Protein AF-A0A0A6RZZ2-F1 (afdb_monomer)

Radius of gyration: 28.21 Å; Cα contacts (8 Å, |Δi|>4): 873; chains: 1; bounding box: 54×70×76 Å

Sequence (509 aa):
MNCWLIRPYPHNINRMPNFFEDNIIAIGWPGIGDLTACDKQSVQQRILDKYSEVKTASVNTIVQFKDEISIGDLVLVVPKKEDGSELAIGKVISAYLFNPEYDDYNIGYSHQRQVNWLEKKFARQKLPDDIQKTLSLRGTLKKLNEDKVDRLIKFLKSKGYEPYQSLGEVTMSIGMSMSSVEVNKPTGFRLEIKNYRGIEAVELNPNGVCLIVGPNGAGKTTLLKSITLLSNTFKKGFGLALNLEGGAKGFQNFKLKDAPTL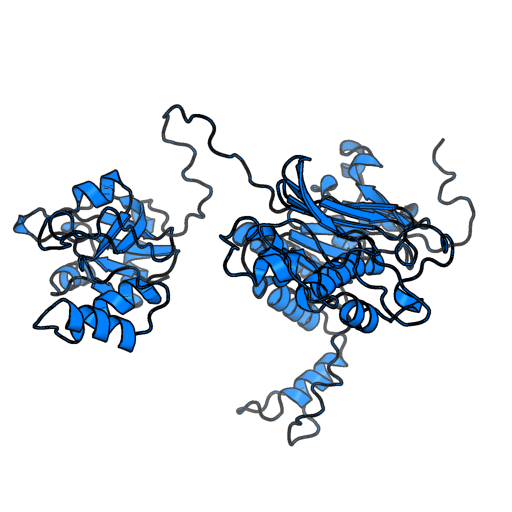LAIEIDNLRWEISPSINGSDAIYPLPERLKQNDRFLFKTQPSVSRFEYAEYVTDEATVALRRIYQSDKYHGQFDRLIQQLKKYRHYHDYQLMELRRSGSPTNSGTELEPYGLNAFAVLKEWKTSKNGFLCALLHLMAVCSVPDNGIVAIDEPENGLHPYGIKMLIEALRERAQERHLTILLTTHSGFILNEFKEEAHRVYVMDGEKQLSRLDTLEDPEWLKHFSLGDLYGKQFGIQGTDDRSLLFWR

Secondary structure (DSSP, 8-state):
--EEEE-S-GGGS--HHHHHHTTEEEE--TTS---TT--HHHHHHHHHHH-S---HHHHHHHHIIIII--TT-EEEE---GGG-SEEEEEEE-S--EE-GGG-STTT---EEEEEEEEEEEEEGGGS-HHHHHHTT--SSEEEPPHHHHHHHHHHHHHTT--TT--TTSGGGS-----S-------S--EEEEEEETTEEEEEE---SEEEEE--TTSSHHHHHHHHHHHHHHHHH-HHHHHHHTTTGGGT--SS-TTSPPEEEEEETTEEEEE---EETTEEPSSPPEEEEETTEEEEE-BTTBS---SSS-----SS-HHHHHHTSTT--STTHHHHHHHHH-EEE-S--TTTGGGS--S----SS--TTSTTHHHHHHHHHHS--HHHHHHHHHHHHHHSPTT-EEEEE-TTTT--HHHHHHHHHHHHHHHHHHT-EEEEEE--HHHHHHTGGGGGGEEEE-TT--EEEHHHHS-HHHHTTS-HHHHIIIIIT--S--TTTT-S--

Solvent-accessible surface area (backbone atoms only — not comparable to full-atom values): 28700 Å² total; per-residue (Å²): 127,56,34,34,39,34,34,42,42,27,73,79,40,81,41,56,66,56,26,65,73,72,29,33,49,49,47,44,64,47,70,51,67,78,56,90,89,49,50,74,66,53,50,45,48,40,45,56,78,71,37,97,76,78,60,72,69,56,50,51,44,51,48,40,58,52,72,66,56,48,64,62,19,36,36,38,39,47,58,56,75,92,82,37,65,51,24,28,37,27,33,28,71,36,63,66,41,69,40,76,92,29,34,38,90,89,67,9,42,18,42,30,30,40,33,52,69,79,39,79,76,37,58,51,86,76,48,59,70,73,58,51,65,55,71,72,61,87,71,58,61,44,77,55,57,66,79,56,40,57,51,51,52,54,52,37,47,76,71,73,42,64,92,78,64,63,95,78,70,78,81,81,79,74,96,64,95,66,82,78,70,86,75,74,80,71,51,28,40,38,38,40,42,26,37,46,32,84,33,60,53,40,66,46,75,50,52,34,69,23,40,40,35,38,29,90,86,12,43,66,70,56,58,56,46,52,55,49,38,53,25,32,19,59,76,66,8,52,57,59,22,37,52,75,54,58,26,43,79,49,43,50,17,88,89,50,74,88,56,75,27,36,46,32,45,29,43,89,56,41,36,43,37,38,41,62,51,67,58,82,77,41,62,50,68,37,53,29,34,38,34,28,46,81,88,41,74,68,37,56,39,42,71,90,40,72,57,41,73,61,104,58,83,55,84,70,61,76,52,48,65,70,46,53,46,67,74,36,95,84,51,82,63,89,55,46,69,58,52,48,35,43,70,47,48,48,76,58,71,84,82,68,61,74,66,69,56,79,79,67,61,98,52,93,70,46,93,62,72,44,98,83,49,67,38,43,69,26,22,52,52,57,51,64,74,42,81,49,12,66,58,52,41,51,51,51,50,52,53,58,69,69,44,56,74,52,19,41,39,38,40,64,47,73,54,59,60,45,54,70,71,55,41,53,53,49,53,52,52,50,45,52,49,21,64,78,35,38,20,20,37,42,36,33,45,84,51,37,66,63,41,43,77,37,59,95,41,36,83,36,30,31,42,25,38,88,80,29,44,56,44,45,41,51,79,79,43,57,65,76,63,54,68,80,52,56,46,21,59,48,29,67,74,60,53,46,63,73,86,90,63,102,49,82,78,67,84,76,130

Foldseek 3Di:
DWEKEAECQQLHDNCLVVCVVVQKGFHFDAPLPDCQPPDLVSLVVSSVVPPVDDDPQNSVQLCCLQPVDDQLYKYKYAYDVVVHQFIWIWTFHDHWAADNVQRDSVNGTRTMTHTGTLGSGHGLVLADPVVSVVSPDDDRMDIDDPVRVVRVCVSCVVVVRHSPDDPPPPPPPDPDDDPDDDDDQFLWKWKWKDFWALDHIEIDTFGFEFEEEFAPPLCQVVVVLLLQQLLCCLVPNNLVSQVVQPFPNSTGHPVCRPDWIKIWMGHRQKIKIWGWDDDPRGTQKPTFIFIDGNNHTCWTDDRPDCAIDDPDGDRDIRHHPVNVLVPDPPDDCPCVLVNLQSNLEDEDDDPPCVVVPPPDQPDQADCDQDPVRSCVVRNVVVVVVPQALVVLLVVVLVSLVSRAASYEYEYEASCRSHDLVVLLVSVVSSNVSCVSRVYGYYYYHLALSNQQSCLVPQQSYWARYPSRYIDRRCVVDPNVVSNVDRRSVCCVQARHDDDDDPCSPVPDD

Mean predicted aligned error: 18.82 Å

Nearest PDB structures (foldseek):
  6p74-assembly1_A-2  TM=5.270E-01  e=1.520E-10  Thermus scotoductus
  8eea-assembly1_F  TM=4.007E-01  e=7.449E-07  Escherichia coli
  8v48-assembly1_F  TM=4.063E-01  e=1.009E-05  Escherichia coli B185
  3zth-assembly1_A  TM=3.922E-01  e=2.274E-04  Streptococcus thermophilus LMG 18311
  7vuk-assembly1_B-2  TM=5.219E-01  e=1.783E-02  Thermus thermophilus HB8

Organism: NCBI:txid1003181

Structure (mmCIF, N/CA/C/O backbone):
data_AF-A0A0A6RZZ2-F1
#
_entry.id   AF-A0A0A6RZZ2-F1
#
loop_
_atom_site.group_PDB
_atom_site.id
_atom_site.type_symbol
_atom_site.label_atom_id
_atom_site.label_alt_id
_atom_site.label_comp_id
_atom_site.label_asym_id
_atom_site.label_entity_id
_atom_site.label_seq_id
_atom_site.pdbx_PDB_ins_code
_atom_site.Cartn_x
_atom_site.Cartn_y
_atom_site.Cartn_z
_atom_site.occupancy
_atom_site.B_iso_or_equiv
_atom_site.auth_seq_id
_atom_site.auth_comp_id
_atom_site.auth_asym_id
_atom_site.auth_atom_id
_atom_site.pdbx_PDB_model_num
ATOM 1 N N . MET A 1 1 ? -2.976 22.887 -9.091 1.00 70.69 1 MET A N 1
ATOM 2 C CA . MET A 1 1 ? -3.705 22.672 -10.359 1.00 70.69 1 MET A CA 1
ATOM 3 C C . MET A 1 1 ? -3.414 23.855 -11.259 1.00 70.69 1 MET A C 1
ATOM 5 O O . MET A 1 1 ? -3.688 24.978 -10.856 1.00 70.69 1 MET A O 1
ATOM 9 N N . ASN A 1 2 ? -2.809 23.626 -12.419 1.00 89.50 2 ASN A N 1
ATOM 10 C CA . ASN A 1 2 ? -2.531 24.674 -13.399 1.00 89.50 2 ASN A CA 1
ATOM 11 C C . ASN A 1 2 ? -3.672 24.764 -14.423 1.00 89.50 2 ASN A C 1
ATOM 13 O O . ASN A 1 2 ? -4.492 23.853 -14.537 1.00 89.50 2 ASN A O 1
ATOM 17 N N . CYS A 1 3 ? -3.705 25.849 -15.199 1.00 89.50 3 CYS A N 1
ATOM 18 C CA . CYS A 1 3 ? -4.524 25.929 -16.405 1.00 89.50 3 CYS A CA 1
ATOM 19 C C . CYS A 1 3 ? -3.640 26.225 -17.616 1.00 89.50 3 CYS A C 1
ATOM 21 O O . CYS A 1 3 ? -2.813 27.145 -17.582 1.00 89.50 3 CYS A O 1
ATOM 23 N N . TRP A 1 4 ? -3.839 25.463 -18.685 1.00 92.38 4 TRP A N 1
ATOM 24 C CA . TRP A 1 4 ? -3.083 25.554 -19.924 1.00 92.38 4 TRP A CA 1
ATOM 25 C C . TRP A 1 4 ? -3.988 25.975 -21.071 1.00 92.38 4 TRP A C 1
ATOM 27 O O . TRP A 1 4 ? -4.985 25.329 -21.371 1.00 92.38 4 TRP A O 1
ATOM 37 N N . LEU A 1 5 ? -3.626 27.052 -21.754 1.00 91.19 5 LEU A N 1
ATOM 38 C CA . LEU A 1 5 ? -4.234 27.430 -23.018 1.00 91.19 5 LEU A CA 1
ATOM 39 C C . LEU A 1 5 ? -3.566 26.642 -24.136 1.00 91.19 5 LEU A C 1
ATOM 41 O O . LEU A 1 5 ? -2.351 26.750 -24.299 1.00 91.19 5 LEU A O 1
ATOM 45 N N . ILE A 1 6 ? -4.354 25.921 -24.930 1.00 92.69 6 ILE A N 1
ATOM 46 C CA . ILE A 1 6 ? -3.865 25.199 -26.104 1.00 92.69 6 ILE A CA 1
ATOM 47 C C . ILE A 1 6 ? -4.602 25.618 -27.378 1.00 92.69 6 ILE A C 1
ATOM 49 O O . ILE A 1 6 ? -5.795 25.932 -27.374 1.00 92.69 6 ILE A O 1
ATOM 53 N N . A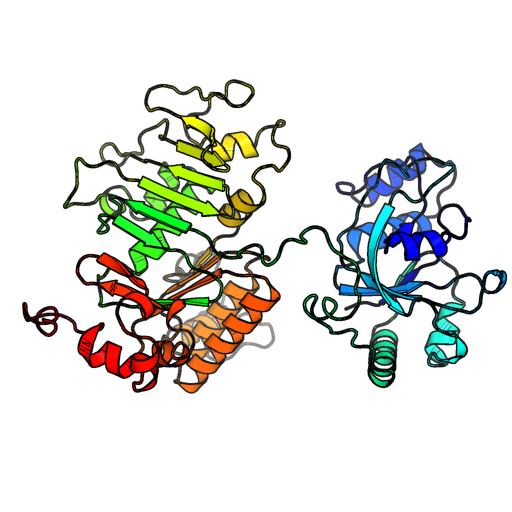RG A 1 7 ? -3.873 25.651 -28.492 1.00 90.56 7 ARG A N 1
ATOM 54 C CA . ARG A 1 7 ? -4.411 25.898 -29.831 1.00 90.56 7 ARG A CA 1
ATOM 55 C C . ARG A 1 7 ? -4.613 24.565 -30.557 1.00 90.56 7 ARG A C 1
ATOM 57 O O . ARG A 1 7 ? -3.639 23.824 -30.677 1.00 90.56 7 ARG A O 1
ATOM 64 N N . PRO A 1 8 ? -5.807 24.271 -31.099 1.00 91.50 8 PRO A N 1
ATOM 65 C CA . PRO A 1 8 ? -6.104 22.989 -31.740 1.00 91.50 8 PRO A CA 1
ATOM 66 C C . PRO A 1 8 ? -5.593 22.931 -33.189 1.00 91.50 8 PRO A C 1
ATOM 68 O O . PRO A 1 8 ? -6.286 22.432 -34.066 1.00 91.50 8 PRO A O 1
ATOM 71 N N . TYR A 1 9 ? -4.391 23.459 -33.448 1.00 89.50 9 TYR A N 1
ATOM 72 C CA . TYR A 1 9 ? -3.786 23.484 -34.785 1.00 89.50 9 TYR A CA 1
ATOM 73 C C . TYR A 1 9 ? -2.478 22.693 -34.895 1.00 89.50 9 TYR A C 1
ATOM 75 O O . TYR A 1 9 ? -1.481 23.249 -35.374 1.00 89.50 9 TYR A O 1
ATOM 83 N N . PRO A 1 10 ? -2.420 21.414 -34.471 1.00 88.06 10 PRO A N 1
ATOM 84 C CA . PRO A 1 10 ? -1.368 20.531 -34.951 1.00 88.06 10 PRO A CA 1
ATOM 85 C C . PRO A 1 10 ? -1.283 20.625 -36.476 1.00 88.06 10 PRO A C 1
ATOM 87 O O . PRO A 1 10 ? -2.284 20.473 -37.175 1.00 88.06 10 PRO A O 1
ATOM 90 N N . HIS A 1 11 ? -0.096 20.948 -36.987 1.00 79.75 11 HIS A N 1
ATOM 91 C CA . HIS A 1 11 ? 0.152 21.003 -38.433 1.00 79.75 11 HIS A CA 1
ATOM 92 C C . HIS A 1 11 ? -0.699 22.037 -39.181 1.00 79.75 11 HIS A C 1
ATOM 94 O O . HIS A 1 11 ? -0.973 21.892 -40.365 1.00 79.75 11 HIS A O 1
ATOM 100 N N . ASN A 1 12 ? -1.090 23.119 -38.495 1.00 81.88 12 ASN A N 1
ATOM 101 C CA . ASN A 1 12 ? -1.949 24.186 -39.022 1.00 81.88 12 ASN A CA 1
ATOM 102 C C . ASN A 1 12 ? -3.364 23.738 -39.432 1.00 81.88 12 ASN A C 1
ATOM 104 O O . ASN A 1 12 ? -4.111 24.545 -39.982 1.00 81.88 12 ASN A O 1
ATOM 108 N N . ILE A 1 13 ? -3.760 22.505 -39.115 1.00 84.88 13 ILE A N 1
ATOM 109 C CA . ILE A 1 13 ? -5.094 21.967 -39.390 1.00 84.88 13 ILE A CA 1
ATOM 110 C C . ILE A 1 13 ? -5.937 22.099 -38.126 1.00 84.88 13 ILE A C 1
ATOM 112 O O . ILE A 1 13 ? -5.477 21.743 -37.047 1.00 84.88 13 ILE A O 1
ATOM 116 N N . ASN A 1 14 ? -7.173 22.590 -38.241 1.00 88.56 14 ASN A N 1
ATOM 117 C CA . ASN A 1 14 ? -8.088 22.641 -37.104 1.00 88.56 14 ASN A CA 1
ATOM 118 C C . ASN A 1 14 ? -8.505 21.218 -36.686 1.00 88.56 14 ASN A C 1
ATOM 120 O O . ASN A 1 14 ? -9.376 20.611 -37.305 1.00 88.56 14 ASN A O 1
ATOM 124 N N . ARG A 1 15 ? -7.887 20.698 -35.623 1.00 90.31 15 ARG A N 1
ATOM 125 C CA . ARG A 1 15 ? -8.149 19.372 -35.038 1.00 90.31 15 ARG A CA 1
ATOM 126 C C . ARG A 1 15 ? -9.144 19.420 -33.878 1.00 90.31 15 ARG A C 1
ATOM 128 O O . ARG A 1 15 ? -9.283 18.443 -33.152 1.00 90.31 15 ARG A O 1
ATOM 135 N N . MET A 1 16 ? -9.847 20.537 -33.684 1.00 88.56 16 MET A N 1
ATOM 136 C CA . MET A 1 16 ? -10.846 20.666 -32.618 1.00 88.56 16 MET A CA 1
ATOM 137 C C . MET A 1 16 ? -11.956 19.597 -32.693 1.00 88.56 16 MET A C 1
ATOM 139 O O . MET A 1 16 ? -12.304 19.070 -31.638 1.00 88.56 16 MET A O 1
ATOM 143 N N . PRO A 1 17 ? -12.457 19.190 -33.882 1.00 88.00 17 PRO A N 1
ATOM 144 C CA . PRO A 1 17 ? -13.371 18.050 -33.984 1.00 88.00 17 PRO A CA 1
ATOM 145 C C . PRO A 1 17 ? -12.753 16.743 -33.467 1.00 88.00 17 PRO A C 1
ATOM 147 O O . PRO A 1 17 ? -13.361 16.085 -32.629 1.00 88.00 17 PRO A O 1
ATOM 150 N N . ASN A 1 18 ? -11.516 16.429 -33.868 1.00 89.12 18 ASN A N 1
ATOM 151 C CA . ASN A 1 18 ? -10.803 15.225 -33.419 1.00 89.12 18 ASN A CA 1
ATOM 152 C C . ASN A 1 18 ? -10.561 15.237 -31.902 1.00 89.12 18 ASN A C 1
ATOM 154 O O . ASN A 1 18 ? -10.742 14.233 -31.227 1.00 89.12 18 ASN A O 1
ATOM 158 N N . PHE A 1 19 ? -10.227 16.398 -31.330 1.00 92.06 19 PHE A N 1
ATOM 159 C CA . PHE A 1 19 ? -10.052 16.550 -29.880 1.00 92.06 19 PHE A CA 1
ATOM 160 C C . PHE A 1 19 ? -11.331 16.200 -29.106 1.00 92.06 19 PHE A C 1
ATOM 162 O O . PHE A 1 19 ? -11.274 15.664 -27.997 1.00 92.06 19 PHE A O 1
ATOM 169 N N . PHE A 1 20 ? -12.499 16.497 -29.677 1.00 88.50 20 PHE A N 1
ATOM 170 C CA . PHE A 1 20 ? -13.787 16.205 -29.056 1.00 88.50 20 PHE A CA 1
ATOM 171 C C . PHE A 1 20 ? -14.273 14.784 -29.277 1.00 88.50 20 PHE A C 1
ATOM 173 O O . PHE A 1 20 ? -14.936 14.262 -28.379 1.00 88.50 20 PHE A O 1
ATOM 180 N N . GLU A 1 21 ? -13.995 14.219 -30.447 1.00 83.69 21 GLU A N 1
ATOM 181 C CA . GLU A 1 21 ? -14.331 12.844 -30.808 1.00 83.69 21 GLU A CA 1
ATOM 182 C C . GLU A 1 21 ? -13.513 11.862 -29.966 1.00 83.69 21 GLU A C 1
ATOM 184 O O . GLU A 1 21 ? -14.083 11.051 -29.238 1.00 83.69 21 GLU A O 1
ATOM 189 N N . ASP A 1 22 ? -12.193 12.048 -29.938 1.00 83.00 22 ASP A N 1
ATOM 190 C CA . ASP A 1 22 ? -11.261 11.138 -29.267 1.00 83.00 22 ASP A CA 1
ATOM 191 C C . ASP A 1 22 ? -11.033 11.497 -27.787 1.00 83.00 22 ASP A C 1
ATOM 193 O O . ASP A 1 22 ? -10.332 10.795 -27.061 1.00 83.00 22 ASP A O 1
ATOM 197 N N . ASN A 1 23 ? -11.626 12.599 -27.312 1.00 89.62 23 ASN A N 1
ATOM 198 C CA . ASN A 1 23 ? -11.417 13.157 -25.971 1.00 89.62 23 ASN A CA 1
ATOM 199 C C . ASN A 1 23 ? -9.929 13.389 -25.650 1.00 89.62 23 ASN A C 1
ATOM 201 O O . ASN A 1 23 ? -9.424 12.988 -24.600 1.00 89.62 23 ASN A O 1
ATOM 205 N N . ILE A 1 24 ? -9.226 14.066 -26.560 1.00 94.00 24 ILE A N 1
ATOM 206 C CA . ILE A 1 24 ? -7.792 14.351 -26.450 1.00 94.00 24 ILE A CA 1
ATOM 207 C C . ILE A 1 24 ? -7.465 15.827 -26.662 1.00 94.00 24 ILE A C 1
ATOM 209 O O . ILE A 1 24 ? -8.237 16.597 -27.221 1.00 94.00 24 ILE A O 1
ATOM 213 N N . ILE A 1 25 ? -6.252 16.205 -26.279 1.00 95.69 25 ILE A N 1
ATOM 214 C CA . ILE A 1 25 ? -5.534 17.355 -26.825 1.00 95.69 25 ILE A CA 1
ATOM 215 C C . ILE A 1 25 ? -4.192 16.890 -27.374 1.00 95.69 25 ILE A C 1
ATOM 217 O O . ILE A 1 25 ? -3.625 15.915 -26.883 1.00 95.69 25 ILE A O 1
ATOM 221 N N . ALA A 1 26 ? -3.662 17.611 -28.355 1.00 94.62 26 ALA A N 1
ATOM 222 C CA . ALA A 1 26 ? -2.419 17.231 -29.005 1.00 94.62 26 ALA A CA 1
ATOM 223 C C . ALA A 1 26 ? -1.595 18.427 -29.493 1.00 94.62 26 ALA A C 1
ATOM 225 O O . ALA A 1 26 ? -2.118 19.527 -29.696 1.00 94.62 26 ALA A O 1
ATOM 226 N N . ILE A 1 27 ? -0.306 18.187 -29.728 1.00 93.19 27 ILE A N 1
ATOM 227 C CA . ILE A 1 27 ? 0.600 19.104 -30.433 1.00 93.19 27 ILE A CA 1
ATOM 228 C C . ILE A 1 27 ? 1.170 18.422 -31.679 1.00 93.19 27 ILE A C 1
ATOM 230 O O . ILE A 1 27 ? 1.313 17.203 -31.716 1.00 93.19 27 ILE A O 1
ATOM 234 N N . GLY A 1 28 ? 1.490 19.208 -32.710 1.00 86.50 28 GLY A N 1
ATOM 235 C CA . GLY A 1 28 ? 1.896 18.660 -34.006 1.00 86.50 28 GLY A CA 1
ATOM 236 C C . GLY A 1 28 ? 3.379 18.804 -34.301 1.00 86.50 28 GLY A C 1
ATOM 237 O O . GLY A 1 28 ? 3.810 19.904 -34.642 1.00 86.50 28 GLY A O 1
ATOM 238 N N . TRP A 1 29 ? 4.102 17.686 -34.221 1.00 87.75 29 TRP A N 1
ATOM 239 C CA . TRP A 1 29 ? 5.519 17.536 -34.573 1.00 87.75 29 TRP A CA 1
ATOM 240 C C . TRP A 1 29 ? 5.822 16.111 -35.089 1.00 87.75 29 TRP A C 1
ATOM 242 O O . TRP A 1 29 ? 6.644 15.419 -34.507 1.00 87.75 29 TRP A O 1
ATOM 252 N N . PRO A 1 30 ? 5.164 15.631 -36.156 1.00 87.81 30 PRO A N 1
ATOM 253 C CA . PRO A 1 30 ? 5.303 14.276 -36.639 1.00 87.81 30 PRO A CA 1
ATOM 254 C C . PRO A 1 30 ? 6.730 13.962 -37.069 1.00 87.81 30 PRO A C 1
ATOM 256 O O . PRO A 1 30 ? 7.481 14.823 -37.549 1.00 87.81 30 PRO A O 1
ATOM 259 N N . GLY A 1 31 ? 7.087 12.696 -36.914 1.00 85.56 31 GLY A N 1
ATOM 260 C CA . GLY A 1 31 ? 8.361 12.148 -37.343 1.00 85.56 31 GLY A CA 1
ATOM 261 C C . GLY A 1 31 ? 9.527 12.453 -36.406 1.00 85.56 31 GLY A C 1
ATOM 262 O O . GLY A 1 31 ? 10.659 12.148 -36.779 1.00 85.56 31 GLY A O 1
ATOM 263 N N . ILE A 1 32 ? 9.278 13.027 -35.218 1.00 89.75 32 ILE A N 1
ATOM 264 C CA . ILE A 1 32 ? 10.274 13.115 -34.129 1.00 89.75 32 ILE A CA 1
ATOM 265 C C . ILE A 1 32 ? 10.152 11.952 -33.128 1.00 89.75 32 ILE A C 1
ATOM 267 O O . ILE A 1 32 ? 10.961 11.844 -32.200 1.00 89.75 32 ILE A O 1
ATOM 271 N N . GLY A 1 33 ? 9.173 11.063 -33.328 1.00 89.94 33 GLY A N 1
ATOM 272 C CA . GLY A 1 33 ? 8.996 9.827 -32.573 1.00 89.94 33 GLY A CA 1
ATOM 273 C C . GLY A 1 33 ? 8.658 10.024 -31.093 1.00 89.94 33 GLY A C 1
ATOM 274 O O . GLY A 1 33 ? 8.447 11.137 -30.609 1.00 89.94 33 GLY A O 1
ATOM 275 N N . ASP A 1 34 ? 8.641 8.921 -30.344 1.00 92.31 34 ASP A N 1
ATOM 276 C CA . ASP A 1 34 ? 8.279 8.942 -28.926 1.00 92.31 34 ASP A CA 1
ATOM 277 C C . ASP A 1 34 ? 9.313 9.693 -28.076 1.00 92.31 34 ASP A C 1
ATOM 279 O O . ASP A 1 34 ? 10.484 9.307 -28.001 1.00 92.31 34 ASP A O 1
ATOM 283 N N . LEU A 1 35 ? 8.863 10.758 -27.417 1.00 92.44 35 LEU A N 1
ATOM 284 C CA . LEU A 1 35 ? 9.680 11.619 -26.573 1.00 92.44 35 LEU A CA 1
ATOM 285 C C . LEU A 1 35 ? 9.691 11.211 -25.096 1.00 92.44 35 LEU A C 1
ATOM 287 O O . LEU A 1 35 ? 10.367 11.883 -24.324 1.00 92.44 35 LEU A O 1
ATOM 291 N N . THR A 1 36 ? 8.975 10.157 -24.681 1.00 89.25 36 THR A N 1
ATOM 292 C CA . THR A 1 36 ? 8.767 9.786 -23.263 1.00 89.25 36 THR A CA 1
ATOM 293 C C . THR A 1 36 ? 10.067 9.763 -22.449 1.00 89.25 36 THR A C 1
ATOM 295 O O . THR A 1 36 ? 10.131 10.355 -21.372 1.00 89.25 36 THR A O 1
ATOM 298 N N . ALA A 1 37 ? 11.131 9.162 -22.990 1.00 88.19 37 ALA A N 1
ATOM 299 C CA . ALA A 1 37 ? 12.439 9.053 -22.335 1.00 88.19 37 ALA A CA 1
ATOM 300 C C . ALA A 1 37 ? 13.431 10.185 -22.686 1.00 88.19 37 ALA A C 1
ATOM 302 O O . ALA A 1 37 ? 14.581 10.149 -22.256 1.00 88.19 37 ALA A O 1
ATOM 303 N N . CYS A 1 38 ? 13.029 11.177 -23.486 1.00 86.81 38 CYS A N 1
ATOM 304 C CA . CYS A 1 38 ? 13.921 12.232 -23.963 1.00 86.81 38 CYS A CA 1
ATOM 305 C C . CYS A 1 38 ? 14.003 13.402 -22.982 1.00 86.81 38 CYS A C 1
ATOM 307 O O . CYS A 1 38 ? 12.979 13.935 -22.554 1.00 86.81 38 CYS A O 1
ATOM 309 N N . ASP A 1 39 ? 15.214 13.867 -22.691 1.00 89.44 39 ASP A N 1
ATOM 310 C CA . ASP A 1 39 ? 15.424 15.149 -22.025 1.00 89.44 39 ASP A CA 1
ATOM 311 C C . ASP A 1 39 ? 15.295 16.326 -23.012 1.00 89.44 39 ASP A C 1
ATOM 313 O O . ASP A 1 39 ? 15.135 16.153 -24.223 1.00 89.44 39 ASP A O 1
ATOM 317 N N . LYS A 1 40 ? 15.363 17.559 -22.502 1.00 88.19 40 LYS A N 1
ATOM 318 C CA . LYS A 1 40 ? 15.198 18.769 -23.321 1.00 88.19 40 LYS A CA 1
ATOM 319 C C . LYS A 1 40 ? 16.212 18.867 -24.469 1.00 88.19 40 LYS A C 1
ATOM 321 O O . LYS A 1 40 ? 15.851 19.336 -25.547 1.00 88.19 40 LYS A O 1
ATOM 326 N N . GLN A 1 41 ? 17.457 18.446 -24.241 1.00 87.81 41 GLN A N 1
ATOM 327 C CA . GLN A 1 41 ? 18.508 18.473 -25.263 1.00 87.81 41 GLN A CA 1
ATOM 328 C C . GLN A 1 41 ? 18.238 17.431 -26.354 1.00 87.81 41 GLN A C 1
ATOM 330 O O . GLN A 1 41 ? 18.311 17.754 -27.537 1.00 87.81 41 GLN A O 1
ATOM 335 N N . SER A 1 42 ? 17.821 16.225 -25.970 1.00 89.56 42 SER A N 1
ATOM 336 C CA . SER A 1 42 ? 17.437 15.157 -26.896 1.00 89.56 42 SER A CA 1
ATOM 337 C C . SER A 1 42 ? 16.207 15.537 -27.719 1.00 89.56 42 SER A C 1
ATOM 339 O O . SER A 1 42 ? 16.182 15.306 -28.925 1.00 89.56 42 SER A O 1
ATOM 341 N N . VAL A 1 43 ? 15.203 16.173 -27.101 1.00 89.62 43 VAL A N 1
ATOM 342 C CA . VAL A 1 43 ? 14.037 16.719 -27.817 1.00 89.62 43 VAL A CA 1
ATOM 343 C C . VAL A 1 43 ? 14.485 17.759 -28.844 1.00 89.62 43 VAL A C 1
ATOM 345 O O . VAL A 1 43 ? 14.062 17.699 -29.993 1.00 89.62 43 VAL A O 1
ATOM 348 N N . GLN A 1 44 ? 15.367 18.688 -28.463 1.00 89.44 44 GLN A N 1
ATOM 349 C CA . GLN A 1 44 ? 15.903 19.684 -29.391 1.00 89.44 44 GLN A CA 1
ATOM 350 C C . GLN A 1 44 ? 16.629 19.029 -30.572 1.00 89.44 44 GLN A C 1
ATOM 352 O O . GLN A 1 44 ? 16.386 19.425 -31.711 1.00 89.44 44 GLN A O 1
ATOM 357 N N . GLN A 1 45 ? 17.464 18.021 -30.311 1.00 87.81 45 GLN A N 1
ATOM 358 C CA . GLN A 1 45 ? 18.201 17.315 -31.355 1.00 87.81 45 GLN A CA 1
ATOM 359 C C . GLN A 1 45 ? 17.259 16.613 -32.339 1.00 87.81 45 GLN A C 1
ATOM 361 O O . GLN A 1 45 ? 17.373 16.833 -33.539 1.00 87.81 45 GLN A O 1
ATOM 366 N N . ARG A 1 46 ? 16.254 15.875 -31.849 1.00 88.50 46 ARG A N 1
ATOM 367 C CA . ARG A 1 46 ? 15.286 15.187 -32.723 1.00 88.50 46 ARG A CA 1
ATOM 368 C C . ARG A 1 46 ? 14.508 16.130 -33.635 1.00 88.50 46 ARG A C 1
ATOM 370 O O . ARG A 1 46 ? 14.155 15.760 -34.750 1.00 88.50 46 ARG A O 1
ATOM 377 N N . ILE A 1 47 ? 14.223 17.345 -33.168 1.00 87.44 47 ILE A N 1
ATOM 378 C CA . ILE A 1 47 ? 13.556 18.341 -34.007 1.00 87.44 47 ILE A CA 1
ATOM 379 C C . ILE A 1 47 ? 14.537 18.872 -35.059 1.00 87.44 47 ILE A C 1
ATOM 381 O O . ILE A 1 47 ? 14.143 18.994 -36.211 1.00 87.44 47 ILE A O 1
ATOM 385 N N . LEU A 1 48 ? 15.798 19.148 -34.703 1.00 87.19 48 LEU A N 1
ATOM 386 C CA . LEU A 1 48 ? 16.821 19.607 -35.657 1.00 87.19 48 LEU A CA 1
ATOM 387 C C . LEU A 1 48 ? 17.137 18.565 -36.738 1.00 87.19 48 LEU A C 1
ATOM 389 O O . LEU A 1 48 ? 17.357 18.934 -37.888 1.00 87.19 48 LEU A O 1
ATOM 393 N N . ASP A 1 49 ? 17.101 17.277 -36.392 1.00 86.44 49 ASP A N 1
ATOM 394 C CA . ASP A 1 49 ? 17.319 16.182 -37.345 1.00 86.44 49 ASP A CA 1
ATOM 395 C C . ASP A 1 49 ? 16.209 16.109 -38.409 1.00 86.44 49 ASP A C 1
ATOM 397 O O . ASP A 1 49 ? 16.422 15.602 -39.511 1.00 86.44 49 ASP A O 1
ATOM 401 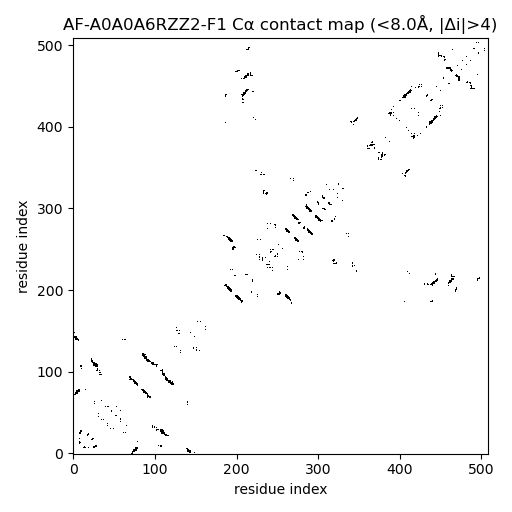N N . LYS A 1 50 ? 15.010 16.612 -38.085 1.00 84.94 50 LYS A N 1
ATOM 402 C CA . LYS A 1 50 ? 13.816 16.502 -38.931 1.00 84.94 50 LYS A CA 1
ATOM 403 C C . LYS A 1 50 ? 13.393 17.822 -39.584 1.00 84.94 50 LYS A C 1
ATOM 405 O O . LYS A 1 50 ? 12.816 17.804 -40.670 1.00 84.94 50 LYS A O 1
ATOM 410 N N . TYR A 1 51 ? 13.668 18.956 -38.948 1.00 83.69 51 TYR A N 1
ATOM 411 C CA . TYR A 1 51 ? 13.212 20.283 -39.356 1.00 83.69 51 TYR A CA 1
ATOM 412 C C . TYR A 1 51 ? 14.403 21.243 -39.467 1.00 83.69 51 TYR A C 1
ATOM 414 O O . TYR A 1 51 ? 15.139 21.456 -38.508 1.00 83.69 51 TYR A O 1
ATOM 422 N N . SER A 1 52 ? 14.558 21.872 -40.635 1.00 70.19 52 SER A N 1
ATOM 423 C CA . SER A 1 52 ? 15.709 22.722 -40.976 1.00 70.19 52 SER A CA 1
ATOM 424 C C . SER A 1 52 ? 15.767 24.062 -40.226 1.00 70.19 52 SER A C 1
ATOM 426 O O . SER A 1 52 ? 16.828 24.674 -40.159 1.00 70.19 52 SER A O 1
ATOM 428 N N . GLU A 1 53 ? 14.654 24.523 -39.645 1.00 65.81 53 GLU A N 1
ATOM 429 C CA . GLU A 1 53 ? 14.587 25.736 -38.822 1.00 65.81 53 GLU A CA 1
ATOM 430 C C . GLU A 1 53 ? 13.718 25.514 -37.578 1.00 65.81 53 GLU A C 1
ATOM 432 O O . GLU A 1 53 ? 12.525 25.218 -37.677 1.00 65.81 53 GLU A O 1
ATOM 437 N N . VAL A 1 54 ? 14.286 25.714 -36.383 1.00 65.75 54 VAL A N 1
ATOM 438 C CA . VAL A 1 54 ? 13.565 25.518 -35.117 1.00 65.75 54 VAL A CA 1
ATOM 439 C C . VAL A 1 54 ? 13.796 26.695 -34.181 1.00 65.75 54 VAL A C 1
ATOM 441 O O . VAL A 1 54 ? 14.897 26.936 -33.693 1.00 65.75 54 VAL A O 1
ATOM 444 N N . LYS A 1 55 ? 12.724 27.426 -33.870 1.00 71.19 55 LYS A N 1
ATOM 445 C CA . LYS A 1 55 ? 12.747 28.451 -32.817 1.00 71.19 55 LYS A CA 1
ATOM 446 C C . LYS A 1 55 ? 12.825 27.779 -31.442 1.00 71.19 55 LYS A C 1
ATOM 448 O O . LYS A 1 55 ? 12.076 26.846 -31.170 1.00 71.19 55 LYS A O 1
ATOM 453 N N . THR A 1 56 ? 13.619 28.325 -30.519 1.00 68.31 56 THR A N 1
ATOM 454 C CA . THR A 1 56 ? 13.714 27.854 -29.118 1.00 68.31 56 THR A CA 1
ATOM 455 C C . THR A 1 56 ? 12.349 27.762 -28.420 1.00 68.31 56 THR A C 1
ATOM 457 O O . THR A 1 56 ? 12.113 26.882 -27.594 1.00 68.31 56 THR A O 1
ATOM 460 N N . ALA A 1 57 ? 11.410 28.642 -28.787 1.00 69.31 57 ALA A N 1
ATOM 461 C CA . ALA A 1 57 ? 10.036 28.627 -28.283 1.00 69.31 57 ALA A CA 1
ATOM 462 C C . ALA A 1 57 ? 9.277 27.321 -28.608 1.00 69.31 57 ALA A C 1
ATOM 464 O O . ALA A 1 57 ? 8.428 26.891 -27.826 1.00 69.31 57 ALA A O 1
ATOM 465 N N . SER A 1 58 ? 9.602 26.673 -29.728 1.00 82.12 58 SER A N 1
ATOM 466 C CA . SER A 1 58 ? 8.999 25.415 -30.176 1.00 82.12 58 SER A CA 1
ATOM 467 C C . SER A 1 58 ? 9.424 24.239 -29.295 1.00 82.12 58 SER A C 1
ATOM 469 O O . SER A 1 58 ? 8.576 23.482 -28.830 1.00 82.12 58 SER A O 1
ATOM 471 N N . VAL A 1 59 ? 10.721 24.153 -28.978 1.00 85.75 59 VAL A N 1
ATOM 472 C CA . VAL A 1 59 ? 11.279 23.141 -28.063 1.00 85.75 59 VAL A CA 1
ATOM 473 C C . VAL A 1 59 ? 10.636 23.270 -26.684 1.00 85.75 59 VAL A C 1
ATOM 475 O O . VAL A 1 59 ? 10.174 22.285 -26.116 1.00 85.75 59 VAL A O 1
ATOM 478 N N . ASN A 1 60 ? 10.534 24.499 -26.167 1.00 86.38 60 ASN A N 1
ATOM 479 C CA . ASN A 1 60 ? 9.892 24.749 -24.877 1.00 86.38 60 ASN A CA 1
ATOM 480 C C . ASN A 1 60 ? 8.412 24.337 -24.877 1.00 86.38 60 ASN A C 1
ATOM 482 O O . ASN A 1 60 ? 7.952 23.783 -23.891 1.00 86.38 60 ASN A O 1
ATOM 486 N N . THR A 1 61 ? 7.682 24.558 -25.976 1.00 88.88 61 THR A N 1
ATOM 487 C CA . THR A 1 61 ? 6.271 24.145 -26.103 1.00 88.88 61 THR A CA 1
ATOM 488 C C . THR A 1 61 ? 6.122 22.626 -25.988 1.00 88.88 61 THR A C 1
ATOM 490 O O . THR A 1 61 ? 5.235 22.150 -25.283 1.00 88.88 61 THR A O 1
ATOM 493 N N . ILE A 1 62 ? 6.992 21.864 -26.658 1.00 90.69 62 ILE A N 1
ATOM 494 C CA . ILE A 1 62 ? 6.972 20.395 -26.625 1.00 90.69 62 ILE A CA 1
ATOM 495 C C . ILE A 1 62 ? 7.316 19.886 -25.228 1.00 90.69 62 ILE A C 1
ATOM 497 O O . ILE A 1 62 ? 6.587 19.064 -24.682 1.00 90.69 62 ILE A O 1
ATOM 501 N N . VAL A 1 63 ? 8.384 20.416 -24.627 1.00 90.75 63 VAL A N 1
ATOM 502 C CA . VAL A 1 63 ? 8.805 20.045 -23.268 1.00 90.75 63 VAL A CA 1
ATOM 503 C C . VAL A 1 63 ? 7.720 20.389 -22.249 1.00 90.75 63 VAL A C 1
ATOM 505 O O . VAL A 1 63 ? 7.397 19.560 -21.412 1.00 90.75 63 VAL A O 1
ATOM 508 N N . GLN A 1 64 ? 7.073 21.550 -22.360 1.00 93.31 64 GLN A N 1
ATOM 509 C CA . GLN A 1 64 ? 5.948 21.915 -21.495 1.00 93.31 64 GLN A CA 1
ATOM 510 C C . GLN A 1 64 ? 4.773 20.947 -21.638 1.00 93.31 64 GLN A C 1
ATOM 512 O O . GLN A 1 64 ? 4.224 20.482 -20.641 1.00 93.31 64 GLN A O 1
ATOM 517 N N . PHE A 1 65 ? 4.399 20.607 -22.872 1.00 94.56 65 PHE A N 1
ATOM 518 C CA . PHE A 1 65 ? 3.319 19.657 -23.117 1.00 94.56 65 PHE A CA 1
ATOM 519 C C . PHE A 1 65 ? 3.643 18.259 -22.575 1.00 94.56 65 PHE A C 1
ATOM 521 O O . PHE A 1 65 ? 2.771 17.596 -22.010 1.00 94.56 65 PHE A O 1
ATOM 528 N N . LYS A 1 66 ? 4.889 17.811 -22.742 1.00 93.06 66 LYS A N 1
ATOM 529 C CA . LYS A 1 66 ? 5.366 16.488 -22.333 1.00 93.06 66 LYS A CA 1
ATOM 530 C C . LYS A 1 66 ? 5.562 16.384 -20.815 1.00 93.06 66 LYS A C 1
ATOM 532 O O . LYS A 1 66 ? 5.019 15.469 -20.206 1.00 93.06 66 LYS A O 1
ATOM 537 N N . ASP A 1 67 ? 6.277 17.329 -20.215 1.00 91.44 67 ASP A N 1
ATOM 538 C CA . ASP A 1 67 ? 6.810 17.208 -18.854 1.00 91.44 67 ASP A CA 1
ATOM 539 C C . ASP A 1 67 ? 6.064 18.070 -17.822 1.00 91.44 67 ASP A C 1
ATOM 541 O O . ASP A 1 67 ? 6.000 17.694 -16.654 1.00 91.44 67 ASP A O 1
ATOM 545 N N . GLU A 1 68 ? 5.482 19.210 -18.216 1.00 93.00 68 GLU A N 1
ATOM 546 C CA . GLU A 1 68 ? 4.884 20.160 -17.259 1.00 93.00 68 GLU A CA 1
ATOM 547 C C . GLU A 1 68 ? 3.360 20.025 -17.109 1.00 93.00 68 GLU A C 1
ATOM 549 O O . GLU A 1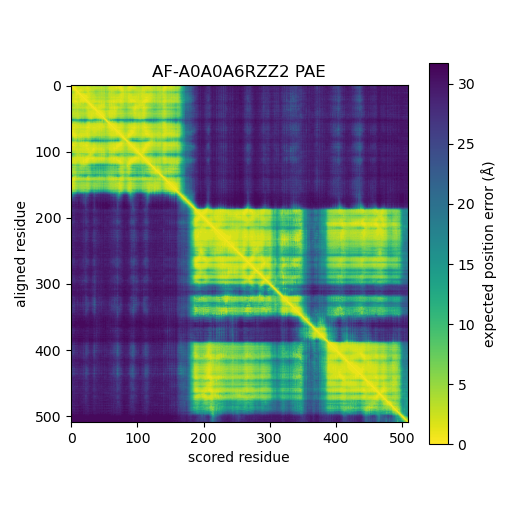 68 ? 2.829 20.274 -16.023 1.00 93.00 68 GLU A O 1
ATOM 554 N N . ILE A 1 69 ? 2.634 19.626 -18.162 1.00 93.00 69 ILE A N 1
ATOM 555 C CA . ILE A 1 69 ? 1.194 19.346 -18.051 1.00 93.00 69 ILE A CA 1
ATOM 556 C C . ILE A 1 69 ? 0.987 18.087 -17.200 1.00 93.00 69 ILE A C 1
ATOM 558 O O . ILE A 1 69 ? 1.461 17.002 -17.538 1.00 93.00 69 ILE A O 1
ATOM 562 N N . SER A 1 70 ? 0.233 18.216 -16.110 1.00 90.75 70 SER A N 1
ATOM 563 C CA . SER A 1 70 ? -0.031 17.115 -15.177 1.00 90.75 70 SER A CA 1
ATOM 564 C C . SER A 1 70 ? -1.479 16.631 -15.239 1.00 90.75 70 SER A C 1
ATOM 566 O O . SER A 1 70 ? -2.384 17.371 -15.629 1.00 90.75 70 SER A O 1
ATOM 568 N N . ILE A 1 71 ? -1.714 15.383 -14.822 1.00 89.44 71 ILE A N 1
ATOM 569 C CA . ILE A 1 71 ? -3.073 14.865 -14.612 1.00 89.44 71 ILE A CA 1
ATOM 570 C C . ILE A 1 71 ? -3.788 15.769 -13.601 1.00 89.44 71 ILE A C 1
ATOM 572 O O . ILE A 1 71 ? -3.228 16.133 -12.568 1.00 89.44 71 ILE A O 1
ATOM 576 N N . GLY A 1 72 ? -5.024 16.145 -13.916 1.00 84.88 72 GLY A N 1
ATOM 577 C CA . GLY A 1 72 ? -5.840 17.061 -13.129 1.00 84.88 72 GLY A CA 1
ATOM 578 C C . GLY A 1 72 ? -5.696 18.537 -13.503 1.00 84.88 72 GLY A C 1
ATOM 579 O O . GLY A 1 72 ? -6.520 19.327 -13.048 1.00 84.88 72 GLY A O 1
ATOM 580 N N . ASP A 1 73 ? -4.723 18.925 -14.337 1.00 92.50 73 ASP A N 1
ATOM 581 C CA . ASP A 1 73 ? -4.644 20.297 -14.849 1.00 92.50 73 ASP A CA 1
ATOM 582 C C . ASP A 1 73 ? -5.835 20.621 -15.765 1.00 92.50 73 ASP A C 1
ATOM 584 O O . ASP A 1 73 ? -6.349 19.766 -16.492 1.00 92.50 73 ASP A O 1
ATOM 588 N N . LEU A 1 74 ? -6.263 21.884 -15.750 1.00 91.62 74 LEU A N 1
ATOM 589 C CA . LEU A 1 74 ? -7.281 22.386 -16.668 1.00 91.62 74 LEU A CA 1
ATOM 590 C C . LEU A 1 74 ? -6.654 22.748 -18.012 1.00 91.62 74 LEU A C 1
ATOM 592 O O . LEU A 1 74 ? -5.539 23.271 -18.080 1.00 91.62 74 LEU A O 1
ATOM 596 N N . VAL A 1 75 ? -7.402 22.526 -19.085 1.00 92.94 75 VAL A N 1
ATOM 597 C CA . VAL A 1 75 ? -7.020 22.913 -20.440 1.00 92.94 75 VAL A CA 1
ATOM 598 C C . VAL A 1 75 ? -8.122 23.747 -21.067 1.00 92.94 75 VAL A C 1
ATOM 600 O O . VAL A 1 75 ? -9.294 23.379 -21.049 1.00 92.94 75 VAL A O 1
ATOM 603 N N . LEU A 1 76 ? -7.734 24.895 -21.608 1.00 91.12 76 LEU A N 1
ATOM 604 C CA . LEU A 1 76 ? -8.592 25.813 -22.335 1.00 91.12 76 LEU A CA 1
ATOM 605 C C . LEU A 1 76 ? -8.186 25.769 -23.809 1.00 91.12 76 LEU A C 1
ATOM 607 O O . LEU A 1 76 ? -7.144 26.305 -24.192 1.00 91.12 76 LEU A O 1
ATOM 611 N N . VAL A 1 77 ? -9.002 25.126 -24.639 1.00 92.12 77 VAL A N 1
ATOM 612 C CA . VAL A 1 77 ? -8.791 25.055 -26.086 1.00 92.12 77 VAL A CA 1
ATOM 613 C C . VAL A 1 77 ? -9.382 26.294 -26.733 1.00 92.12 77 VAL A C 1
ATOM 615 O O . VAL A 1 77 ? -10.570 26.585 -26.589 1.00 92.12 77 VAL A O 1
ATOM 618 N N . VAL A 1 78 ? -8.538 27.034 -27.448 1.00 89.06 78 VAL A N 1
ATOM 619 C CA . VAL A 1 78 ? -8.907 28.324 -28.032 1.00 89.06 78 VAL A CA 1
ATOM 620 C C . VAL A 1 78 ? -8.637 28.288 -29.536 1.00 89.06 78 VAL A C 1
ATOM 622 O O . VAL A 1 78 ? -7.477 28.446 -29.938 1.00 89.06 78 VAL A O 1
ATOM 625 N N . PRO A 1 79 ? -9.659 28.124 -30.393 1.00 86.25 79 PRO A N 1
ATOM 626 C CA . PRO A 1 79 ? -9.474 28.243 -31.833 1.00 86.25 79 PRO A CA 1
ATOM 627 C C . PRO A 1 79 ? -9.088 29.679 -32.233 1.00 86.25 79 PRO A C 1
ATOM 629 O O . PRO A 1 79 ? -9.138 30.632 -31.438 1.00 86.25 79 PRO A O 1
ATOM 632 N N . LYS A 1 80 ? -8.635 29.846 -33.474 1.00 82.50 80 LYS A N 1
ATOM 633 C CA . LYS A 1 80 ? -8.503 31.159 -34.103 1.00 82.50 80 LYS A CA 1
ATOM 634 C C . LYS A 1 80 ? -9.901 31.738 -34.308 1.00 82.50 80 LYS A C 1
ATOM 636 O O . LYS A 1 80 ? -10.849 31.006 -34.556 1.00 82.50 80 LYS A O 1
ATOM 641 N N . LYS A 1 81 ? -10.017 33.069 -34.248 1.00 74.44 81 LYS A N 1
ATOM 642 C CA . LYS A 1 81 ? -11.310 33.765 -34.383 1.00 74.44 81 LYS A CA 1
ATOM 643 C C . LYS A 1 81 ? -12.033 33.453 -35.702 1.00 74.44 81 LYS A C 1
ATOM 645 O O . LYS A 1 81 ? -13.254 33.505 -35.725 1.00 74.44 81 LYS A O 1
ATOM 650 N N . GLU A 1 82 ? -11.277 33.173 -36.763 1.00 75.44 82 GLU A N 1
ATOM 651 C CA . GLU A 1 82 ? -11.779 32.828 -38.100 1.00 75.44 82 GLU A CA 1
ATOM 652 C C . GLU A 1 82 ? -12.446 31.444 -38.166 1.00 75.44 82 GLU A C 1
ATOM 654 O O . GLU A 1 82 ? -13.378 31.268 -38.941 1.00 75.44 82 GLU A O 1
ATOM 659 N N . ASP A 1 83 ? -12.053 30.512 -37.290 1.00 72.38 83 ASP A N 1
ATOM 660 C CA . ASP A 1 83 ? -12.586 29.142 -37.241 1.00 72.38 83 ASP A CA 1
ATOM 661 C C . ASP A 1 83 ? -13.668 28.954 -36.160 1.00 72.38 83 ASP A C 1
ATOM 663 O O . ASP A 1 83 ? -14.186 27.855 -35.972 1.00 72.38 83 ASP A O 1
ATOM 667 N N . GLY A 1 84 ? -13.993 30.018 -35.415 1.00 69.88 84 GLY A N 1
ATOM 668 C CA . GLY A 1 84 ? -15.014 30.008 -34.371 1.00 69.88 84 GLY A CA 1
ATOM 669 C C . GLY A 1 84 ? -14.691 30.905 -33.173 1.00 69.88 84 GLY A C 1
ATOM 670 O O . GLY A 1 84 ? -13.543 31.249 -32.890 1.00 69.88 84 GLY A O 1
ATOM 671 N N . SER A 1 85 ? -15.736 31.292 -32.436 1.00 68.81 85 SER A N 1
ATOM 672 C CA . SER A 1 85 ? -15.613 32.045 -31.172 1.00 68.81 85 SER A CA 1
ATOM 673 C C . SER A 1 85 ? -15.860 31.195 -29.921 1.00 68.81 85 SER A C 1
ATOM 675 O O . SER A 1 85 ? -15.693 31.682 -28.798 1.00 68.81 85 SER A O 1
ATOM 677 N N . GLU A 1 86 ? -16.239 29.935 -30.124 1.00 80.25 86 GLU A N 1
ATOM 678 C CA . GLU A 1 86 ? -16.491 28.961 -29.070 1.00 80.25 86 GLU A CA 1
ATOM 679 C C . GLU A 1 86 ? -15.173 28.323 -28.622 1.00 80.25 86 GLU A C 1
ATOM 681 O O . GLU A 1 86 ? -14.312 27.970 -29.425 1.00 80.25 86 GLU A O 1
ATOM 686 N N . LEU A 1 87 ? -15.004 28.228 -27.311 1.00 88.38 87 LEU A N 1
ATOM 687 C CA . LEU A 1 87 ? -13.857 27.643 -26.633 1.00 88.38 87 LEU A CA 1
ATOM 688 C C . LEU A 1 87 ? -14.260 26.283 -26.069 1.00 88.38 87 LEU A C 1
ATOM 690 O O . LEU A 1 87 ? -15.447 26.014 -25.900 1.00 88.38 87 LEU A O 1
ATOM 694 N N . ALA A 1 88 ? -13.284 25.468 -25.689 1.00 89.81 88 ALA A N 1
ATOM 695 C CA . ALA A 1 88 ? -13.555 24.293 -24.869 1.00 89.81 88 ALA A CA 1
ATOM 696 C C . ALA A 1 88 ? -12.708 24.287 -23.610 1.00 89.81 88 ALA A C 1
ATOM 698 O O . ALA A 1 88 ? -11.573 24.765 -23.604 1.00 89.81 88 ALA A O 1
ATOM 699 N N . ILE A 1 89 ? -13.282 23.749 -22.542 1.00 90.19 89 ILE A N 1
ATOM 700 C CA . ILE A 1 89 ? -12.634 23.599 -21.247 1.00 90.19 89 ILE A CA 1
ATOM 701 C C . ILE A 1 89 ? -12.695 22.129 -20.878 1.00 90.19 89 ILE A C 1
ATOM 703 O O . ILE A 1 89 ? -13.761 21.517 -20.894 1.00 90.19 89 ILE A O 1
ATOM 707 N N . GLY A 1 90 ? -11.550 21.565 -20.526 1.00 90.81 90 GLY A N 1
ATOM 708 C CA . GLY A 1 90 ? -11.450 20.190 -20.069 1.00 90.81 90 GLY A CA 1
ATOM 709 C C . GLY A 1 90 ? -10.426 20.027 -18.959 1.00 90.81 90 GLY A C 1
ATOM 710 O O . GLY A 1 90 ? -9.692 20.956 -18.623 1.00 90.81 90 GLY A O 1
ATOM 711 N N . LYS A 1 91 ? -10.390 18.830 -18.387 1.00 90.50 91 LYS A N 1
ATOM 712 C CA . LYS A 1 91 ? -9.448 18.398 -17.357 1.00 90.50 91 LYS A CA 1
ATOM 713 C C . LYS A 1 91 ? -8.594 17.270 -17.920 1.00 90.50 91 LYS A C 1
ATOM 715 O O . LYS A 1 91 ? -9.132 16.309 -18.462 1.00 90.50 91 LYS A O 1
ATOM 720 N N . VAL A 1 92 ? -7.276 17.384 -17.806 1.00 91.00 92 VAL A N 1
ATOM 721 C CA . VAL A 1 92 ? -6.340 16.352 -18.271 1.00 91.00 92 VAL A CA 1
ATOM 722 C C . VAL A 1 92 ? -6.480 15.112 -17.396 1.00 91.00 92 VAL A C 1
ATOM 724 O O . VAL A 1 92 ? -6.404 15.216 -16.172 1.00 91.00 92 VAL A O 1
ATOM 727 N N . ILE A 1 93 ? -6.662 13.944 -18.010 1.00 88.69 93 ILE A N 1
ATOM 728 C CA . ILE A 1 93 ? -6.855 12.668 -17.301 1.00 88.69 93 ILE A CA 1
ATOM 729 C C . ILE A 1 93 ? -5.757 11.635 -17.582 1.00 88.69 93 ILE A C 1
ATOM 731 O O . ILE A 1 93 ? -5.744 10.588 -16.945 1.00 88.69 93 ILE A O 1
ATOM 735 N N . SER A 1 94 ? -4.804 11.928 -18.474 1.00 86.88 94 SER A N 1
ATOM 736 C CA . SER A 1 94 ? -3.655 11.052 -18.737 1.00 86.88 94 SER A CA 1
ATOM 737 C C . SER A 1 94 ? -2.309 11.769 -18.623 1.00 86.88 94 SER A C 1
ATOM 739 O O . SER A 1 94 ? -2.190 12.993 -18.769 1.00 86.88 94 SER A O 1
ATOM 741 N N . ALA A 1 95 ? -1.258 10.971 -18.421 1.00 90.00 95 ALA A N 1
ATOM 742 C CA . ALA A 1 95 ? 0.111 11.387 -18.704 1.00 90.00 95 ALA A CA 1
ATOM 743 C C . ALA A 1 95 ? 0.295 11.676 -20.211 1.00 90.00 95 ALA A C 1
ATOM 745 O O . ALA A 1 95 ? -0.636 11.509 -21.005 1.00 90.00 95 ALA A O 1
ATOM 746 N N . TYR A 1 96 ? 1.487 12.141 -20.596 1.00 94.44 96 TYR A N 1
ATOM 747 C CA . TYR A 1 96 ? 1.870 12.271 -22.002 1.00 94.44 96 TYR A CA 1
ATOM 748 C C . TYR A 1 96 ? 1.768 10.909 -22.698 1.00 94.44 96 TYR A C 1
ATOM 750 O O . TYR A 1 96 ? 2.218 9.900 -22.156 1.00 94.44 96 TYR A O 1
ATOM 758 N N . LEU A 1 97 ? 1.179 10.901 -23.890 1.00 90.25 97 LEU A N 1
ATOM 759 C CA . LEU A 1 97 ? 1.039 9.729 -24.740 1.00 90.25 97 LEU A CA 1
ATOM 760 C C . LEU A 1 97 ? 1.638 10.038 -26.110 1.00 90.25 97 LEU A C 1
ATOM 762 O O . LEU A 1 97 ? 1.425 11.118 -26.666 1.00 90.25 97 LEU A O 1
ATOM 766 N N . PHE A 1 98 ? 2.360 9.071 -26.661 1.00 93.69 98 PHE A N 1
ATOM 767 C CA . PHE A 1 98 ? 2.767 9.080 -28.056 1.00 93.69 98 PHE A CA 1
ATOM 768 C C . PHE A 1 98 ? 1.960 8.027 -28.809 1.00 93.69 98 PHE A C 1
ATOM 770 O O . PHE A 1 98 ? 1.998 6.851 -28.451 1.00 93.69 98 PHE A O 1
ATOM 777 N N . ASN A 1 99 ? 1.233 8.451 -29.840 1.00 88.31 99 ASN A N 1
ATOM 778 C CA . ASN A 1 99 ? 0.514 7.554 -30.726 1.00 88.31 99 ASN A CA 1
ATOM 779 C C . ASN A 1 99 ? 1.220 7.489 -32.095 1.00 88.31 99 ASN A C 1
ATOM 781 O O . ASN A 1 99 ? 1.132 8.456 -32.861 1.00 88.31 99 ASN A O 1
ATOM 785 N N . PRO A 1 100 ? 1.909 6.375 -32.417 1.00 87.56 100 PRO A N 1
ATOM 786 C CA . PRO A 1 100 ? 2.666 6.240 -33.660 1.00 87.56 100 PRO A CA 1
ATOM 787 C C . PRO A 1 100 ? 1.784 6.264 -34.915 1.00 87.56 100 PRO A C 1
ATOM 789 O O . PRO A 1 100 ? 2.269 6.647 -35.975 1.00 87.56 100 PRO A O 1
ATOM 792 N N . GLU A 1 101 ? 0.498 5.911 -34.815 1.00 87.00 101 GLU A N 1
ATOM 793 C CA . GLU A 1 101 ? -0.426 5.906 -35.961 1.00 87.00 101 GLU A CA 1
ATOM 794 C C . GLU A 1 101 ? -0.712 7.313 -36.504 1.00 87.00 101 GLU A C 1
ATOM 796 O O . GLU A 1 101 ? -1.115 7.463 -37.652 1.00 87.00 101 GLU A O 1
ATOM 801 N N . TYR A 1 102 ? -0.473 8.342 -35.687 1.00 86.00 102 TYR A N 1
ATOM 802 C CA . TYR A 1 102 ? -0.701 9.751 -36.014 1.00 86.00 102 TYR A CA 1
ATOM 803 C C . TYR A 1 102 ? 0.625 10.502 -36.245 1.00 86.00 102 TYR A C 1
ATOM 805 O O . TYR A 1 102 ? 0.634 11.739 -36.288 1.00 86.00 102 TYR A O 1
ATOM 813 N N . ASP A 1 103 ? 1.752 9.775 -36.330 1.00 88.62 103 ASP A N 1
ATOM 814 C CA . ASP A 1 103 ? 3.118 10.311 -36.465 1.00 88.62 103 ASP A CA 1
ATOM 815 C C . ASP A 1 103 ? 3.554 10.485 -37.927 1.00 88.62 103 ASP A C 1
ATOM 817 O O . ASP A 1 103 ? 4.713 10.292 -38.292 1.00 88.62 103 ASP A O 1
ATOM 821 N N . ASP A 1 104 ? 2.616 10.868 -38.786 1.00 83.88 104 ASP A N 1
ATOM 822 C CA . ASP A 1 104 ? 2.848 11.163 -40.194 1.00 83.88 104 ASP A CA 1
ATOM 823 C C . ASP A 1 104 ? 2.536 12.632 -40.525 1.00 83.88 104 ASP A C 1
ATOM 825 O O . ASP A 1 104 ? 1.857 13.345 -39.786 1.00 83.88 104 ASP A O 1
ATOM 829 N N . TYR A 1 105 ? 3.034 13.102 -41.668 1.00 79.56 105 TYR A N 1
ATOM 830 C CA . TYR A 1 105 ? 2.889 14.498 -42.088 1.00 79.56 105 TYR A CA 1
ATOM 831 C C . TYR A 1 105 ? 1.468 14.895 -42.520 1.00 79.56 105 TYR A C 1
ATOM 833 O O . TYR A 1 105 ? 1.177 16.090 -42.571 1.00 79.56 105 TYR A O 1
ATOM 841 N N . ASN A 1 106 ? 0.588 13.937 -42.823 1.00 75.00 106 ASN A N 1
ATOM 842 C CA . ASN A 1 106 ? -0.791 14.209 -43.230 1.00 75.00 106 ASN A CA 1
ATOM 843 C C . ASN A 1 106 ? -1.732 14.296 -42.014 1.00 75.00 106 ASN A C 1
ATOM 845 O O . ASN A 1 106 ? -2.671 15.100 -42.009 1.00 75.00 106 ASN A O 1
ATOM 849 N N . ILE A 1 107 ? -1.484 13.499 -40.969 1.00 80.88 107 ILE A N 1
ATOM 850 C CA . ILE A 1 107 ? -2.279 13.493 -39.735 1.00 80.88 107 ILE A CA 1
ATOM 851 C C . ILE A 1 107 ? -1.654 14.431 -38.689 1.00 80.88 107 ILE A C 1
ATOM 853 O O . ILE A 1 107 ? -2.260 15.449 -38.339 1.00 80.88 107 ILE A O 1
ATOM 857 N N . GLY A 1 108 ? -0.419 14.167 -38.259 1.00 81.88 108 GLY A N 1
ATOM 858 C CA . GLY A 1 108 ? 0.451 15.158 -37.620 1.00 81.88 108 GLY A CA 1
ATOM 859 C C . GLY A 1 108 ? 0.103 15.568 -36.188 1.00 81.88 108 GLY A C 1
ATOM 860 O O . GLY A 1 108 ? 0.363 16.716 -35.819 1.00 81.88 108 GLY A O 1
ATOM 861 N N . TYR A 1 109 ? -0.489 14.680 -35.378 1.00 90.31 109 TYR A N 1
ATOM 862 C CA . TYR A 1 109 ? -0.808 14.943 -33.961 1.00 90.31 109 TYR A CA 1
ATOM 863 C C . TYR A 1 109 ? -0.527 13.756 -33.024 1.00 90.31 109 TYR A C 1
ATOM 865 O O . TYR A 1 109 ? -1.276 13.491 -32.085 1.00 90.31 109 TYR A O 1
ATOM 873 N N . SER A 1 110 ? 0.582 13.054 -33.253 1.00 90.81 110 SER A N 1
ATOM 874 C CA . SER A 1 110 ? 1.055 11.903 -32.466 1.00 90.81 110 SER A CA 1
ATOM 875 C C . SER A 1 110 ? 1.309 12.176 -30.980 1.00 90.81 110 SER A C 1
ATOM 877 O O . SER A 1 110 ? 1.240 11.255 -30.172 1.00 90.81 110 SER A O 1
ATOM 879 N N . HIS A 1 111 ? 1.562 13.422 -30.580 1.00 94.25 111 HIS A N 1
ATOM 880 C CA . HIS A 1 111 ? 1.819 13.790 -29.185 1.00 94.25 111 HIS A CA 1
ATOM 881 C C . HIS A 1 111 ? 0.530 14.227 -28.487 1.00 94.25 111 HIS A C 1
ATOM 883 O O . HIS A 1 111 ? 0.048 15.337 -28.725 1.00 94.25 111 HIS A O 1
ATOM 889 N N . GLN A 1 112 ? -0.014 13.375 -27.618 1.00 95.69 112 GLN A N 1
ATOM 890 C CA . GLN A 1 112 ? -1.393 13.470 -27.138 1.00 95.69 112 GLN A CA 1
ATOM 891 C C . GLN A 1 112 ? -1.509 13.406 -25.610 1.00 95.69 112 GLN A C 1
ATOM 893 O O . GLN A 1 112 ? -0.618 12.931 -24.904 1.00 95.69 112 GLN A O 1
ATOM 898 N N . ARG A 1 113 ? -2.650 13.876 -25.102 1.00 95.31 113 ARG A N 1
ATOM 899 C CA . ARG A 1 113 ? -3.144 13.651 -23.736 1.00 95.31 113 ARG A CA 1
ATOM 900 C C . ARG A 1 113 ? -4.654 13.486 -23.763 1.00 95.31 113 ARG A C 1
ATOM 902 O O . ARG A 1 113 ? -5.322 14.239 -24.464 1.00 95.31 113 ARG A O 1
ATOM 909 N N . GLN A 1 114 ? -5.188 12.572 -22.962 1.00 90.94 114 GLN A N 1
ATOM 910 C CA . GLN A 1 114 ? -6.627 12.416 -22.778 1.00 90.94 114 GLN A CA 1
ATOM 911 C C . GLN A 1 114 ? -7.185 13.519 -21.876 1.00 90.94 114 GLN A C 1
ATOM 913 O O . GLN A 1 114 ? -6.552 13.941 -20.899 1.00 90.94 114 GLN A O 1
ATOM 918 N N . VAL A 1 115 ? -8.389 13.979 -22.207 1.00 91.06 115 VAL A N 1
ATOM 919 C CA . VAL A 1 115 ? -9.074 15.099 -21.567 1.00 91.06 115 VAL A CA 1
ATOM 920 C C . VAL A 1 115 ? -10.536 14.749 -21.332 1.00 91.06 115 VAL A C 1
ATOM 922 O O . VAL A 1 115 ? -11.265 14.422 -22.260 1.00 91.06 115 VAL A O 1
ATOM 925 N N . ASN A 1 116 ? -10.989 14.901 -20.091 1.00 87.62 116 ASN A N 1
ATOM 926 C CA . ASN A 1 116 ? -12.411 14.930 -19.787 1.00 87.62 116 ASN A CA 1
ATOM 927 C C . ASN A 1 116 ? -12.951 16.349 -20.026 1.00 87.62 116 ASN A C 1
ATOM 929 O O . ASN A 1 116 ? -12.498 17.300 -19.383 1.00 87.62 116 ASN A O 1
ATOM 933 N N . TRP A 1 117 ? -13.887 16.519 -20.956 1.00 89.00 117 TRP A N 1
ATOM 934 C CA . TRP A 1 117 ? -14.417 17.835 -21.313 1.00 89.00 117 TRP A CA 1
ATOM 935 C C . TRP A 1 117 ? -15.487 18.291 -20.323 1.00 89.00 117 TRP A C 1
ATOM 937 O O . TRP A 1 117 ? -16.518 17.646 -20.180 1.00 89.00 117 TRP A O 1
ATOM 947 N N . LEU A 1 118 ? -15.256 19.439 -19.686 1.00 85.38 118 LEU A N 1
ATOM 948 C CA . LEU A 1 118 ? -16.245 20.098 -18.832 1.00 85.38 118 LEU A CA 1
ATOM 949 C C . LEU A 1 118 ? -17.271 20.853 -19.683 1.00 85.38 118 LEU A C 1
ATOM 951 O O . LEU A 1 118 ? -18.456 20.852 -19.378 1.00 85.38 118 LEU A O 1
ATOM 955 N N . GLU A 1 119 ? -16.809 21.487 -20.762 1.00 84.56 119 GLU A N 1
ATOM 956 C CA . GLU A 1 119 ? -17.652 22.157 -21.747 1.00 84.56 119 GLU A CA 1
ATOM 957 C C . GLU A 1 119 ? -16.947 22.139 -23.110 1.00 84.56 119 GLU A C 1
ATOM 959 O O . GLU A 1 119 ? -15.785 22.540 -23.215 1.00 84.56 119 GLU A O 1
ATOM 964 N N . LYS A 1 120 ? -17.643 21.686 -24.158 1.00 83.25 120 LYS A N 1
ATOM 965 C CA . LYS A 1 120 ? -17.108 21.611 -25.531 1.00 83.25 120 LYS A CA 1
ATOM 966 C C . LYS A 1 120 ? -17.455 22.856 -26.355 1.00 83.25 120 LYS A C 1
ATOM 968 O O . LYS A 1 120 ? -16.800 23.107 -27.366 1.00 83.25 120 LYS A O 1
ATOM 973 N N . LYS A 1 121 ? -18.452 23.646 -25.932 1.00 81.00 121 LYS A N 1
ATOM 974 C CA . LYS A 1 121 ? -18.887 24.877 -26.610 1.00 81.00 121 LYS A CA 1
ATOM 975 C C . LYS A 1 121 ? -19.130 26.008 -25.623 1.00 81.00 121 LYS A C 1
ATOM 977 O O . LYS A 1 121 ? -20.232 26.257 -25.141 1.00 81.00 121 LYS A O 1
ATOM 982 N N . PHE A 1 122 ? -18.064 26.741 -25.345 1.00 79.19 122 PHE A N 1
ATOM 983 C CA . PHE A 1 122 ? -18.049 27.799 -24.355 1.00 79.19 122 PHE A CA 1
ATOM 984 C C . PHE A 1 122 ? -17.821 29.171 -25.003 1.00 79.19 122 PHE A C 1
ATOM 986 O O . PHE A 1 122 ? -16.741 29.468 -25.513 1.00 79.19 122 PHE A O 1
ATOM 993 N N . ALA A 1 123 ? -18.840 30.033 -24.997 1.00 78.88 123 ALA A N 1
ATOM 994 C CA . ALA A 1 123 ? -18.760 31.349 -25.631 1.00 78.88 123 ALA A CA 1
ATOM 995 C C . ALA A 1 123 ? -17.713 32.250 -24.953 1.00 78.88 123 ALA A C 1
ATOM 997 O O . ALA A 1 123 ? -17.779 32.505 -23.749 1.00 78.88 123 ALA A O 1
ATOM 998 N N . ARG A 1 124 ? -16.779 32.798 -25.740 1.00 76.38 124 ARG A N 1
ATOM 999 C CA . ARG A 1 124 ? -15.680 33.645 -25.246 1.00 76.38 124 ARG A CA 1
ATOM 1000 C C . ARG A 1 124 ? -16.140 34.823 -24.382 1.00 76.38 124 ARG A C 1
ATOM 1002 O O . ARG A 1 124 ? -15.460 35.150 -23.415 1.00 76.38 124 ARG A O 1
ATOM 1009 N N . GLN A 1 125 ? -17.276 35.436 -24.711 1.00 74.69 125 GLN A N 1
ATOM 1010 C CA . GLN A 1 125 ? -17.841 36.598 -24.010 1.00 74.69 125 GLN A CA 1
ATOM 1011 C C . GLN A 1 125 ? -18.305 36.265 -22.587 1.00 74.69 125 GLN A C 1
ATOM 1013 O O . GLN A 1 125 ? -18.512 37.166 -21.783 1.00 74.69 125 GLN A O 1
ATOM 1018 N N . LYS A 1 126 ? -18.480 34.975 -22.271 1.00 75.44 126 LYS A N 1
ATOM 1019 C CA . LYS A 1 126 ? -18.857 34.524 -20.931 1.00 75.44 126 LYS A CA 1
ATOM 1020 C C . LYS A 1 126 ? -17.660 34.454 -19.977 1.00 75.44 126 LYS A C 1
ATOM 1022 O O . LYS A 1 126 ? -17.885 34.316 -18.782 1.00 75.44 126 LYS A O 1
ATOM 1027 N N . LEU A 1 127 ? -16.415 34.545 -20.463 1.00 78.31 127 LEU A N 1
ATOM 1028 C CA . LEU A 1 127 ? -15.233 34.611 -19.594 1.00 78.31 127 LEU A CA 1
ATOM 1029 C C . LEU A 1 127 ? -15.083 35.989 -18.944 1.00 78.31 127 LEU A C 1
ATOM 1031 O O . LEU A 1 127 ? -15.423 36.989 -19.570 1.00 78.31 127 LEU A O 1
ATOM 1035 N N . PRO A 1 128 ? -14.452 36.071 -17.764 1.00 78.88 128 PRO A N 1
ATOM 1036 C CA . PRO A 1 128 ? -13.939 37.331 -17.230 1.00 78.88 128 PRO A CA 1
ATOM 1037 C C . PRO A 1 128 ? -13.059 38.098 -18.241 1.00 78.88 128 PRO A C 1
ATOM 1039 O O . PRO A 1 128 ? -12.248 37.496 -18.955 1.00 78.88 128 PRO A O 1
ATOM 1042 N N . ASP A 1 129 ? -13.200 39.427 -18.304 1.00 76.75 129 ASP A N 1
ATOM 1043 C CA . ASP A 1 129 ? -12.563 40.295 -19.314 1.00 76.75 129 ASP A CA 1
ATOM 1044 C C . ASP A 1 129 ? -11.028 40.195 -19.356 1.00 76.75 129 ASP A C 1
ATOM 1046 O O . ASP A 1 129 ? -10.399 40.271 -20.415 1.00 76.75 129 ASP A O 1
ATOM 1050 N N . ASP A 1 130 ? -10.390 40.005 -18.206 1.00 73.31 130 ASP A N 1
ATOM 1051 C CA . ASP A 1 130 ? -8.943 39.831 -18.073 1.00 73.31 130 ASP A CA 1
ATOM 1052 C C . ASP A 1 130 ? -8.458 38.481 -18.638 1.00 73.31 130 ASP A C 1
ATOM 1054 O O . ASP A 1 130 ? -7.382 38.398 -19.252 1.00 73.31 130 ASP A O 1
ATOM 1058 N N . ILE A 1 131 ? -9.275 37.430 -18.518 1.00 78.19 131 ILE A N 1
ATOM 1059 C CA . ILE A 1 131 ? -9.037 36.138 -19.168 1.00 78.19 131 ILE A CA 1
ATOM 1060 C C . ILE A 1 131 ? -9.240 36.284 -20.678 1.00 78.19 131 ILE A C 1
ATOM 1062 O O . ILE A 1 131 ? -8.367 35.866 -21.440 1.00 78.19 131 ILE A O 1
ATOM 1066 N N . GLN A 1 132 ? -10.297 36.968 -21.132 1.00 78.88 132 GLN A N 1
ATOM 1067 C CA . GLN A 1 132 ? -10.544 37.217 -22.560 1.00 78.88 132 GLN A CA 1
ATOM 1068 C C . GLN A 1 132 ? -9.376 37.930 -23.262 1.00 78.88 132 GLN A C 1
ATOM 1070 O O . GLN A 1 132 ? -9.035 37.575 -24.400 1.00 78.88 132 GLN A O 1
ATOM 1075 N N . LYS A 1 133 ? -8.738 38.898 -22.585 1.00 75.56 133 LYS A N 1
ATOM 1076 C CA . LYS A 1 133 ? -7.526 39.603 -23.052 1.00 75.56 133 LYS A CA 1
ATOM 1077 C C . LYS A 1 133 ? -6.293 38.695 -23.114 1.00 75.56 133 LYS A C 1
ATOM 1079 O O . LYS A 1 133 ? -5.372 38.939 -23.887 1.00 75.56 133 LYS A O 1
ATOM 1084 N N . THR A 1 134 ? -6.274 37.616 -22.334 1.00 73.75 134 THR A N 1
ATOM 1085 C CA . THR A 1 134 ? -5.189 36.621 -22.338 1.00 73.75 134 THR A CA 1
ATOM 1086 C C . THR A 1 134 ? -5.311 35.657 -23.528 1.00 73.75 134 THR A C 1
ATOM 1088 O O . THR A 1 134 ? -4.301 35.184 -24.046 1.00 73.75 134 THR A O 1
ATOM 1091 N N . LEU A 1 135 ? -6.527 35.433 -24.041 1.00 72.62 135 LEU A N 1
ATOM 1092 C CA . LEU A 1 135 ? -6.784 34.544 -25.186 1.00 72.62 135 LEU A CA 1
ATOM 1093 C C . LEU A 1 135 ? -6.293 35.084 -26.535 1.00 72.62 135 LEU A C 1
ATOM 1095 O O . LEU A 1 135 ? -6.298 34.355 -27.525 1.00 72.62 135 LEU A O 1
ATOM 1099 N N . SER A 1 136 ? -5.921 36.362 -26.628 1.00 66.88 136 SER A N 1
ATOM 1100 C CA . SER A 1 136 ? -5.325 36.947 -27.842 1.00 66.88 136 SER A CA 1
ATOM 1101 C C . SER A 1 136 ? -3.813 36.740 -27.942 1.00 66.88 136 SER A C 1
ATOM 1103 O O . SER A 1 136 ? -3.210 37.147 -28.932 1.00 66.88 136 SER A O 1
ATOM 1105 N N . LEU A 1 137 ? -3.186 36.115 -26.942 1.00 65.06 137 LEU A N 1
ATOM 1106 C CA . LEU A 1 137 ? -1.749 35.857 -26.953 1.00 65.06 137 LEU A CA 1
ATOM 1107 C C . LEU A 1 137 ? -1.398 34.800 -28.018 1.00 65.06 137 LEU A C 1
ATOM 1109 O O . LEU A 1 137 ? -2.110 33.804 -28.191 1.00 65.06 137 LEU A O 1
ATOM 1113 N N . ARG A 1 138 ? -0.304 35.056 -28.751 1.00 62.75 138 ARG A N 1
ATOM 1114 C CA . ARG A 1 138 ? 0.245 34.171 -29.792 1.00 62.75 138 ARG A CA 1
ATOM 1115 C C . ARG A 1 138 ? 1.019 33.012 -29.149 1.00 62.75 138 ARG A C 1
ATOM 1117 O O . ARG A 1 138 ? 1.719 33.230 -28.163 1.00 62.75 138 ARG A O 1
ATOM 1124 N N . GLY A 1 139 ? 0.908 31.815 -29.726 1.00 70.62 139 GLY A N 1
ATOM 1125 C CA . GLY A 1 139 ? 1.586 30.594 -29.268 1.00 70.62 139 GLY A CA 1
ATOM 1126 C C . GLY A 1 139 ? 0.644 29.390 -29.177 1.00 70.62 139 GLY A C 1
ATOM 1127 O O . GLY A 1 139 ? -0.559 29.567 -28.978 1.00 70.62 139 GLY A O 1
ATOM 1128 N N . THR A 1 140 ? 1.193 28.183 -29.353 1.00 78.62 140 THR A N 1
ATOM 1129 C CA . THR A 1 140 ? 0.439 26.914 -29.372 1.00 78.62 140 THR A CA 1
ATOM 1130 C C . THR A 1 140 ? 0.025 26.457 -27.978 1.00 78.62 140 THR A C 1
ATOM 1132 O O . THR A 1 140 ? -1.098 25.992 -27.813 1.00 78.62 140 THR A O 1
ATOM 1135 N N . LEU A 1 141 ? 0.901 26.622 -26.985 1.00 88.75 141 LEU A N 1
ATOM 1136 C CA . LEU A 1 141 ? 0.660 26.265 -25.589 1.00 88.75 141 LEU A CA 1
ATOM 1137 C C . LEU A 1 141 ? 1.073 27.428 -24.686 1.00 88.75 141 LEU A C 1
ATOM 1139 O O . LEU A 1 141 ? 2.106 28.060 -24.916 1.00 88.75 141 LEU A O 1
ATOM 1143 N N . LYS A 1 142 ? 0.274 27.721 -23.658 1.00 87.75 142 LYS A N 1
ATOM 1144 C CA . LYS A 1 142 ? 0.612 28.741 -22.664 1.00 87.75 142 LYS A CA 1
ATOM 1145 C C . LYS A 1 142 ? 0.011 28.435 -21.299 1.00 87.75 142 LYS A C 1
ATOM 1147 O O . LYS A 1 142 ? -1.195 28.258 -21.183 1.00 87.75 142 LYS A O 1
ATOM 1152 N N . LYS A 1 143 ? 0.834 28.482 -20.255 1.00 88.31 143 LYS A N 1
ATOM 1153 C CA . LYS A 1 143 ? 0.374 28.417 -18.864 1.00 88.31 143 LYS A CA 1
ATOM 1154 C C . LYS A 1 143 ? -0.283 29.739 -18.445 1.00 88.31 143 LYS A C 1
ATOM 1156 O O . LYS A 1 143 ? 0.248 30.815 -18.733 1.00 88.31 143 LYS A O 1
ATOM 1161 N N . LEU A 1 144 ? -1.442 29.673 -17.791 1.00 85.12 144 LEU A N 1
ATOM 1162 C CA . LEU A 1 144 ? -2.077 30.830 -17.154 1.00 85.12 144 LEU A CA 1
ATOM 1163 C C . LEU A 1 144 ? -1.459 31.081 -15.769 1.00 85.12 144 LEU A C 1
ATOM 1165 O O . LEU A 1 144 ? -1.113 30.140 -15.060 1.00 85.12 144 LEU A O 1
ATOM 1169 N N . ASN A 1 145 ? -1.360 32.353 -15.375 1.00 82.88 145 ASN A N 1
ATOM 1170 C CA . ASN A 1 145 ? -0.906 32.750 -14.037 1.00 82.88 145 ASN A CA 1
ATOM 1171 C C . ASN A 1 145 ? -1.926 32.336 -12.965 1.00 82.88 145 ASN A C 1
ATOM 1173 O O . ASN A 1 145 ? -3.129 32.385 -13.232 1.00 82.88 145 ASN A O 1
ATOM 1177 N N . GLU A 1 146 ? -1.454 32.032 -11.754 1.00 75.75 146 GLU A N 1
ATOM 1178 C CA . GLU A 1 146 ? -2.259 31.526 -10.627 1.00 75.75 146 GLU A CA 1
ATOM 1179 C C . GLU A 1 146 ? -3.515 32.371 -10.353 1.00 75.75 146 GLU A C 1
ATOM 1181 O O . GLU A 1 146 ? -4.624 31.841 -10.404 1.00 75.75 146 GLU A O 1
ATOM 1186 N N . ASP A 1 147 ? -3.391 33.700 -10.263 1.00 79.00 147 ASP A N 1
ATOM 1187 C CA . ASP A 1 147 ? -4.538 34.599 -10.043 1.00 79.00 147 ASP A CA 1
ATOM 1188 C C . ASP A 1 147 ? -5.650 34.493 -11.105 1.00 79.00 147 ASP A C 1
ATOM 1190 O O . ASP A 1 147 ? -6.810 34.844 -10.863 1.00 79.00 147 ASP A O 1
ATOM 1194 N N . LYS A 1 148 ? -5.300 34.100 -12.335 1.00 79.19 148 LYS A N 1
ATOM 1195 C CA . LYS A 1 148 ? -6.262 33.905 -13.431 1.00 79.19 148 LYS A CA 1
ATOM 1196 C C . LYS A 1 148 ? -6.880 32.513 -13.374 1.00 79.19 148 LYS A C 1
ATOM 1198 O O . LYS A 1 148 ? -8.049 32.365 -13.726 1.00 79.19 148 LYS A O 1
ATOM 1203 N N . VAL A 1 149 ? -6.118 31.517 -12.919 1.00 79.62 149 VAL A N 1
ATOM 1204 C CA . VAL A 1 149 ? -6.601 30.150 -12.688 1.00 79.62 149 VAL A CA 1
ATOM 1205 C C . VAL A 1 149 ? -7.667 30.152 -11.594 1.00 79.62 149 VAL A C 1
ATOM 1207 O O . VAL A 1 149 ? -8.766 29.653 -11.829 1.00 79.62 149 VAL A O 1
ATOM 1210 N N . ASP A 1 150 ? -7.413 30.808 -10.463 1.00 78.94 150 ASP A N 1
ATOM 1211 C CA . ASP A 1 150 ? -8.371 30.890 -9.353 1.00 78.94 150 ASP A CA 1
ATOM 1212 C C . ASP A 1 150 ? -9.683 31.569 -9.755 1.00 78.94 150 ASP A C 1
ATOM 1214 O O . ASP A 1 150 ? -10.776 31.129 -9.384 1.00 78.94 150 ASP A O 1
ATOM 1218 N N . ARG A 1 151 ? -9.598 32.633 -10.559 1.00 80.25 151 ARG A N 1
ATOM 1219 C CA . ARG A 1 151 ? -10.777 33.320 -11.103 1.00 80.25 151 ARG A CA 1
ATOM 1220 C C . ARG A 1 151 ? -11.553 32.455 -12.087 1.00 80.25 151 ARG A C 1
ATOM 1222 O O . ARG A 1 151 ? -12.780 32.421 -12.010 1.00 80.25 151 ARG A O 1
ATOM 1229 N N . LEU A 1 152 ? -10.860 31.735 -12.970 1.00 81.44 152 LEU A N 1
ATOM 1230 C CA . LEU A 1 152 ? -11.493 30.790 -13.888 1.00 81.44 152 LEU A CA 1
ATOM 1231 C C . LEU A 1 152 ? -12.222 29.684 -13.117 1.00 81.44 152 LEU A C 1
ATOM 1233 O O . LEU A 1 152 ? -13.371 29.390 -13.421 1.00 81.44 152 LEU A O 1
ATOM 1237 N N . ILE A 1 153 ? -11.593 29.123 -12.085 1.00 81.62 153 ILE A N 1
ATOM 1238 C CA . ILE A 1 153 ? -12.182 28.091 -11.223 1.00 81.62 153 ILE A CA 1
ATOM 1239 C C . ILE A 1 153 ? -13.434 28.616 -10.513 1.00 81.62 153 ILE A C 1
ATOM 1241 O O . ILE A 1 153 ? -14.469 27.953 -10.536 1.00 81.62 153 ILE A O 1
ATOM 1245 N N . LYS A 1 154 ? -13.368 29.808 -9.903 1.00 81.38 154 LYS A N 1
ATOM 1246 C CA . LYS A 1 154 ? -14.530 30.441 -9.249 1.00 81.38 154 LYS A CA 1
ATOM 1247 C C . LYS A 1 154 ? -15.680 30.662 -10.232 1.00 81.38 154 LYS A C 1
ATOM 1249 O O . LYS A 1 154 ? -16.833 30.414 -9.889 1.00 81.38 154 LYS A O 1
ATOM 1254 N N . PHE A 1 155 ? -15.367 31.094 -11.452 1.00 81.25 155 PHE A N 1
ATOM 1255 C CA . PHE A 1 155 ? -16.351 31.258 -12.517 1.00 81.25 155 PHE A CA 1
ATOM 1256 C C . PHE A 1 155 ? -16.964 29.918 -12.961 1.00 81.25 155 PHE A C 1
ATOM 1258 O O . PHE A 1 155 ? -18.175 29.822 -13.123 1.00 81.25 155 PHE A O 1
ATOM 1265 N N . LEU A 1 156 ? -16.155 28.870 -13.133 1.00 80.69 156 LEU A N 1
ATOM 1266 C CA . LEU A 1 156 ? -16.647 27.542 -13.510 1.00 80.69 156 LEU A CA 1
ATOM 1267 C C . LEU A 1 156 ? -17.610 26.990 -12.452 1.00 80.69 156 LEU A C 1
ATOM 1269 O O . LEU A 1 156 ? -18.712 26.569 -12.799 1.00 80.69 156 LEU A O 1
ATOM 1273 N N . LYS A 1 157 ? -17.252 27.125 -11.167 1.00 80.62 157 LYS A N 1
ATOM 1274 C CA . LYS A 1 157 ? -18.124 26.768 -10.038 1.00 80.62 157 LYS A CA 1
ATOM 1275 C C . LYS A 1 157 ? -19.452 27.524 -10.060 1.00 80.62 157 LYS A C 1
ATOM 1277 O O . LYS A 1 157 ? -20.498 26.920 -9.857 1.00 80.62 157 LYS A O 1
ATOM 1282 N N . SER A 1 158 ? -19.445 28.827 -10.358 1.00 78.25 158 SER A N 1
ATOM 1283 C CA . SER A 1 158 ? -20.688 29.617 -10.423 1.00 78.25 158 SER A CA 1
ATOM 1284 C C . SER A 1 158 ? -21.595 29.255 -11.604 1.00 78.25 158 SER A C 1
ATOM 1286 O O . SER A 1 158 ? -22.769 29.622 -11.614 1.00 78.25 158 SER A O 1
ATOM 1288 N N . LYS A 1 159 ? -21.074 28.528 -12.597 1.00 73.62 159 LYS A N 1
ATOM 1289 C CA . LYS A 1 159 ? -21.842 27.964 -13.713 1.00 73.62 159 LYS A CA 1
ATOM 1290 C C . LYS A 1 159 ? -22.246 26.503 -13.498 1.00 73.62 159 LYS A C 1
ATOM 1292 O O . LYS A 1 159 ? -22.817 25.919 -14.409 1.00 73.62 159 LYS A O 1
ATOM 1297 N N . GLY A 1 160 ? -21.992 25.944 -12.313 1.00 70.81 160 GLY A N 1
ATOM 1298 C CA . GLY A 1 160 ? -22.320 24.557 -11.977 1.00 70.81 160 GLY A CA 1
ATOM 1299 C C . GLY A 1 160 ? -21.316 23.531 -12.500 1.00 70.81 160 GLY A C 1
ATOM 1300 O O . GLY A 1 160 ? -21.564 22.337 -12.387 1.00 70.81 160 GLY A O 1
ATOM 1301 N N . TYR A 1 161 ? -20.180 23.966 -13.053 1.00 69.88 161 TYR A N 1
ATOM 1302 C CA . TYR A 1 161 ? -19.090 23.051 -13.370 1.00 69.88 161 TYR A CA 1
ATOM 1303 C C . TYR A 1 161 ? -18.247 22.841 -12.118 1.00 69.88 161 TYR A C 1
ATOM 1305 O O . TYR A 1 161 ? -17.781 23.805 -11.506 1.00 69.88 161 TYR A O 1
ATOM 1313 N N . GLU A 1 162 ? -17.993 21.587 -11.767 1.00 66.50 162 GLU A N 1
ATOM 1314 C CA . GLU A 1 162 ? -17.116 21.233 -10.660 1.00 66.50 162 GLU A CA 1
ATOM 1315 C C . GLU A 1 162 ? -15.714 20.869 -11.170 1.00 66.50 162 GLU A C 1
ATOM 1317 O O . GLU A 1 162 ? -15.418 19.702 -11.423 1.00 66.50 162 GLU A O 1
ATOM 1322 N N . PRO A 1 163 ? -14.776 21.830 -11.289 1.00 57.38 163 PRO A N 1
ATOM 1323 C CA . PRO A 1 163 ? -13.401 21.515 -11.691 1.00 57.38 163 PRO A CA 1
ATOM 1324 C C . PRO A 1 163 ? -12.684 20.586 -10.685 1.00 57.38 163 PRO A C 1
ATOM 1326 O O . PRO A 1 163 ? -11.663 19.974 -11.016 1.00 57.38 163 PRO A O 1
ATOM 1329 N N . TYR A 1 164 ? -13.238 20.448 -9.473 1.00 50.91 164 TYR A N 1
ATOM 1330 C CA . TYR A 1 164 ? -12.744 19.580 -8.404 1.00 50.91 164 TYR A CA 1
ATOM 1331 C C . TYR A 1 164 ? -13.380 18.191 -8.360 1.00 50.91 164 TYR A C 1
ATOM 1333 O O . TYR A 1 164 ? -12.969 17.416 -7.502 1.00 50.91 164 TYR A O 1
ATOM 1341 N N . GLN A 1 165 ? -14.292 17.837 -9.273 1.00 45.41 165 GLN A N 1
ATOM 1342 C CA . GLN A 1 165 ? -14.866 16.492 -9.265 1.00 45.41 165 GLN A CA 1
ATOM 1343 C C . GLN A 1 165 ? -13.757 15.432 -9.314 1.00 45.41 165 GLN A C 1
ATOM 1345 O O . GLN A 1 165 ? -12.858 15.457 -10.176 1.00 45.41 165 GLN A O 1
ATOM 1350 N N . SER A 1 166 ? -13.805 14.545 -8.319 1.00 41.44 166 SER A N 1
ATOM 1351 C CA . SER A 1 166 ? -13.095 13.277 -8.305 1.00 41.44 166 SER A CA 1
ATOM 1352 C C . SER A 1 166 ? -13.581 12.454 -9.500 1.00 41.44 166 SER A C 1
ATOM 1354 O O . SER A 1 166 ? -14.714 12.594 -9.958 1.00 41.44 166 SER A O 1
ATOM 1356 N N . LEU A 1 167 ? -12.719 11.595 -10.041 1.00 37.44 167 LEU A N 1
ATOM 1357 C CA . LEU A 1 167 ? -13.002 10.759 -11.217 1.00 37.44 167 LEU A CA 1
ATOM 1358 C C . LEU A 1 167 ? -14.203 9.790 -11.050 1.00 37.44 167 LEU A C 1
ATOM 1360 O O . LEU A 1 167 ? -14.479 9.026 -11.968 1.00 37.44 167 LEU A O 1
ATOM 1364 N N . GLY A 1 168 ? -14.913 9.806 -9.914 1.00 34.56 168 GLY A N 1
ATOM 1365 C CA . GLY A 1 168 ? -15.961 8.847 -9.557 1.00 34.56 168 GLY A CA 1
ATOM 1366 C C . GLY A 1 168 ? -17.407 9.213 -9.920 1.00 34.56 168 GLY A C 1
ATOM 1367 O O . GLY A 1 168 ? -18.246 8.321 -9.891 1.00 34.56 168 GLY A O 1
ATOM 1368 N N . GLU A 1 169 ? -17.738 10.464 -10.270 1.00 29.50 169 GLU A N 1
ATOM 1369 C CA . GLU A 1 169 ? -19.157 10.890 -10.378 1.00 29.50 169 GLU A CA 1
ATOM 1370 C C . GLU A 1 169 ? -19.715 11.064 -11.805 1.00 29.50 169 GLU A C 1
ATOM 1372 O O . GLU A 1 169 ? -20.922 11.220 -11.978 1.00 29.50 169 GLU A O 1
ATOM 1377 N N . VAL A 1 170 ? -18.897 10.980 -12.859 1.00 32.31 170 VAL A N 1
ATOM 1378 C CA . VAL A 1 170 ? -19.372 11.203 -14.248 1.00 32.31 170 VAL A CA 1
ATOM 1379 C C . VAL A 1 170 ? -20.120 9.983 -14.830 1.00 32.31 170 VAL A C 1
ATOM 1381 O O . VAL A 1 170 ? -20.761 10.071 -15.874 1.00 32.31 170 VAL A O 1
ATOM 1384 N N . THR A 1 171 ? -20.121 8.841 -14.142 1.00 32.41 171 THR A N 1
ATOM 1385 C CA . THR A 1 171 ? -20.631 7.563 -14.669 1.00 32.41 171 THR A CA 1
ATOM 1386 C C . THR A 1 171 ? -22.164 7.450 -14.743 1.00 32.41 171 THR A C 1
ATOM 1388 O O . THR A 1 171 ? -22.661 6.463 -15.276 1.00 32.41 171 THR A O 1
ATOM 1391 N N . MET A 1 172 ? -22.943 8.417 -14.235 1.00 26.92 172 MET A N 1
ATOM 1392 C CA . MET A 1 172 ? -24.399 8.248 -14.054 1.00 26.92 172 MET A CA 1
ATOM 1393 C C . MET A 1 172 ? -25.331 8.890 -15.101 1.00 26.92 172 MET A C 1
ATOM 1395 O O . MET A 1 172 ? -26.542 8.751 -14.954 1.00 26.92 172 MET A O 1
ATOM 1399 N N . SER A 1 173 ? -24.858 9.549 -16.168 1.00 29.47 173 SER A N 1
ATOM 1400 C CA . SER A 1 173 ? -25.779 10.299 -17.058 1.00 29.47 173 SER A CA 1
ATOM 1401 C C . SER A 1 173 ? -25.686 10.065 -18.569 1.00 29.47 173 SER A C 1
ATOM 1403 O O . SER A 1 173 ? -26.447 10.688 -19.307 1.00 29.47 173 SER A O 1
ATOM 1405 N N . ILE A 1 174 ? -24.868 9.132 -19.068 1.00 31.39 174 ILE A N 1
ATOM 1406 C CA . ILE A 1 174 ? -24.893 8.777 -20.498 1.00 31.39 174 ILE A CA 1
ATOM 1407 C C . ILE A 1 174 ? -25.320 7.322 -20.655 1.00 31.39 174 ILE A C 1
ATOM 1409 O O . ILE A 1 174 ? -24.529 6.393 -20.514 1.00 31.39 174 ILE A O 1
ATOM 1413 N N . GLY A 1 175 ? -26.606 7.144 -20.962 1.00 32.34 175 GLY A N 1
ATOM 1414 C CA . GLY A 1 175 ? -27.160 5.890 -21.451 1.00 32.34 175 GLY A CA 1
ATOM 1415 C C . GLY A 1 175 ? -26.559 5.541 -22.809 1.00 32.34 175 GLY A C 1
ATOM 1416 O O . GLY A 1 175 ? -27.074 5.931 -23.850 1.00 32.34 175 GLY A O 1
ATOM 1417 N N . MET A 1 176 ? -25.466 4.791 -22.790 1.00 27.84 176 MET A N 1
ATOM 1418 C CA . MET A 1 176 ? -25.023 3.959 -23.899 1.00 27.84 176 MET A CA 1
ATOM 1419 C C . MET A 1 176 ? -24.736 2.580 -23.323 1.00 27.84 176 MET A C 1
ATOM 1421 O O . MET A 1 176 ? -24.063 2.453 -22.303 1.00 27.84 176 MET A O 1
ATOM 1425 N N . SER A 1 177 ? -25.303 1.554 -23.954 1.00 29.95 177 SER A N 1
ATOM 1426 C CA . SER A 1 177 ? -25.107 0.152 -23.603 1.00 29.95 177 SER A CA 1
ATOM 1427 C C . SER A 1 177 ? -23.621 -0.191 -23.677 1.00 29.95 177 SER A C 1
ATOM 1429 O O . SER A 1 177 ? -23.088 -0.504 -24.742 1.00 29.95 177 SER A O 1
ATOM 1431 N N . MET A 1 178 ? -22.949 -0.096 -22.536 1.00 25.81 178 MET A N 1
ATOM 1432 C CA . MET A 1 178 ? -21.586 -0.551 -22.359 1.00 25.81 178 MET A CA 1
ATOM 1433 C C . MET A 1 178 ? -21.606 -2.070 -22.264 1.00 25.81 178 MET A C 1
ATOM 1435 O O . MET A 1 178 ? -22.130 -2.648 -21.311 1.00 25.81 178 MET A O 1
ATOM 1439 N N . SER A 1 179 ? -20.996 -2.721 -23.248 1.00 26.48 179 SER A N 1
ATOM 1440 C CA . SER A 1 179 ? -20.357 -4.011 -23.038 1.00 26.48 179 SER A CA 1
ATOM 1441 C C . SER A 1 179 ? -19.395 -3.867 -21.854 1.00 26.48 179 SER A C 1
ATOM 1443 O O . SER A 1 179 ? -18.332 -3.269 -22.001 1.00 26.48 179 SER A O 1
ATOM 1445 N N . SER A 1 180 ? -19.843 -4.318 -20.679 1.00 26.02 180 SER A N 1
ATOM 1446 C CA . SER A 1 180 ? -19.068 -4.581 -19.458 1.00 26.02 180 SER A CA 1
ATOM 1447 C C . SER A 1 180 ? -17.816 -3.709 -19.275 1.00 26.02 180 SER A C 1
ATOM 1449 O O . SER A 1 180 ? -16.694 -4.170 -19.483 1.00 26.02 180 SER A O 1
ATOM 1451 N N . VAL A 1 181 ? -18.004 -2.453 -18.861 1.00 30.45 181 VAL A N 1
ATOM 1452 C CA . VAL A 1 181 ? -16.919 -1.663 -18.264 1.00 30.45 181 VAL A CA 1
ATOM 1453 C C . VAL A 1 181 ? -16.574 -2.269 -16.906 1.00 30.45 181 VAL A C 1
ATOM 1455 O O . VAL A 1 181 ? -17.466 -2.537 -16.103 1.00 30.45 181 VAL A O 1
ATOM 1458 N N . GLU A 1 182 ? -15.280 -2.523 -16.690 1.00 29.11 182 GLU A N 1
ATOM 1459 C CA . GLU A 1 182 ? -14.692 -3.049 -15.455 1.00 29.11 182 GLU A CA 1
ATOM 1460 C C . GLU A 1 182 ? -15.133 -2.218 -14.237 1.00 29.11 182 GLU A C 1
ATOM 1462 O O . GLU A 1 182 ? -14.563 -1.179 -13.906 1.00 29.11 182 GLU A O 1
ATOM 1467 N N . VAL A 1 183 ? -16.163 -2.705 -13.550 1.00 32.25 183 VAL A N 1
ATOM 1468 C CA . VAL A 1 183 ? -16.541 -2.285 -12.202 1.00 32.25 183 VAL A CA 1
ATOM 1469 C C . VAL A 1 183 ? -15.421 -2.713 -11.251 1.00 32.25 183 VAL A C 1
ATOM 1471 O O . VAL A 1 183 ? -15.101 -3.894 -11.187 1.00 32.25 183 VAL A O 1
ATOM 1474 N N . ASN A 1 184 ? -14.848 -1.757 -10.508 1.00 35.84 184 ASN A N 1
ATOM 1475 C CA . ASN A 1 184 ? -13.926 -1.965 -9.383 1.00 35.84 184 ASN A CA 1
ATOM 1476 C C . ASN A 1 184 ? -12.794 -2.979 -9.629 1.00 35.84 184 ASN A C 1
ATOM 1478 O O . ASN A 1 184 ? -12.884 -4.133 -9.209 1.00 35.84 184 ASN A O 1
ATOM 1482 N N . LYS A 1 185 ? -11.650 -2.533 -10.163 1.00 40.12 185 LYS A N 1
ATOM 1483 C CA . LYS A 1 185 ? -10.407 -3.274 -9.900 1.00 40.12 185 LYS A CA 1
ATOM 1484 C C . LYS A 1 185 ? -10.143 -3.231 -8.387 1.00 40.12 185 LYS A C 1
ATOM 1486 O O . LYS A 1 185 ? -9.998 -2.130 -7.850 1.00 40.12 185 LYS A O 1
ATOM 1491 N N . PRO A 1 186 ? -10.100 -4.374 -7.678 1.00 45.72 186 PRO A N 1
ATOM 1492 C CA . PRO A 1 186 ? -9.841 -4.378 -6.246 1.00 45.72 186 PRO A CA 1
ATOM 1493 C C . PRO A 1 186 ? -8.469 -3.742 -5.987 1.00 45.72 186 PRO A C 1
ATOM 1495 O O . PRO A 1 186 ? -7.481 -4.079 -6.637 1.00 45.72 186 PRO A O 1
ATOM 1498 N N . THR A 1 187 ? -8.398 -2.785 -5.061 1.00 61.97 187 THR A N 1
ATOM 1499 C CA . THR A 1 187 ? -7.122 -2.245 -4.547 1.00 61.97 187 THR A CA 1
ATOM 1500 C C . THR A 1 187 ? -6.499 -3.171 -3.504 1.00 61.97 187 THR A C 1
ATOM 1502 O O . THR A 1 187 ? -5.370 -2.953 -3.060 1.00 61.97 187 THR A O 1
ATOM 1505 N N . GLY A 1 188 ? -7.241 -4.211 -3.128 1.00 77.50 188 GLY A N 1
ATOM 1506 C CA . GLY A 1 188 ? -6.809 -5.248 -2.220 1.00 77.50 188 GLY A CA 1
ATOM 1507 C C . GLY A 1 188 ? -5.836 -6.246 -2.830 1.00 77.50 188 GLY A C 1
ATOM 1508 O O . GLY A 1 188 ? -5.584 -6.278 -4.033 1.00 77.50 188 GLY A O 1
ATOM 1509 N N . PHE A 1 189 ? -5.293 -7.079 -1.959 1.00 90.94 189 PHE A N 1
ATOM 1510 C CA . PHE A 1 189 ? -4.445 -8.206 -2.320 1.00 90.94 189 PHE A CA 1
ATOM 1511 C C . PHE A 1 189 ? -4.883 -9.430 -1.527 1.00 90.94 189 PHE A C 1
ATOM 1513 O O . PHE A 1 189 ? -5.603 -9.315 -0.544 1.00 90.94 189 PHE A O 1
ATOM 1520 N N . ARG A 1 190 ? -4.432 -10.605 -1.932 1.00 92.62 190 ARG A N 1
ATOM 1521 C CA . ARG A 1 190 ? -4.545 -11.826 -1.146 1.00 92.62 190 ARG A CA 1
ATOM 1522 C C . ARG A 1 190 ? -3.160 -12.228 -0.684 1.00 92.62 190 ARG A C 1
ATOM 1524 O O . ARG A 1 190 ? -2.224 -12.257 -1.475 1.00 92.62 190 ARG A O 1
ATOM 1531 N N . LEU A 1 191 ? -3.008 -12.493 0.601 1.00 95.25 191 LEU A N 1
ATOM 1532 C CA . LEU A 1 191 ? -1.768 -12.942 1.216 1.00 95.25 191 LEU A CA 1
ATOM 1533 C C . LEU A 1 191 ? -2.009 -14.307 1.836 1.00 95.25 191 LEU A C 1
ATOM 1535 O O . LEU A 1 191 ? -2.909 -14.455 2.655 1.00 95.25 191 LEU A O 1
ATOM 1539 N N . GLU A 1 192 ? -1.183 -15.279 1.475 1.00 96.00 192 GLU A N 1
ATOM 1540 C CA . GLU A 1 192 ? -1.172 -16.605 2.082 1.00 96.00 192 GLU A CA 1
ATOM 1541 C C . GLU A 1 192 ? 0.200 -16.858 2.703 1.00 96.00 192 GLU A C 1
ATOM 1543 O O . GLU A 1 192 ? 1.242 -16.706 2.060 1.00 96.00 192 GLU A O 1
ATOM 1548 N N . ILE A 1 193 ? 0.196 -17.249 3.970 1.00 95.31 193 ILE A N 1
ATOM 1549 C CA . ILE A 1 193 ? 1.391 -17.559 4.747 1.00 95.31 193 ILE A CA 1
ATOM 1550 C C . ILE A 1 193 ? 1.222 -18.965 5.281 1.00 95.31 193 ILE A C 1
ATOM 1552 O O . ILE A 1 193 ? 0.203 -19.261 5.899 1.00 95.31 193 ILE A O 1
ATOM 1556 N N . LYS A 1 194 ? 2.234 -19.811 5.107 1.00 94.44 194 LYS A N 1
ATOM 1557 C CA . LYS A 1 194 ? 2.344 -21.083 5.818 1.00 94.44 194 LYS A CA 1
ATOM 1558 C C . LYS A 1 194 ? 3.725 -21.238 6.415 1.00 94.44 194 LYS A C 1
ATOM 1560 O O . LYS A 1 194 ? 4.726 -20.894 5.789 1.00 94.44 194 LYS A O 1
ATOM 1565 N N . ASN A 1 195 ? 3.756 -21.786 7.618 1.00 93.62 195 ASN A N 1
ATOM 1566 C CA . ASN A 1 195 ? 4.960 -22.136 8.347 1.00 93.62 195 ASN A CA 1
ATOM 1567 C C . ASN A 1 195 ? 6.028 -21.019 8.420 1.00 93.62 195 ASN A C 1
ATOM 1569 O O . ASN A 1 195 ? 7.180 -21.216 8.031 1.00 93.62 195 ASN A O 1
ATOM 1573 N N . TYR A 1 196 ? 5.653 -19.832 8.904 1.00 92.50 196 TYR A N 1
ATOM 1574 C CA . TYR A 1 196 ? 6.557 -18.682 9.046 1.00 92.50 196 TYR A CA 1
ATOM 1575 C C . TYR A 1 196 ? 6.544 -18.147 10.480 1.00 92.50 196 TYR A C 1
ATOM 1577 O O . TYR A 1 196 ? 5.508 -17.704 10.984 1.00 92.50 196 TYR A O 1
ATOM 1585 N N . ARG A 1 197 ? 7.708 -18.157 11.146 1.00 89.62 197 ARG A N 1
ATOM 1586 C CA . ARG A 1 197 ? 7.834 -17.854 12.582 1.00 89.62 197 ARG A CA 1
ATOM 1587 C C . ARG A 1 197 ? 6.794 -18.611 13.412 1.00 89.62 197 ARG A C 1
ATOM 1589 O O . ARG A 1 197 ? 6.816 -19.821 13.496 1.00 89.62 197 ARG A O 1
ATOM 1596 N N . GLY A 1 198 ? 5.879 -17.907 14.069 1.00 86.88 198 GLY A N 1
ATOM 1597 C CA . GLY A 1 198 ? 4.844 -18.531 14.873 1.00 86.88 198 GLY A CA 1
ATOM 1598 C C . GLY A 1 198 ? 3.645 -19.042 14.080 1.00 86.88 198 GLY A C 1
ATOM 1599 O O . GLY A 1 198 ? 2.867 -19.783 14.663 1.00 86.88 198 GLY A O 1
ATOM 1600 N N . ILE A 1 199 ? 3.467 -18.602 12.833 1.00 90.94 199 ILE A N 1
ATOM 1601 C CA . ILE A 1 199 ? 2.251 -18.811 12.044 1.00 90.94 199 ILE A CA 1
ATOM 1602 C C . ILE A 1 199 ? 2.314 -20.176 11.358 1.00 90.94 199 ILE A C 1
ATOM 1604 O O . ILE A 1 199 ? 3.262 -20.463 10.622 1.00 90.94 199 ILE A O 1
ATOM 1608 N N . GLU A 1 200 ? 1.288 -20.995 11.579 1.00 91.25 200 GLU A N 1
ATOM 1609 C CA . GLU A 1 200 ? 1.090 -22.258 10.866 1.00 91.25 200 GLU A CA 1
ATOM 1610 C C . GLU A 1 200 ? 0.478 -22.024 9.485 1.00 91.25 200 GLU A C 1
ATOM 1612 O O . GLU A 1 200 ? 1.094 -22.390 8.484 1.00 91.25 200 GLU A O 1
ATOM 1617 N N . ALA A 1 201 ? -0.678 -21.362 9.428 1.00 92.31 201 ALA A N 1
ATOM 1618 C CA . ALA A 1 201 ? -1.337 -20.965 8.193 1.00 92.31 201 ALA A CA 1
ATOM 1619 C C . ALA A 1 201 ? -2.200 -19.718 8.427 1.00 92.31 201 ALA A C 1
ATOM 1621 O O . ALA A 1 201 ? -2.948 -19.672 9.396 1.00 92.31 201 ALA A O 1
ATOM 1622 N N . VAL A 1 202 ? -2.103 -18.718 7.550 1.00 93.38 202 VAL A N 1
ATOM 1623 C CA . VAL A 1 202 ? -2.956 -17.518 7.557 1.00 93.38 202 VAL A CA 1
ATOM 1624 C C . VAL A 1 202 ? -3.276 -17.116 6.124 1.00 93.38 202 VAL A C 1
ATOM 1626 O O . VAL A 1 202 ? -2.391 -17.116 5.265 1.00 93.38 202 VAL A O 1
ATOM 1629 N N . GLU A 1 203 ? -4.524 -16.711 5.898 1.00 92.69 203 GLU A N 1
ATOM 1630 C CA . GLU A 1 203 ? -4.961 -16.037 4.681 1.00 92.69 203 GLU A CA 1
ATOM 1631 C C . GLU A 1 203 ? -5.541 -14.654 5.019 1.00 92.69 203 GLU A C 1
ATOM 1633 O O . GLU A 1 203 ? -6.364 -14.525 5.923 1.00 92.69 203 GLU A O 1
ATOM 1638 N N . LEU A 1 204 ? -5.115 -13.614 4.300 1.00 93.31 204 LEU A N 1
ATOM 1639 C CA . LEU A 1 204 ? -5.565 -12.232 4.482 1.00 93.31 204 LEU A CA 1
ATOM 1640 C C . LEU A 1 204 ? -5.958 -11.631 3.126 1.00 93.31 204 LEU A C 1
ATOM 1642 O O . LEU A 1 204 ? -5.182 -11.708 2.179 1.00 93.31 204 LEU A O 1
ATOM 1646 N N . ASN A 1 205 ? -7.127 -10.985 3.055 1.00 91.94 205 ASN A N 1
ATOM 1647 C CA . ASN A 1 205 ? -7.686 -10.399 1.829 1.00 91.94 205 ASN A CA 1
ATOM 1648 C C . ASN A 1 205 ? -8.080 -8.917 2.039 1.00 91.94 205 ASN A C 1
ATOM 1650 O O . ASN A 1 205 ? -9.269 -8.586 1.992 1.00 91.94 205 ASN A O 1
ATOM 1654 N N . PRO A 1 206 ? -7.140 -8.007 2.364 1.00 91.38 206 PRO A N 1
ATOM 1655 C CA . PRO A 1 206 ? -7.478 -6.663 2.802 1.00 91.38 206 PRO A CA 1
ATOM 1656 C C . PRO A 1 206 ? -7.756 -5.749 1.606 1.00 91.38 206 PRO A C 1
ATOM 1658 O O . PRO A 1 206 ? -7.196 -5.936 0.530 1.00 91.38 206 PRO A O 1
ATOM 1661 N N . ASN A 1 207 ? -8.593 -4.734 1.808 1.00 86.69 207 ASN A N 1
ATOM 1662 C CA . ASN A 1 207 ? -8.921 -3.716 0.814 1.00 86.69 207 ASN A CA 1
ATOM 1663 C C . ASN A 1 207 ? -9.276 -2.399 1.527 1.00 86.69 207 ASN A C 1
ATOM 1665 O O . ASN A 1 207 ? -10.105 -2.389 2.439 1.00 86.69 207 ASN A O 1
ATOM 1669 N N . GLY A 1 208 ? -8.667 -1.291 1.101 1.00 90.00 208 GLY A N 1
ATOM 1670 C 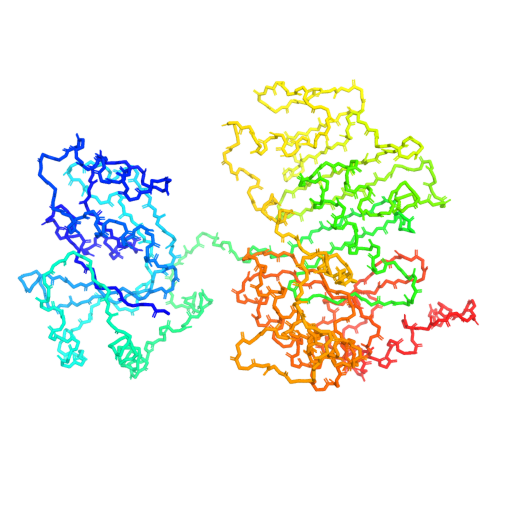CA . GLY A 1 208 ? -8.830 0.009 1.748 1.00 90.00 208 GLY A CA 1
ATOM 1671 C C . GLY A 1 208 ? -8.091 0.053 3.084 1.00 90.00 208 GLY A C 1
ATOM 1672 O O . GLY A 1 208 ? -6.989 -0.478 3.196 1.00 90.00 208 GLY A O 1
ATOM 1673 N N . VAL A 1 209 ? -8.675 0.687 4.101 1.00 92.88 209 VAL A N 1
ATOM 1674 C CA . VAL A 1 209 ? -8.097 0.699 5.454 1.00 92.88 209 VAL A CA 1
ATOM 1675 C C . VAL A 1 209 ? -8.618 -0.515 6.216 1.00 92.88 209 VAL A C 1
ATOM 1677 O O . VAL A 1 209 ? -9.819 -0.625 6.432 1.00 92.88 209 VAL A O 1
ATOM 1680 N N . CYS A 1 210 ? -7.739 -1.430 6.613 1.00 93.62 210 CYS A N 1
ATOM 1681 C CA . CYS A 1 210 ? -8.089 -2.620 7.382 1.00 93.62 210 CYS A CA 1
ATOM 1682 C C . CYS A 1 210 ? -7.380 -2.634 8.732 1.00 93.62 210 CYS A C 1
ATOM 1684 O O . CYS A 1 210 ? -6.238 -2.186 8.863 1.00 93.62 210 CYS A O 1
ATOM 1686 N N . LEU A 1 211 ? -8.063 -3.205 9.717 1.00 93.69 211 LEU A N 1
ATOM 1687 C CA . LEU A 1 211 ? -7.592 -3.316 11.083 1.00 93.69 211 LEU A CA 1
ATOM 1688 C C . LEU A 1 211 ? -7.282 -4.768 11.428 1.00 93.69 211 LEU A C 1
ATOM 1690 O O . LEU A 1 211 ? -8.085 -5.651 11.151 1.00 93.69 211 LEU A O 1
ATOM 1694 N N . ILE A 1 212 ? -6.145 -5.014 12.066 1.00 92.69 212 ILE A N 1
ATOM 1695 C CA . ILE A 1 212 ? -5.749 -6.314 12.597 1.00 92.69 212 ILE A CA 1
ATOM 1696 C C . ILE A 1 212 ? -5.625 -6.183 14.119 1.00 92.69 212 ILE A C 1
ATOM 1698 O O . ILE A 1 212 ? -4.818 -5.401 14.629 1.00 92.69 212 ILE A O 1
ATOM 1702 N N . VAL A 1 213 ? -6.410 -6.967 14.851 1.00 90.25 213 VAL A N 1
ATOM 1703 C CA . VAL A 1 213 ? -6.505 -6.935 16.319 1.00 90.25 213 VAL A CA 1
ATOM 1704 C C . VAL A 1 213 ? -6.247 -8.311 16.912 1.00 90.25 213 VAL A C 1
ATOM 1706 O O . VAL A 1 213 ? -6.317 -9.312 16.212 1.00 90.25 213 VAL A O 1
ATOM 1709 N N . GLY A 1 214 ? -5.901 -8.374 18.193 1.00 84.94 214 GLY A N 1
ATOM 1710 C CA . GLY A 1 214 ? -5.614 -9.632 18.888 1.00 84.94 214 GLY A CA 1
ATOM 1711 C C . GLY A 1 214 ? -4.627 -9.437 20.035 1.00 84.94 214 GLY A C 1
ATOM 1712 O O . GLY A 1 214 ? -3.952 -8.404 20.067 1.00 84.94 214 GLY A O 1
ATOM 1713 N N . PRO A 1 215 ? -4.467 -10.404 20.951 1.00 77.88 215 PRO A N 1
ATOM 1714 C CA . PRO A 1 215 ? -3.634 -10.245 22.141 1.00 77.88 215 PRO A CA 1
ATOM 1715 C C . PRO A 1 215 ? -2.137 -10.088 21.814 1.00 77.88 215 PRO A C 1
ATOM 1717 O O . PRO A 1 215 ? -1.679 -10.259 20.674 1.00 77.88 215 PRO A O 1
ATOM 1720 N N . ASN A 1 216 ? -1.338 -9.697 22.812 1.00 77.69 216 ASN A N 1
ATOM 1721 C CA . ASN A 1 216 ? 0.116 -9.596 22.648 1.00 77.69 216 ASN A CA 1
ATOM 1722 C C . ASN A 1 216 ? 0.683 -10.973 22.288 1.00 77.69 216 ASN A C 1
ATOM 1724 O O . ASN A 1 216 ? 0.329 -11.977 22.897 1.00 77.69 216 ASN A O 1
ATOM 1728 N N . GLY A 1 217 ? 1.558 -11.031 21.283 1.00 78.69 217 GLY A N 1
ATOM 1729 C CA . GLY A 1 217 ? 2.123 -12.302 20.817 1.00 78.69 217 GLY A CA 1
ATOM 1730 C C . GLY A 1 217 ? 1.219 -13.129 19.888 1.00 78.69 217 GLY A C 1
ATOM 1731 O O . GLY A 1 217 ? 1.700 -14.127 19.351 1.00 78.69 217 GLY A O 1
ATOM 1732 N N . ALA A 1 218 ? -0.009 -12.676 19.593 1.00 82.56 218 ALA A N 1
ATOM 1733 C CA . ALA A 1 218 ? -0.927 -13.313 18.634 1.00 82.56 218 ALA A CA 1
ATOM 1734 C C . ALA A 1 218 ? -0.392 -13.382 17.194 1.00 82.56 218 ALA A C 1
ATOM 1736 O O . ALA A 1 218 ? -0.960 -14.054 16.353 1.00 82.56 218 ALA A O 1
ATOM 1737 N N . GLY A 1 219 ? 0.712 -12.693 16.881 1.00 85.75 219 GLY A N 1
ATOM 1738 C CA . GLY A 1 219 ? 1.355 -12.762 15.565 1.00 85.75 219 GLY A CA 1
ATOM 1739 C C . GLY A 1 219 ? 1.070 -11.583 14.633 1.00 85.75 219 GLY A C 1
ATOM 1740 O O . GLY A 1 219 ? 1.591 -11.586 13.524 1.00 85.75 219 GLY A O 1
ATOM 1741 N N . LYS A 1 220 ? 0.360 -10.540 15.080 1.00 89.44 220 LYS A N 1
ATOM 1742 C CA . LYS A 1 220 ? 0.035 -9.335 14.286 1.00 89.44 220 LYS A CA 1
ATOM 1743 C C . LYS A 1 220 ? 1.251 -8.701 13.593 1.00 89.44 220 LYS A C 1
ATOM 1745 O O . LYS A 1 220 ? 1.306 -8.612 12.372 1.00 89.44 220 LYS A O 1
ATOM 1750 N N . THR A 1 221 ? 2.300 -8.378 14.349 1.00 86.31 221 THR A N 1
ATOM 1751 C CA . THR A 1 221 ? 3.556 -7.855 13.781 1.00 86.31 221 THR A CA 1
ATOM 1752 C C . THR A 1 221 ? 4.262 -8.887 12.888 1.00 86.31 221 THR A C 1
ATOM 1754 O O . THR A 1 221 ? 4.954 -8.527 11.941 1.00 86.31 221 THR A O 1
ATOM 1757 N N . THR A 1 222 ? 4.094 -10.190 13.149 1.00 89.56 222 THR A N 1
ATOM 1758 C CA . THR A 1 222 ? 4.636 -11.250 12.274 1.00 89.56 222 THR A CA 1
ATOM 1759 C C . THR A 1 222 ? 3.915 -11.283 10.926 1.00 89.56 222 THR A C 1
ATOM 1761 O O . THR A 1 222 ? 4.574 -11.432 9.897 1.00 89.56 222 THR A O 1
ATOM 1764 N N . LEU A 1 223 ? 2.597 -11.069 10.916 1.00 92.00 223 LEU A N 1
ATOM 1765 C CA . LEU A 1 223 ? 1.795 -10.933 9.705 1.00 92.00 223 LEU A CA 1
ATOM 1766 C C . LEU A 1 223 ? 2.292 -9.753 8.850 1.00 92.00 223 LEU A C 1
ATOM 1768 O O . LEU A 1 223 ? 2.596 -9.954 7.677 1.00 92.00 223 LEU A O 1
ATOM 1772 N N . LEU A 1 224 ? 2.520 -8.568 9.430 1.00 89.94 224 LEU A N 1
ATOM 1773 C CA . LEU A 1 224 ? 3.083 -7.418 8.691 1.00 89.94 224 LEU A CA 1
ATOM 1774 C C . LEU A 1 224 ? 4.529 -7.656 8.205 1.00 89.94 224 LEU A C 1
ATOM 1776 O O . LEU A 1 224 ? 4.915 -7.276 7.090 1.00 89.94 224 LEU A O 1
ATOM 1780 N N . LYS A 1 225 ? 5.351 -8.336 9.015 1.00 88.75 225 LYS A N 1
ATOM 1781 C CA . LYS A 1 225 ? 6.728 -8.706 8.645 1.00 88.75 225 LYS A CA 1
ATOM 1782 C C . LYS A 1 225 ? 6.788 -9.707 7.493 1.00 88.75 225 LYS A C 1
ATOM 1784 O O . LYS A 1 225 ? 7.718 -9.631 6.698 1.00 88.75 225 LYS A O 1
ATOM 1789 N N . SER A 1 226 ? 5.784 -10.564 7.315 1.00 92.31 226 SER A N 1
ATOM 1790 C CA . SER A 1 226 ? 5.725 -11.475 6.162 1.00 92.31 226 SER A CA 1
ATOM 1791 C C . SER A 1 226 ? 5.662 -10.727 4.816 1.00 92.31 226 SER A C 1
ATOM 1793 O O . SER A 1 226 ? 6.386 -11.069 3.880 1.00 92.31 226 SER A O 1
ATOM 1795 N N . ILE A 1 227 ? 4.886 -9.637 4.739 1.00 91.50 227 ILE A N 1
ATOM 1796 C CA . ILE A 1 227 ? 4.785 -8.783 3.544 1.00 91.50 227 ILE A CA 1
ATOM 1797 C C . ILE A 1 227 ? 6.106 -8.035 3.327 1.00 91.50 227 ILE A C 1
ATOM 1799 O O . ILE A 1 227 ? 6.584 -7.886 2.200 1.00 91.50 227 ILE A O 1
ATOM 1803 N N . THR A 1 228 ? 6.745 -7.616 4.422 1.00 86.12 228 THR A N 1
ATOM 1804 C CA . THR A 1 228 ? 8.075 -6.988 4.398 1.00 86.12 228 THR A CA 1
ATOM 1805 C C . THR A 1 228 ? 9.129 -7.942 3.847 1.00 86.12 228 THR A C 1
ATOM 1807 O O . THR A 1 228 ? 9.905 -7.557 2.970 1.00 86.12 228 THR A O 1
ATOM 1810 N N . LEU A 1 229 ? 9.108 -9.202 4.286 1.00 89.75 229 LEU A N 1
ATOM 1811 C CA . LEU A 1 229 ? 9.986 -10.258 3.802 1.00 89.75 229 LEU A CA 1
ATOM 1812 C C . LEU A 1 229 ? 9.763 -10.531 2.309 1.00 89.75 229 LEU A C 1
ATOM 1814 O O . LEU A 1 229 ? 10.741 -10.576 1.565 1.00 89.75 229 LEU A O 1
ATOM 1818 N N . LEU A 1 230 ? 8.511 -10.636 1.847 1.00 92.38 230 LEU A N 1
ATOM 1819 C CA . LEU A 1 230 ? 8.168 -10.773 0.422 1.00 92.38 230 LEU A CA 1
ATOM 1820 C C . LEU A 1 230 ? 8.706 -9.599 -0.410 1.00 92.38 230 LEU A C 1
ATOM 1822 O O . LEU A 1 230 ? 9.418 -9.794 -1.399 1.00 92.38 230 LEU A O 1
ATOM 1826 N N . SER A 1 231 ? 8.428 -8.367 0.023 1.00 87.12 231 SER A N 1
ATOM 1827 C CA . SER A 1 231 ? 8.878 -7.145 -0.648 1.00 87.12 231 SER A CA 1
ATOM 1828 C C . SER A 1 231 ? 10.405 -7.057 -0.719 1.00 87.12 231 SER A C 1
ATOM 1830 O O . SER A 1 231 ? 10.967 -6.784 -1.782 1.00 87.12 231 SER A O 1
ATOM 1832 N N . ASN A 1 232 ? 11.100 -7.313 0.391 1.00 79.62 232 ASN A N 1
ATOM 1833 C CA . ASN A 1 232 ? 12.560 -7.288 0.435 1.00 79.62 232 ASN A CA 1
ATOM 1834 C C . ASN A 1 232 ? 13.174 -8.439 -0.364 1.00 79.62 232 ASN A C 1
ATOM 1836 O O . ASN A 1 232 ? 14.192 -8.230 -1.018 1.00 79.62 232 ASN A O 1
ATOM 1840 N N . THR A 1 233 ? 12.545 -9.614 -0.385 1.00 87.19 233 THR A N 1
ATOM 1841 C CA . THR A 1 233 ? 12.986 -10.748 -1.206 1.00 87.19 233 THR A CA 1
ATOM 1842 C C . THR A 1 233 ? 12.957 -10.379 -2.687 1.00 87.19 233 THR A C 1
ATOM 1844 O O . THR A 1 233 ? 13.951 -10.580 -3.384 1.00 87.19 233 THR A O 1
ATOM 1847 N N . PHE A 1 234 ? 11.883 -9.731 -3.149 1.00 84.75 234 PHE A N 1
ATOM 1848 C CA . PHE A 1 234 ? 11.817 -9.190 -4.506 1.00 84.75 234 PHE A CA 1
ATOM 1849 C C . PHE A 1 234 ? 12.877 -8.102 -4.754 1.00 84.75 234 PHE A C 1
ATOM 1851 O O . PHE A 1 234 ? 13.612 -8.156 -5.736 1.00 84.75 234 PHE A O 1
ATOM 1858 N N . LYS A 1 235 ? 12.994 -7.111 -3.859 1.00 72.69 235 LYS A N 1
ATOM 1859 C CA . LYS A 1 235 ? 13.881 -5.944 -4.046 1.00 72.69 235 LYS A CA 1
ATOM 1860 C C . LYS A 1 235 ? 15.372 -6.280 -3.962 1.00 72.69 235 LYS A C 1
ATOM 1862 O O . LYS A 1 235 ? 16.178 -5.641 -4.633 1.00 72.69 235 LYS A O 1
ATOM 1867 N N . LYS A 1 236 ? 15.744 -7.199 -3.071 1.00 76.19 236 LYS A N 1
ATOM 1868 C CA . LYS A 1 236 ? 17.115 -7.378 -2.570 1.00 76.19 236 LYS A CA 1
ATOM 1869 C C . LYS A 1 236 ? 17.604 -8.832 -2.589 1.00 76.19 236 LYS A C 1
ATOM 1871 O O . LYS A 1 236 ? 18.803 -9.036 -2.452 1.00 76.19 236 LYS A O 1
ATOM 1876 N N . GLY A 1 237 ? 16.724 -9.811 -2.810 1.00 78.56 237 GLY A N 1
ATOM 1877 C CA . GLY A 1 237 ? 17.027 -11.242 -2.675 1.00 78.56 237 GLY A CA 1
ATOM 1878 C C . GLY A 1 237 ? 16.715 -11.775 -1.272 1.00 78.56 237 GLY A C 1
ATOM 1879 O O . GLY A 1 237 ? 16.715 -11.021 -0.295 1.00 78.56 237 GLY A O 1
ATOM 1880 N N . PHE A 1 238 ? 16.426 -13.077 -1.169 1.00 87.19 238 PHE A N 1
ATOM 1881 C CA . PHE A 1 238 ? 15.935 -13.691 0.072 1.00 87.19 238 PHE A CA 1
ATOM 1882 C C . PHE A 1 238 ? 16.971 -13.660 1.200 1.00 87.19 238 PHE A C 1
ATOM 1884 O O . PHE A 1 238 ? 16.621 -13.322 2.321 1.00 87.19 238 PHE A O 1
ATOM 1891 N N . GLY A 1 239 ? 18.249 -13.922 0.921 1.00 81.38 239 GLY A N 1
ATOM 1892 C CA . GLY A 1 239 ? 19.304 -13.923 1.945 1.00 81.38 239 GLY A CA 1
ATOM 1893 C C . GLY A 1 239 ? 19.455 -12.577 2.667 1.00 81.38 239 GLY A C 1
ATOM 1894 O O . GLY A 1 239 ? 19.517 -12.529 3.894 1.00 81.38 239 GLY A O 1
ATOM 1895 N N . LEU A 1 240 ? 19.434 -11.458 1.931 1.00 75.19 240 LEU A N 1
ATOM 1896 C CA . LEU A 1 240 ? 19.471 -10.130 2.552 1.00 75.19 240 LEU A CA 1
ATOM 1897 C C . LEU A 1 240 ? 18.148 -9.799 3.257 1.00 75.19 240 LEU A C 1
ATOM 1899 O O . LEU A 1 240 ? 18.160 -9.209 4.335 1.00 75.19 240 LEU A O 1
ATOM 1903 N N . ALA A 1 241 ? 17.0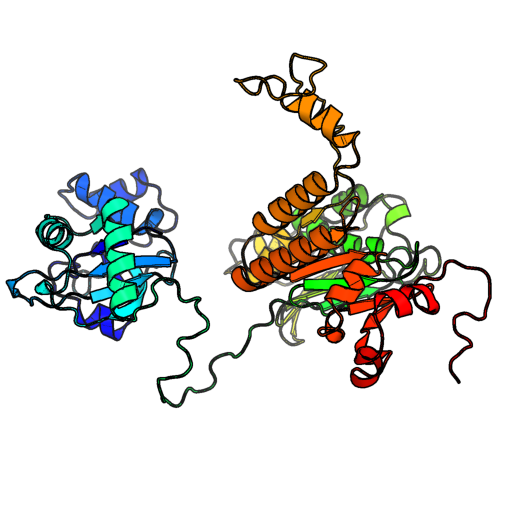11 -10.198 2.683 1.00 81.06 241 ALA A N 1
ATOM 1904 C CA . ALA A 1 241 ? 15.706 -10.022 3.314 1.00 81.06 241 ALA A CA 1
ATOM 1905 C C . ALA A 1 241 ? 15.598 -10.791 4.646 1.00 81.06 241 ALA A C 1
ATOM 1907 O O . ALA A 1 241 ? 15.136 -10.231 5.635 1.00 81.06 241 ALA A O 1
ATOM 1908 N N . LEU A 1 242 ? 16.103 -12.026 4.694 1.00 85.69 242 LEU A N 1
ATOM 1909 C CA . LEU A 1 242 ? 16.193 -12.868 5.885 1.00 85.69 242 LEU A CA 1
ATOM 1910 C C . LEU A 1 242 ? 16.987 -12.171 6.993 1.00 85.69 242 LEU A C 1
ATOM 1912 O O . LEU A 1 242 ? 16.516 -12.081 8.125 1.00 85.69 242 LEU A O 1
ATOM 1916 N N . ASN A 1 243 ? 18.162 -11.631 6.665 1.00 76.50 243 ASN A N 1
ATOM 1917 C CA . ASN A 1 243 ? 19.011 -10.932 7.631 1.00 76.50 243 ASN A CA 1
ATOM 1918 C C . ASN A 1 243 ? 18.348 -9.665 8.189 1.00 76.50 243 ASN A C 1
ATOM 1920 O O . ASN A 1 243 ? 18.420 -9.423 9.393 1.00 76.50 243 ASN A O 1
ATOM 1924 N N . LEU A 1 244 ? 17.655 -8.893 7.345 1.00 74.06 244 LEU A N 1
ATOM 1925 C CA . LEU A 1 244 ? 16.897 -7.714 7.781 1.00 74.06 244 LEU A CA 1
ATOM 1926 C C . LEU A 1 244 ? 15.725 -8.076 8.710 1.00 74.06 244 LEU A C 1
ATOM 1928 O O . LEU A 1 244 ? 15.369 -7.284 9.576 1.00 74.06 244 LEU A O 1
ATOM 1932 N N . GLU A 1 245 ? 15.165 -9.281 8.577 1.00 78.88 245 GLU A N 1
ATOM 1933 C CA . GLU A 1 245 ? 14.025 -9.767 9.367 1.00 78.88 245 GLU A CA 1
ATOM 1934 C C . GLU A 1 245 ? 14.424 -10.643 10.573 1.00 78.88 245 GLU A C 1
ATOM 1936 O O . GLU A 1 245 ? 13.609 -11.413 11.092 1.00 78.88 245 GLU A O 1
ATOM 1941 N N . GLY A 1 246 ? 15.660 -10.512 11.065 1.00 75.81 246 GLY A N 1
ATOM 1942 C CA . GLY A 1 246 ? 16.132 -11.199 12.276 1.00 75.81 246 GLY A CA 1
ATOM 1943 C C . GLY A 1 246 ? 16.827 -12.544 12.032 1.00 75.81 246 GLY A C 1
ATOM 1944 O O . GLY A 1 246 ? 16.996 -13.327 12.970 1.00 75.81 246 GLY A O 1
ATOM 1945 N N . GLY A 1 247 ? 17.238 -12.814 10.791 1.00 83.25 247 GLY A N 1
ATOM 1946 C CA . GLY A 1 247 ? 18.021 -13.988 10.408 1.00 83.25 247 GLY A CA 1
ATOM 1947 C C . GLY A 1 247 ? 17.252 -15.308 10.525 1.00 83.25 247 GLY A C 1
ATOM 1948 O O . GLY A 1 247 ? 16.034 -15.337 10.695 1.00 83.25 247 GLY A O 1
ATOM 1949 N N . ALA A 1 248 ? 17.980 -16.425 10.479 1.00 85.12 248 ALA A N 1
ATOM 1950 C CA . ALA A 1 248 ? 17.423 -17.782 10.537 1.00 85.12 248 ALA A CA 1
ATOM 1951 C C . ALA A 1 248 ? 16.448 -18.020 11.706 1.00 85.12 248 ALA A C 1
ATOM 1953 O O . ALA A 1 248 ? 15.349 -18.542 11.512 1.00 85.12 248 ALA A O 1
ATOM 1954 N N . LYS A 1 249 ? 16.812 -17.583 12.921 1.00 83.44 249 LYS A N 1
ATOM 1955 C CA . LYS A 1 249 ? 15.946 -17.703 14.110 1.00 83.44 249 LYS A CA 1
ATOM 1956 C C . LYS A 1 249 ? 14.658 -16.892 13.970 1.00 83.44 249 LYS A C 1
ATOM 1958 O O . LYS A 1 249 ? 13.608 -17.332 14.422 1.00 83.44 249 LYS A O 1
ATOM 1963 N N . GLY A 1 250 ? 14.746 -15.720 13.341 1.00 80.62 250 GLY A N 1
ATOM 1964 C CA . GLY A 1 250 ? 13.610 -14.866 13.014 1.00 80.62 250 GLY A CA 1
ATOM 1965 C C . GLY A 1 250 ? 12.794 -15.355 11.816 1.00 80.62 250 GLY A C 1
ATOM 1966 O O . GLY A 1 250 ? 11.849 -14.683 11.432 1.00 80.62 250 GLY A O 1
ATOM 1967 N N . PHE A 1 251 ? 13.118 -16.492 11.210 1.00 86.56 251 PHE A N 1
ATOM 1968 C CA . PHE A 1 251 ? 12.367 -17.063 10.092 1.00 86.56 251 PHE A CA 1
ATOM 1969 C C . PHE A 1 251 ? 11.707 -18.393 10.466 1.00 86.56 251 PHE A C 1
ATOM 1971 O O . PHE A 1 251 ? 10.551 -18.629 10.110 1.00 86.56 251 PHE A O 1
ATOM 1978 N N . GLN A 1 252 ? 12.414 -19.230 11.229 1.00 83.94 252 GLN A N 1
ATOM 1979 C CA . GLN A 1 252 ? 11.970 -20.574 11.585 1.00 83.94 252 GLN A CA 1
ATOM 1980 C C . GLN A 1 252 ? 10.693 -20.599 12.421 1.00 83.94 252 GLN A C 1
ATOM 1982 O O . GLN A 1 252 ? 10.537 -19.856 13.394 1.00 83.94 252 GLN A O 1
ATOM 1987 N N . ASN A 1 253 ? 9.833 -21.560 12.096 1.00 84.62 253 ASN A N 1
ATOM 1988 C CA . ASN A 1 253 ? 8.806 -22.028 13.003 1.00 84.62 253 ASN A CA 1
ATOM 1989 C C . ASN A 1 253 ? 9.343 -23.161 13.869 1.00 84.62 253 ASN A C 1
ATOM 1991 O O . ASN A 1 253 ? 9.652 -24.251 13.395 1.00 84.62 253 ASN A O 1
ATOM 1995 N N 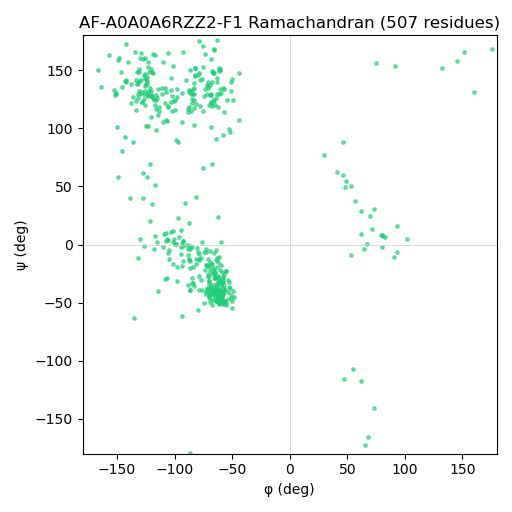. PHE A 1 254 ? 9.443 -22.902 15.169 1.00 83.06 254 PHE A N 1
ATOM 1996 C CA . PHE A 1 254 ? 9.980 -23.877 16.111 1.00 83.06 254 PHE A CA 1
ATOM 1997 C C . PHE A 1 254 ? 9.042 -25.065 16.366 1.00 83.06 254 PHE A C 1
ATOM 1999 O O . PHE A 1 254 ? 9.531 -26.093 16.832 1.00 83.06 254 PHE A O 1
ATOM 2006 N N . LYS A 1 255 ? 7.740 -24.943 16.056 1.00 83.94 255 LYS A N 1
ATOM 2007 C CA . LYS A 1 255 ? 6.757 -26.035 16.163 1.00 83.94 255 LYS A CA 1
ATOM 2008 C C . LYS A 1 255 ? 6.755 -26.944 14.930 1.00 83.94 255 LYS A C 1
ATOM 2010 O O . LYS A 1 255 ? 6.541 -28.140 15.064 1.00 83.94 255 LYS A O 1
ATOM 2015 N N . LEU A 1 256 ? 7.013 -26.387 13.748 1.00 84.44 256 LEU A N 1
ATOM 2016 C CA . LEU A 1 256 ? 6.873 -27.057 12.450 1.00 84.44 256 LEU A CA 1
ATOM 2017 C C . LEU A 1 256 ? 8.194 -27.002 11.664 1.00 84.44 256 LEU A C 1
ATOM 2019 O O . LEU A 1 256 ? 8.266 -26.458 10.564 1.00 84.44 256 LEU A O 1
ATOM 2023 N N . LYS A 1 257 ? 9.269 -27.538 12.252 1.00 79.50 257 LYS A N 1
ATOM 2024 C CA . LYS A 1 257 ? 10.632 -27.411 11.701 1.00 79.50 257 LYS A CA 1
ATOM 2025 C C . LYS A 1 257 ? 10.814 -28.078 10.336 1.00 79.50 257 LYS A C 1
ATOM 2027 O O . LYS A 1 257 ? 11.575 -27.563 9.524 1.00 79.50 257 LYS A O 1
ATOM 2032 N N . ASP A 1 258 ? 10.106 -29.180 10.096 1.00 80.25 258 ASP A N 1
ATOM 2033 C CA . ASP A 1 258 ? 10.255 -29.998 8.885 1.00 80.25 258 ASP A CA 1
ATOM 2034 C C . ASP A 1 258 ? 9.250 -29.634 7.778 1.00 80.25 258 ASP A C 1
ATOM 2036 O O . ASP A 1 258 ? 9.343 -30.130 6.655 1.00 80.25 258 ASP A O 1
ATOM 2040 N N . ALA A 1 259 ? 8.275 -28.766 8.071 1.00 85.00 259 ALA A N 1
ATOM 2041 C CA . ALA A 1 259 ? 7.304 -28.322 7.079 1.00 85.00 259 ALA A CA 1
ATOM 2042 C C . ALA A 1 259 ? 7.905 -27.223 6.178 1.00 85.00 259 ALA A C 1
ATOM 2044 O O . ALA A 1 259 ? 8.672 -26.380 6.646 1.00 85.00 259 ALA A O 1
ATOM 2045 N N . PRO A 1 260 ? 7.551 -27.157 4.885 1.00 87.81 260 PRO A N 1
ATOM 2046 C CA . PRO A 1 260 ? 8.014 -26.076 4.025 1.00 87.81 260 PRO A CA 1
ATOM 2047 C C . PRO A 1 260 ? 7.330 -24.751 4.388 1.00 87.81 260 PRO A C 1
ATOM 2049 O O . PRO A 1 260 ? 6.113 -24.697 4.569 1.00 87.81 260 PRO A O 1
ATOM 2052 N N . THR A 1 261 ? 8.100 -23.665 4.443 1.00 92.44 261 THR A N 1
ATOM 2053 C CA . THR A 1 261 ? 7.548 -22.304 4.492 1.00 92.44 261 THR A CA 1
ATOM 2054 C C . THR A 1 261 ? 6.962 -21.935 3.131 1.00 92.44 261 THR A C 1
ATOM 2056 O O . THR A 1 261 ? 7.577 -22.194 2.098 1.00 92.44 261 THR A O 1
ATOM 2059 N N . LEU A 1 262 ? 5.792 -21.299 3.118 1.00 94.06 262 LEU A N 1
ATOM 2060 C CA . LEU A 1 262 ? 5.171 -20.723 1.924 1.00 94.06 262 LEU A CA 1
ATOM 2061 C C . LEU A 1 262 ? 4.797 -19.273 2.214 1.00 94.06 262 LEU A C 1
ATOM 2063 O O . LEU A 1 262 ? 4.151 -18.986 3.219 1.00 94.06 262 LEU A O 1
ATOM 2067 N N . LEU A 1 263 ? 5.164 -18.372 1.313 1.00 95.50 263 LEU A N 1
ATOM 2068 C CA . LEU A 1 263 ? 4.679 -16.998 1.308 1.00 95.50 263 LEU A CA 1
ATOM 2069 C C . LEU A 1 263 ? 4.158 -16.709 -0.092 1.00 95.50 263 LEU A C 1
ATOM 2071 O O . LEU A 1 263 ? 4.901 -16.848 -1.065 1.00 95.50 263 LEU A O 1
ATOM 2075 N N . ALA A 1 264 ? 2.895 -16.323 -0.204 1.00 95.31 264 ALA A N 1
ATOM 2076 C CA . ALA A 1 264 ? 2.287 -15.987 -1.476 1.00 95.31 264 ALA A CA 1
ATOM 2077 C C . ALA A 1 264 ? 1.516 -14.677 -1.387 1.00 95.31 264 ALA A C 1
ATOM 2079 O O . ALA A 1 264 ? 0.810 -14.430 -0.413 1.00 95.31 264 ALA A O 1
ATOM 2080 N N . ILE A 1 265 ? 1.649 -13.855 -2.422 1.00 94.50 265 ILE A N 1
ATOM 2081 C CA . ILE A 1 265 ? 0.858 -12.645 -2.607 1.00 94.50 265 ILE A CA 1
ATOM 2082 C C . ILE A 1 265 ? 0.199 -12.682 -3.979 1.00 94.50 265 ILE A C 1
ATOM 2084 O O . ILE A 1 265 ? 0.837 -12.977 -4.990 1.00 94.50 265 ILE A O 1
ATOM 2088 N N . GLU A 1 266 ? -1.090 -12.394 -4.003 1.00 92.06 266 GLU A N 1
ATOM 2089 C CA . GLU A 1 266 ? -1.919 -12.367 -5.192 1.00 92.06 266 GLU A CA 1
ATOM 2090 C C . GLU A 1 266 ? -2.568 -10.994 -5.330 1.00 92.06 266 GLU A C 1
ATOM 2092 O O . GLU A 1 266 ? -3.130 -10.447 -4.383 1.00 92.06 266 GLU A O 1
ATOM 2097 N N . ILE A 1 267 ? -2.409 -10.395 -6.505 1.00 87.56 267 ILE A N 1
ATOM 2098 C CA . ILE A 1 267 ? -2.898 -9.056 -6.824 1.00 87.56 267 ILE A CA 1
ATOM 2099 C C . ILE A 1 267 ? -3.572 -9.156 -8.182 1.00 87.56 267 ILE A C 1
ATOM 2101 O O . ILE A 1 267 ? -2.951 -9.596 -9.152 1.00 87.56 267 ILE A O 1
ATOM 2105 N N . ASP A 1 268 ? -4.839 -8.756 -8.235 1.00 83.38 268 ASP A N 1
ATOM 2106 C CA . ASP A 1 268 ? -5.749 -9.060 -9.339 1.00 83.38 268 ASP A CA 1
ATOM 2107 C C . ASP A 1 268 ? -5.824 -10.567 -9.597 1.00 83.38 268 ASP A C 1
ATOM 2109 O O . ASP A 1 268 ? -6.404 -11.301 -8.809 1.00 83.38 268 ASP A O 1
ATOM 2113 N N . ASN A 1 269 ? -5.219 -11.029 -10.686 1.00 81.31 269 ASN A N 1
ATOM 2114 C CA . ASN A 1 269 ? -5.150 -12.430 -11.060 1.00 81.31 269 ASN A CA 1
ATOM 2115 C C . ASN A 1 269 ? -3.720 -12.973 -11.086 1.00 81.31 269 ASN A C 1
ATOM 2117 O O . ASN A 1 269 ? -3.509 -14.091 -11.554 1.00 81.31 269 ASN A O 1
ATOM 2121 N N . LEU A 1 270 ? -2.741 -12.180 -10.639 1.00 87.50 270 LEU A N 1
ATOM 2122 C CA . LEU A 1 270 ? -1.333 -12.547 -10.605 1.00 87.50 270 LEU A CA 1
ATOM 2123 C C . LEU A 1 270 ? -0.947 -12.990 -9.205 1.00 87.50 270 LEU A C 1
ATOM 2125 O O . LEU A 1 270 ? -0.929 -12.184 -8.278 1.00 87.50 270 LEU A O 1
ATOM 2129 N N . ARG A 1 271 ? -0.563 -14.257 -9.077 1.00 91.00 271 ARG A N 1
ATOM 2130 C CA . ARG A 1 271 ? -0.169 -14.870 -7.811 1.00 91.00 271 ARG A CA 1
ATOM 2131 C C . ARG A 1 271 ? 1.301 -15.243 -7.831 1.00 91.00 271 ARG A C 1
ATOM 2133 O O . ARG A 1 271 ? 1.715 -16.109 -8.603 1.00 91.00 271 ARG A O 1
ATOM 2140 N N . TRP A 1 272 ? 2.078 -14.596 -6.972 1.00 93.94 272 TRP A N 1
ATOM 2141 C CA . TRP A 1 272 ? 3.494 -14.870 -6.762 1.00 93.94 272 TRP A CA 1
ATOM 2142 C C . TRP A 1 272 ? 3.689 -15.648 -5.467 1.00 93.94 272 TRP A C 1
ATOM 2144 O O . TRP A 1 272 ? 3.280 -15.194 -4.404 1.00 93.94 272 TRP A O 1
ATOM 2154 N N . GLU A 1 273 ? 4.306 -16.822 -5.564 1.00 93.88 273 GLU A N 1
ATOM 2155 C CA . GLU A 1 273 ? 4.543 -17.743 -4.454 1.00 93.88 273 GLU A CA 1
ATOM 2156 C C . GLU A 1 273 ? 6.047 -17.998 -4.318 1.00 93.88 273 GLU A C 1
ATOM 2158 O O . GLU A 1 273 ? 6.718 -18.299 -5.307 1.00 93.88 273 GLU A O 1
ATOM 2163 N N . ILE A 1 274 ? 6.563 -17.949 -3.091 1.00 92.62 274 ILE A N 1
ATOM 2164 C CA . ILE A 1 274 ? 7.919 -18.376 -2.741 1.00 92.62 274 ILE A CA 1
ATOM 2165 C C . ILE A 1 274 ? 7.870 -19.429 -1.630 1.00 92.62 274 ILE A C 1
ATOM 2167 O O . ILE A 1 274 ? 7.086 -19.313 -0.685 1.00 92.62 274 ILE A O 1
ATOM 2171 N N . SER A 1 275 ? 8.736 -20.439 -1.714 1.00 91.94 275 SER A N 1
ATOM 2172 C CA . SER A 1 275 ? 8.937 -21.442 -0.658 1.00 91.94 275 SER A CA 1
ATOM 2173 C C . SER A 1 275 ? 10.389 -21.456 -0.173 1.00 91.94 275 SER A C 1
ATOM 2175 O O . SER A 1 275 ? 11.132 -22.392 -0.474 1.00 91.94 275 SER A O 1
ATOM 2177 N N . PRO A 1 276 ? 10.835 -20.389 0.519 1.00 90.06 276 PRO A N 1
ATOM 2178 C CA . PRO A 1 276 ? 12.208 -20.270 0.989 1.00 90.06 276 PRO A CA 1
ATOM 2179 C C . PRO A 1 276 ? 12.599 -21.385 1.962 1.00 90.06 276 PRO A C 1
ATOM 2181 O O . PRO A 1 276 ? 11.781 -21.903 2.719 1.00 90.06 276 PRO A O 1
ATOM 2184 N N . SER A 1 277 ? 13.886 -21.718 1.979 1.00 87.62 277 SER A N 1
ATOM 2185 C CA . SER A 1 277 ? 14.485 -22.655 2.931 1.00 87.62 277 SER A CA 1
ATOM 2186 C C . SER A 1 277 ? 15.852 -22.141 3.367 1.00 87.62 277 SER A C 1
ATOM 2188 O O . SER A 1 277 ? 16.478 -21.342 2.665 1.00 87.62 277 SER A O 1
ATOM 2190 N N . ILE A 1 278 ? 16.303 -22.584 4.536 1.00 87.00 278 ILE A N 1
ATOM 2191 C CA . ILE A 1 278 ? 17.573 -22.156 5.124 1.00 87.00 278 ILE A CA 1
ATOM 2192 C C . ILE A 1 278 ? 18.394 -23.365 5.575 1.00 87.00 278 ILE A C 1
ATOM 2194 O O . ILE A 1 278 ? 17.827 -24.373 5.994 1.00 87.00 278 ILE A O 1
ATOM 2198 N N . ASN A 1 279 ? 19.719 -23.250 5.516 1.00 83.81 279 ASN A N 1
ATOM 2199 C CA . ASN A 1 279 ? 20.664 -24.199 6.096 1.00 83.81 279 ASN A CA 1
ATOM 2200 C C . ASN A 1 279 ? 21.533 -23.460 7.122 1.00 83.81 279 ASN A C 1
ATOM 2202 O O . ASN A 1 279 ? 22.335 -22.601 6.763 1.00 83.81 279 ASN A O 1
ATOM 2206 N N . GLY A 1 280 ? 21.340 -23.745 8.411 1.00 84.44 280 GLY A N 1
ATOM 2207 C CA . GLY A 1 280 ? 21.960 -22.955 9.475 1.00 84.44 280 GLY A CA 1
ATOM 2208 C C . GLY A 1 280 ? 21.488 -21.497 9.432 1.00 84.44 280 GLY A C 1
ATOM 2209 O O . GLY A 1 280 ? 20.303 -21.226 9.629 1.00 84.44 280 GLY A O 1
ATOM 2210 N N . SER A 1 281 ? 22.411 -20.563 9.197 1.00 82.56 281 SER A N 1
ATOM 2211 C CA . SER A 1 281 ? 22.119 -19.133 9.014 1.00 82.56 281 SER A CA 1
ATOM 2212 C C . SER A 1 281 ? 21.800 -18.739 7.574 1.00 82.56 281 SER A C 1
ATOM 2214 O O . SER A 1 281 ? 21.321 -17.627 7.351 1.00 82.56 281 SER A O 1
ATOM 2216 N N . ASP A 1 282 ? 22.060 -19.624 6.614 1.00 80.38 282 ASP A N 1
ATOM 2217 C CA . ASP A 1 282 ? 22.195 -19.241 5.215 1.00 80.38 282 ASP A CA 1
ATOM 2218 C C . ASP A 1 282 ? 20.949 -19.598 4.406 1.00 80.38 282 ASP A C 1
ATOM 2220 O O . ASP A 1 282 ? 20.309 -20.630 4.614 1.00 80.38 282 ASP A O 1
ATOM 2224 N N . ALA A 1 283 ? 20.600 -18.731 3.459 1.00 84.81 283 ALA A N 1
ATOM 2225 C CA . ALA A 1 283 ? 19.529 -18.980 2.502 1.00 84.81 283 ALA A CA 1
ATOM 2226 C C . ALA A 1 283 ? 19.936 -20.064 1.493 1.00 84.81 283 ALA A C 1
ATOM 2228 O O . ALA A 1 283 ? 21.029 -20.011 0.931 1.00 84.81 283 ALA A O 1
ATOM 2229 N N . ILE A 1 284 ? 19.034 -21.010 1.220 1.00 81.88 284 ILE A N 1
ATOM 2230 C CA . ILE A 1 284 ? 19.228 -22.032 0.185 1.00 81.88 284 ILE A CA 1
ATOM 2231 C C . ILE A 1 284 ? 18.726 -21.497 -1.160 1.00 81.88 284 ILE A C 1
ATOM 2233 O O . ILE A 1 284 ? 17.599 -21.005 -1.262 1.00 81.88 284 ILE A O 1
ATOM 2237 N N . TYR A 1 285 ? 19.553 -21.645 -2.195 1.00 77.44 285 TYR A N 1
ATOM 2238 C CA . TYR A 1 285 ? 19.238 -21.301 -3.581 1.00 77.44 285 TYR A CA 1
ATOM 2239 C C . TYR A 1 285 ? 19.403 -22.521 -4.513 1.00 77.44 285 TYR A C 1
ATOM 2241 O O . TYR A 1 285 ? 20.143 -23.443 -4.168 1.00 77.44 285 TYR A O 1
ATOM 2249 N N . PRO A 1 286 ? 18.737 -22.545 -5.687 1.00 70.75 286 PRO A N 1
ATOM 2250 C CA . PRO A 1 286 ? 17.727 -21.587 -6.137 1.00 70.75 286 PRO A CA 1
ATOM 2251 C C . PRO A 1 286 ? 16.448 -21.688 -5.297 1.00 70.75 286 PRO A C 1
ATOM 2253 O O . PRO A 1 286 ? 15.998 -22.776 -4.936 1.00 70.75 286 PRO A O 1
ATOM 2256 N N . LEU A 1 287 ? 15.861 -20.532 -4.985 1.00 79.56 287 LEU A N 1
ATOM 2257 C CA . LEU A 1 287 ? 14.642 -20.455 -4.190 1.00 79.56 287 LEU A CA 1
ATOM 2258 C C . LEU A 1 287 ? 13.455 -21.007 -5.011 1.00 79.56 287 LEU A C 1
ATOM 2260 O O . LEU A 1 287 ? 13.262 -20.556 -6.146 1.00 79.56 287 LEU A O 1
ATOM 2264 N N . PRO A 1 288 ? 12.653 -21.953 -4.477 1.00 86.44 288 PRO A N 1
ATOM 2265 C CA . PRO A 1 288 ? 11.437 -22.411 -5.140 1.00 86.44 288 PRO A CA 1
ATOM 2266 C C . PRO A 1 288 ? 10.415 -21.275 -5.240 1.00 86.44 288 PRO A C 1
ATOM 2268 O O . PRO A 1 288 ? 9.972 -20.727 -4.234 1.00 86.44 288 PRO A O 1
ATOM 2271 N N . GLU A 1 289 ? 10.034 -20.933 -6.461 1.00 87.94 289 GLU A N 1
ATOM 2272 C CA . GLU A 1 289 ? 9.252 -19.751 -6.804 1.00 87.94 289 GLU A CA 1
ATOM 2273 C C . GLU A 1 289 ? 8.275 -20.090 -7.924 1.00 87.94 289 GLU A C 1
ATOM 2275 O O . GLU A 1 289 ? 8.599 -20.847 -8.844 1.00 87.94 289 GLU A O 1
ATOM 2280 N N . ARG A 1 290 ? 7.065 -19.543 -7.854 1.00 86.50 290 ARG A N 1
ATOM 2281 C CA . ARG A 1 290 ? 6.014 -19.736 -8.855 1.00 86.50 290 ARG A CA 1
ATOM 2282 C C . ARG A 1 290 ? 5.322 -18.409 -9.115 1.00 86.50 290 ARG A C 1
ATOM 2284 O O . ARG A 1 290 ? 4.997 -17.691 -8.175 1.00 86.50 290 ARG A O 1
ATOM 2291 N N . LEU A 1 291 ? 5.040 -18.122 -10.380 1.00 85.62 291 LEU A N 1
ATOM 2292 C CA . LEU A 1 291 ? 4.120 -17.057 -10.767 1.00 85.62 291 LEU A CA 1
ATOM 2293 C C . LEU A 1 291 ? 2.977 -17.670 -11.569 1.00 85.62 291 LEU A C 1
ATOM 2295 O O . LEU A 1 291 ? 3.220 -18.395 -12.537 1.00 85.62 291 LEU A O 1
ATOM 2299 N N . LYS A 1 292 ? 1.742 -17.382 -11.167 1.00 82.00 292 LYS A N 1
ATOM 2300 C CA . LYS A 1 292 ? 0.525 -17.819 -11.855 1.00 82.00 292 LYS A CA 1
ATOM 2301 C C . LYS A 1 292 ? -0.296 -16.622 -12.310 1.00 82.00 292 LYS A C 1
ATOM 2303 O O . LYS A 1 292 ? -0.313 -15.603 -11.625 1.00 82.00 292 LYS A O 1
ATOM 2308 N N . GLN A 1 293 ? -1.006 -16.785 -13.422 1.00 81.00 293 GLN A N 1
ATOM 2309 C CA . GLN A 1 293 ? -2.081 -15.898 -13.849 1.00 81.00 293 GLN A CA 1
ATOM 2310 C C . GLN A 1 293 ? -3.330 -16.722 -14.160 1.00 81.00 293 GLN A C 1
ATOM 2312 O O . GLN A 1 293 ? -3.250 -17.605 -15.012 1.00 81.00 293 GLN A O 1
ATOM 2317 N N . ASN A 1 294 ? -4.463 -16.454 -13.500 1.00 72.31 294 ASN A N 1
ATOM 2318 C CA . ASN A 1 294 ? -5.703 -17.237 -13.671 1.00 72.31 294 ASN A CA 1
ATOM 2319 C C . ASN A 1 294 ? -5.444 -18.766 -13.599 1.00 72.31 294 ASN A C 1
ATOM 2321 O O . ASN A 1 294 ? -5.773 -19.499 -14.530 1.00 72.31 294 ASN A O 1
ATOM 2325 N N . ASP A 1 295 ? -4.731 -19.225 -12.564 1.00 70.88 295 ASP A N 1
ATOM 2326 C CA . ASP A 1 295 ? -4.296 -20.623 -12.352 1.00 70.88 295 ASP A CA 1
ATOM 2327 C C . ASP A 1 295 ? -3.309 -21.227 -13.369 1.00 70.88 295 ASP A C 1
ATOM 2329 O O . ASP A 1 295 ? -2.786 -22.325 -13.156 1.00 70.88 295 ASP A O 1
ATOM 2333 N N . ARG A 1 296 ? -2.944 -20.501 -14.430 1.00 71.06 296 ARG A N 1
ATOM 2334 C CA . ARG A 1 296 ? -1.892 -20.913 -15.366 1.00 71.06 296 ARG A CA 1
ATOM 2335 C C . ARG A 1 296 ? -0.520 -20.487 -14.855 1.00 71.06 296 ARG A C 1
ATOM 2337 O O . ARG A 1 296 ? -0.302 -19.315 -14.561 1.00 71.06 296 ARG A O 1
ATOM 2344 N N . PHE A 1 297 ? 0.439 -21.412 -14.812 1.00 71.88 297 PHE A N 1
ATOM 2345 C CA . PHE A 1 297 ? 1.832 -21.070 -14.514 1.00 71.88 297 PHE A CA 1
ATOM 2346 C C . PHE A 1 297 ? 2.437 -20.223 -15.635 1.00 71.88 297 PHE A C 1
ATOM 2348 O O . PHE A 1 297 ? 2.458 -20.634 -16.794 1.00 71.88 297 PHE A O 1
ATOM 2355 N N . LEU A 1 298 ? 2.950 -19.056 -15.256 1.00 72.00 298 LEU A N 1
ATOM 2356 C CA . LEU A 1 298 ? 3.776 -18.202 -16.103 1.00 72.00 298 LEU A CA 1
ATOM 2357 C C . LEU A 1 298 ? 5.247 -18.607 -16.003 1.00 72.00 298 LEU A C 1
ATOM 2359 O O . LEU A 1 298 ? 5.937 -18.634 -17.014 1.00 72.00 298 LEU A O 1
ATOM 2363 N N . PHE A 1 299 ? 5.706 -18.967 -14.799 1.00 76.75 299 PHE A N 1
ATOM 2364 C CA . PHE A 1 299 ? 6.967 -19.680 -14.592 1.00 76.75 299 PHE A CA 1
ATOM 2365 C C . PHE A 1 299 ? 6.970 -20.441 -13.254 1.00 76.75 299 PHE A C 1
ATOM 2367 O O . PHE A 1 299 ? 6.175 -20.162 -12.348 1.00 76.75 299 PHE A O 1
ATOM 2374 N N . LYS A 1 300 ? 7.903 -21.393 -13.121 1.00 76.38 300 LYS A N 1
ATOM 2375 C CA . LYS A 1 300 ? 8.206 -22.120 -11.879 1.00 76.38 300 LYS A CA 1
ATOM 2376 C C . LYS A 1 300 ? 9.701 -22.441 -11.801 1.00 76.38 300 LYS A C 1
ATOM 2378 O O . LYS A 1 300 ? 10.269 -22.923 -12.775 1.00 76.38 300 LYS A O 1
ATOM 2383 N N . THR A 1 301 ? 10.316 -22.238 -10.640 1.00 70.62 301 THR A N 1
ATOM 2384 C CA . THR A 1 301 ? 11.670 -22.720 -10.322 1.00 70.62 301 THR A CA 1
ATOM 2385 C C . THR A 1 301 ? 11.587 -23.976 -9.442 1.00 70.62 301 THR A C 1
ATOM 2387 O O . THR A 1 301 ? 10.600 -24.195 -8.729 1.00 70.62 301 THR A O 1
ATOM 2390 N N . GLN A 1 302 ? 12.607 -24.837 -9.503 1.00 60.62 302 GLN A N 1
ATOM 2391 C CA . GLN A 1 302 ? 12.740 -26.007 -8.629 1.00 60.62 302 GLN A CA 1
ATOM 2392 C C . GLN A 1 302 ? 14.103 -25.988 -7.925 1.00 60.62 302 GLN A C 1
ATOM 2394 O O . GLN A 1 302 ? 15.094 -25.598 -8.550 1.00 60.62 302 GLN A O 1
ATOM 2399 N N . PRO A 1 303 ? 14.178 -26.421 -6.653 1.00 51.44 303 PRO A N 1
ATOM 2400 C CA . PRO A 1 303 ? 15.461 -26.626 -5.996 1.00 51.44 303 PRO A CA 1
ATOM 2401 C C . PRO A 1 303 ? 16.217 -27.710 -6.774 1.00 51.44 303 PRO A C 1
ATOM 2403 O O . PRO A 1 303 ? 15.628 -28.750 -7.038 1.00 51.44 303 PRO A O 1
ATOM 2406 N N . SER A 1 304 ? 17.476 -27.437 -7.145 1.00 48.94 304 SER A N 1
ATOM 2407 C CA . SER A 1 304 ? 18.364 -28.208 -8.050 1.00 48.94 304 SER A CA 1
ATOM 2408 C C . SER A 1 304 ? 18.377 -27.822 -9.533 1.00 48.94 304 SER A C 1
ATOM 2410 O O . SER A 1 304 ? 19.203 -28.349 -10.277 1.00 48.94 304 SER A O 1
ATOM 2412 N N . VAL A 1 305 ? 17.515 -26.908 -9.986 1.00 50.59 305 VAL A N 1
ATOM 2413 C CA . VAL A 1 305 ? 17.531 -26.431 -11.375 1.00 50.59 305 VAL A CA 1
ATOM 2414 C C . VAL A 1 305 ? 17.705 -24.914 -11.367 1.00 50.59 305 VAL A C 1
ATOM 2416 O O . VAL A 1 305 ? 16.751 -24.170 -11.157 1.00 50.59 305 VAL A O 1
ATOM 2419 N N . SER A 1 306 ? 18.923 -24.432 -11.640 1.00 47.81 306 SER A N 1
ATOM 2420 C CA . SER A 1 306 ? 19.220 -22.995 -11.814 1.00 47.81 306 SER A CA 1
ATOM 2421 C C . SER A 1 306 ? 18.511 -22.382 -13.035 1.00 47.81 306 SER A C 1
ATOM 2423 O O . SER A 1 306 ? 18.609 -21.184 -13.277 1.00 47.81 306 SER A O 1
ATOM 2425 N N . ARG A 1 307 ? 17.808 -23.207 -13.821 1.00 47.84 307 ARG A N 1
ATOM 2426 C CA . ARG A 1 307 ? 17.125 -22.868 -15.071 1.00 47.84 307 ARG A CA 1
ATOM 2427 C C . ARG A 1 307 ? 15.611 -22.859 -14.851 1.00 47.84 307 ARG A C 1
ATOM 2429 O O . ARG A 1 307 ? 15.051 -23.812 -14.319 1.00 47.84 307 ARG A O 1
ATOM 2436 N N . PHE A 1 308 ? 14.946 -21.801 -15.295 1.00 50.25 308 PHE A N 1
ATOM 2437 C CA . PHE A 1 308 ? 13.489 -21.748 -15.406 1.00 50.25 308 PHE A CA 1
ATOM 2438 C C . PHE A 1 308 ? 13.117 -21.338 -16.829 1.00 50.25 308 PHE A C 1
ATOM 2440 O O . PHE A 1 308 ? 13.847 -20.579 -17.466 1.00 50.25 308 PHE A O 1
ATOM 2447 N N . GLU A 1 309 ? 12.007 -21.858 -17.344 1.00 44.97 309 GLU A N 1
ATOM 2448 C CA . GLU A 1 309 ? 11.521 -21.505 -18.677 1.00 44.97 309 GLU A CA 1
ATOM 2449 C C . GLU A 1 309 ? 10.727 -20.197 -18.611 1.00 44.97 309 GLU A C 1
ATOM 2451 O O . GLU A 1 309 ? 9.577 -20.166 -18.178 1.00 44.97 309 GLU A O 1
ATOM 2456 N N . TYR A 1 310 ? 11.362 -19.106 -19.037 1.00 46.09 310 TYR A N 1
ATOM 2457 C CA . TYR A 1 310 ? 10.697 -17.875 -19.458 1.00 46.09 310 TYR A CA 1
ATOM 2458 C C . TYR A 1 310 ? 11.482 -17.283 -20.630 1.00 46.09 310 TYR A C 1
ATOM 2460 O O . TYR A 1 310 ? 12.458 -16.573 -20.427 1.00 46.09 310 TYR A O 1
ATOM 2468 N N . ALA A 1 311 ? 11.091 -17.626 -21.859 1.00 44.44 311 ALA A N 1
ATOM 2469 C CA . ALA A 1 311 ? 11.640 -17.128 -23.129 1.00 44.44 311 ALA A CA 1
ATOM 2470 C C . ALA A 1 311 ? 13.175 -17.214 -23.371 1.00 44.44 311 ALA A C 1
ATOM 2472 O O . ALA A 1 311 ? 13.575 -16.934 -24.496 1.00 44.44 311 ALA A O 1
ATOM 2473 N N . GLU A 1 312 ? 14.027 -17.562 -22.396 1.00 42.94 312 GLU A N 1
ATOM 2474 C CA . GLU A 1 312 ? 15.414 -18.072 -22.489 1.00 42.94 312 GLU A CA 1
ATOM 2475 C C . GLU A 1 312 ? 16.055 -18.235 -21.090 1.00 42.94 312 GLU A C 1
ATOM 2477 O O . GLU A 1 312 ? 15.521 -17.778 -20.082 1.00 42.94 312 GLU A O 1
ATOM 2482 N N . TYR A 1 313 ? 17.205 -18.917 -21.036 1.00 43.47 313 TYR A N 1
ATOM 2483 C CA . TYR A 1 313 ? 17.924 -19.318 -19.821 1.00 43.47 313 TYR A CA 1
ATOM 2484 C C . TYR A 1 313 ? 18.594 -18.139 -19.086 1.00 43.47 313 TYR A C 1
ATOM 2486 O O . TYR A 1 313 ? 19.385 -17.412 -19.680 1.00 43.47 313 TYR A O 1
ATOM 2494 N N . VAL A 1 314 ? 18.370 -18.003 -17.771 1.00 42.09 314 VAL A N 1
ATOM 2495 C CA . VAL A 1 314 ? 19.054 -17.016 -16.906 1.00 42.09 314 VAL A CA 1
ATOM 2496 C C . VAL A 1 314 ? 19.805 -17.739 -15.780 1.00 42.09 314 VAL A C 1
ATOM 2498 O O . VAL A 1 314 ? 19.218 -18.574 -15.099 1.00 42.09 314 VAL A O 1
ATOM 2501 N N . THR A 1 315 ? 21.095 -17.433 -15.585 1.00 48.81 315 THR A N 1
ATOM 2502 C CA . THR A 1 315 ? 22.042 -18.211 -14.749 1.00 48.81 315 THR A CA 1
ATOM 2503 C C . THR A 1 315 ? 22.421 -17.584 -13.398 1.00 48.81 315 THR A C 1
ATOM 2505 O O . THR A 1 315 ? 23.278 -18.130 -12.713 1.00 48.81 315 THR A O 1
ATOM 2508 N N . ASP A 1 316 ? 21.832 -16.455 -12.989 1.00 47.97 316 ASP A N 1
ATOM 2509 C CA . ASP A 1 316 ? 22.161 -15.812 -11.699 1.00 47.97 316 ASP A CA 1
ATOM 2510 C C . ASP A 1 316 ? 21.334 -16.404 -10.540 1.00 47.97 316 ASP A C 1
ATOM 2512 O O . ASP A 1 316 ? 20.110 -16.276 -10.529 1.00 47.97 316 ASP A O 1
ATOM 2516 N N . GLU A 1 317 ? 21.982 -17.067 -9.577 1.00 57.25 317 GLU A N 1
ATOM 2517 C CA . GLU A 1 317 ? 21.341 -17.878 -8.527 1.00 57.25 317 GLU A CA 1
ATOM 2518 C C . GLU A 1 317 ? 20.905 -17.088 -7.279 1.00 57.25 317 GLU A C 1
ATOM 2520 O O . GLU A 1 317 ? 20.107 -17.597 -6.492 1.00 57.25 317 GLU A O 1
ATOM 2525 N N . ALA A 1 318 ? 21.372 -15.847 -7.095 1.00 56.72 318 ALA A N 1
ATOM 2526 C CA . ALA A 1 318 ? 21.173 -15.099 -5.845 1.00 56.72 318 ALA A CA 1
ATOM 2527 C C . ALA A 1 318 ? 19.872 -14.269 -5.790 1.00 56.72 318 ALA A C 1
ATOM 2529 O O . ALA A 1 318 ? 19.517 -13.723 -4.739 1.00 56.72 318 ALA A O 1
ATOM 2530 N N . THR A 1 319 ? 19.149 -14.140 -6.908 1.00 68.38 319 THR A N 1
ATOM 2531 C CA . THR A 1 319 ? 17.933 -13.319 -7.013 1.00 68.38 319 THR A CA 1
ATOM 2532 C C . THR A 1 319 ? 16.716 -14.126 -7.469 1.00 68.38 319 THR A C 1
ATOM 2534 O O . THR A 1 319 ? 16.822 -15.100 -8.212 1.00 68.38 319 THR A O 1
ATOM 2537 N N . VAL A 1 320 ? 15.525 -13.724 -7.009 1.00 75.12 320 VAL A N 1
ATOM 2538 C CA . VAL A 1 320 ? 14.261 -14.369 -7.405 1.00 75.12 320 VAL A CA 1
ATOM 2539 C C . VAL A 1 320 ? 14.001 -14.217 -8.910 1.00 75.12 320 VAL A C 1
ATOM 2541 O O . VAL A 1 320 ? 14.313 -13.187 -9.509 1.00 75.12 320 VAL A O 1
ATOM 2544 N N . ALA A 1 321 ? 13.437 -15.247 -9.538 1.00 78.00 321 ALA A N 1
ATOM 2545 C CA . ALA A 1 321 ? 13.063 -15.290 -10.949 1.00 78.00 321 ALA A CA 1
ATOM 2546 C C . ALA A 1 321 ? 12.165 -14.118 -11.362 1.00 78.00 321 ALA A C 1
ATOM 2548 O O . ALA A 1 321 ? 12.443 -13.517 -12.394 1.00 78.00 321 ALA A O 1
ATOM 2549 N N . LEU A 1 322 ? 11.181 -13.702 -10.551 1.00 79.62 322 LEU A N 1
ATOM 2550 C CA . LEU A 1 322 ? 10.338 -12.540 -10.871 1.00 79.62 322 LEU A CA 1
ATOM 2551 C C . LEU A 1 322 ? 11.164 -11.256 -11.057 1.00 79.62 322 LEU A C 1
ATOM 2553 O O . LEU A 1 322 ? 10.902 -10.469 -11.966 1.00 79.62 322 LEU A O 1
ATOM 2557 N N . ARG A 1 323 ? 12.194 -11.050 -10.224 1.00 78.44 323 ARG A N 1
ATOM 2558 C CA . ARG A 1 323 ? 13.112 -9.906 -10.348 1.00 78.44 323 ARG A CA 1
ATOM 2559 C C . ARG A 1 323 ? 13.970 -10.029 -11.606 1.00 78.44 323 ARG A C 1
ATOM 2561 O O . ARG A 1 323 ? 14.141 -9.037 -12.307 1.00 78.44 323 ARG A O 1
ATOM 2568 N N . ARG A 1 324 ? 14.479 -11.230 -11.895 1.00 73.25 324 ARG A N 1
ATOM 2569 C CA . ARG A 1 324 ? 15.281 -11.502 -13.098 1.00 73.25 324 ARG A CA 1
ATOM 2570 C C . ARG A 1 324 ? 14.480 -11.245 -14.374 1.00 73.25 324 ARG A C 1
ATOM 2572 O O . ARG A 1 324 ? 14.983 -10.576 -15.268 1.00 73.25 324 ARG A O 1
ATOM 2579 N N . ILE A 1 325 ? 13.220 -11.685 -14.421 1.00 72.56 325 ILE A N 1
ATOM 2580 C CA . ILE A 1 325 ? 12.301 -11.404 -15.533 1.00 72.56 325 ILE A CA 1
ATOM 2581 C C . ILE A 1 325 ? 12.115 -9.897 -15.689 1.00 72.56 325 ILE A C 1
ATOM 2583 O O . ILE A 1 325 ? 12.323 -9.384 -16.780 1.00 72.56 325 ILE A O 1
ATOM 2587 N N . TYR A 1 326 ? 11.804 -9.182 -14.605 1.00 74.19 326 TYR A N 1
ATOM 2588 C CA . TYR A 1 326 ? 11.628 -7.726 -14.630 1.00 74.19 326 TYR A CA 1
ATOM 2589 C C . TYR A 1 326 ? 12.857 -6.958 -15.143 1.00 74.19 326 TYR A C 1
ATOM 2591 O O . TYR A 1 326 ? 12.714 -5.898 -15.742 1.00 74.19 326 TYR A O 1
ATOM 2599 N N . GLN A 1 327 ? 14.060 -7.471 -14.886 1.00 71.94 327 GLN A N 1
ATOM 2600 C CA . GLN A 1 327 ? 15.319 -6.864 -15.325 1.00 71.94 327 GLN A CA 1
ATOM 2601 C C . GLN A 1 327 ? 15.740 -7.281 -16.743 1.00 71.94 327 GLN A C 1
ATOM 2603 O O . GLN A 1 327 ? 16.755 -6.790 -17.226 1.00 71.94 327 GLN A O 1
ATOM 2608 N N . SER A 1 328 ? 15.003 -8.184 -17.392 1.00 65.94 328 SER A N 1
ATOM 2609 C CA . SER A 1 328 ? 15.315 -8.659 -18.740 1.00 65.94 328 SER A CA 1
ATOM 2610 C C . SER A 1 328 ? 14.713 -7.760 -19.822 1.00 65.94 328 SER A C 1
ATOM 2612 O O . SER A 1 328 ? 13.610 -7.238 -19.661 1.00 65.94 328 SER A O 1
ATOM 2614 N N . ASP A 1 329 ? 15.375 -7.682 -20.977 1.00 57.47 329 ASP A N 1
ATOM 2615 C CA . ASP A 1 329 ? 14.898 -6.926 -22.148 1.00 57.47 329 ASP A CA 1
ATOM 2616 C C . ASP A 1 329 ? 13.581 -7.474 -22.738 1.00 57.47 329 ASP A C 1
ATOM 2618 O O . ASP A 1 329 ? 12.923 -6.814 -23.541 1.00 57.47 329 ASP A O 1
ATOM 2622 N N . LYS A 1 330 ? 13.174 -8.686 -22.331 1.00 60.25 330 LYS A N 1
ATOM 2623 C CA . LYS A 1 330 ? 11.925 -9.352 -22.745 1.00 60.25 330 LYS A CA 1
ATOM 2624 C C . LYS A 1 330 ? 10.733 -9.013 -21.836 1.00 60.25 330 LYS A C 1
ATOM 2626 O O . LYS A 1 330 ? 9.633 -9.533 -22.036 1.00 60.25 330 LYS A O 1
ATOM 2631 N N . TYR A 1 331 ? 10.932 -8.189 -20.804 1.00 68.25 331 TYR A N 1
ATOM 2632 C CA . TYR A 1 331 ? 9.843 -7.700 -19.966 1.00 68.25 331 TYR A CA 1
ATOM 2633 C C . TYR A 1 331 ? 9.092 -6.567 -20.667 1.00 68.25 331 TYR A C 1
ATOM 2635 O O . TYR A 1 331 ? 9.653 -5.510 -20.941 1.00 68.25 331 TYR A O 1
ATOM 2643 N N . HIS A 1 332 ? 7.798 -6.769 -20.916 1.00 69.25 332 HIS A N 1
ATOM 2644 C CA . HIS A 1 332 ? 6.949 -5.797 -21.615 1.00 69.25 332 HIS A CA 1
ATOM 2645 C C . HIS A 1 332 ? 5.776 -5.333 -20.739 1.00 69.25 332 HIS A C 1
ATOM 2647 O O . HIS A 1 332 ? 4.670 -5.119 -21.225 1.00 69.25 332 HIS A O 1
ATOM 2653 N N . GLY A 1 333 ? 6.003 -5.222 -19.424 1.00 66.56 333 GLY A N 1
ATOM 2654 C CA . GLY A 1 333 ? 5.030 -4.659 -18.481 1.00 66.56 333 GLY A CA 1
ATOM 2655 C C . GLY A 1 333 ? 3.953 -5.628 -17.986 1.00 66.56 333 GLY A C 1
ATOM 2656 O O . GLY A 1 333 ? 3.056 -5.223 -17.247 1.00 66.56 333 GLY A O 1
ATOM 2657 N N . GLN A 1 334 ? 4.033 -6.922 -18.328 1.00 68.25 334 GLN A N 1
ATOM 2658 C CA . GLN A 1 334 ? 2.955 -7.883 -18.046 1.00 68.25 334 GLN A CA 1
ATOM 2659 C C . GLN A 1 334 ? 2.641 -8.052 -16.545 1.00 68.25 334 GLN A C 1
ATOM 2661 O O . GLN A 1 334 ? 1.541 -8.477 -16.198 1.00 68.25 334 GLN A O 1
ATOM 2666 N N . PHE A 1 335 ? 3.581 -7.714 -15.650 1.00 76.12 335 PHE A N 1
ATOM 2667 C CA . PHE A 1 335 ? 3.444 -7.859 -14.191 1.00 76.12 335 PHE A CA 1
ATOM 2668 C C . PHE A 1 335 ? 3.603 -6.529 -13.448 1.00 76.12 335 PHE A C 1
ATOM 2670 O O . PHE A 1 335 ? 3.894 -6.521 -12.247 1.00 76.12 335 PHE A O 1
ATOM 2677 N N . ASP A 1 336 ? 3.420 -5.400 -14.144 1.00 73.69 336 ASP A N 1
ATOM 2678 C CA . ASP A 1 336 ? 3.789 -4.086 -13.617 1.00 73.69 336 ASP A CA 1
ATOM 2679 C C . ASP A 1 336 ? 3.065 -3.782 -12.320 1.00 73.69 336 ASP A C 1
ATOM 2681 O O . ASP A 1 336 ? 3.692 -3.332 -11.368 1.00 73.69 336 ASP A O 1
ATOM 2685 N N . ARG A 1 337 ? 1.771 -4.088 -12.217 1.00 72.81 337 ARG A N 1
ATOM 2686 C CA . ARG A 1 337 ? 1.029 -3.793 -10.991 1.00 72.81 337 ARG A CA 1
ATOM 2687 C C . ARG A 1 337 ? 1.600 -4.547 -9.789 1.00 72.81 337 ARG A C 1
ATOM 2689 O O . ARG A 1 337 ? 1.931 -3.908 -8.795 1.00 72.81 337 ARG A O 1
ATOM 2696 N N . LEU A 1 338 ? 1.791 -5.862 -9.897 1.00 77.25 338 LEU A N 1
ATOM 2697 C CA . LEU A 1 338 ? 2.379 -6.694 -8.841 1.00 77.25 338 LEU A CA 1
ATOM 2698 C C . LEU A 1 338 ? 3.784 -6.207 -8.456 1.00 77.25 338 LEU A C 1
ATOM 2700 O O . LEU A 1 338 ? 4.074 -5.987 -7.280 1.00 77.25 338 LEU A O 1
ATOM 2704 N N . ILE A 1 339 ? 4.649 -5.987 -9.447 1.00 78.88 339 ILE A N 1
ATOM 2705 C CA . ILE A 1 339 ? 6.025 -5.529 -9.225 1.00 78.88 339 ILE A CA 1
ATOM 2706 C C . ILE A 1 339 ? 6.037 -4.150 -8.571 1.00 78.88 339 ILE A C 1
ATOM 2708 O O . ILE A 1 339 ? 6.799 -3.908 -7.633 1.00 78.88 339 ILE A O 1
ATOM 2712 N N . GLN A 1 340 ? 5.180 -3.242 -9.028 1.00 76.69 340 GLN A N 1
ATOM 2713 C CA . GLN A 1 340 ? 5.053 -1.921 -8.436 1.00 76.69 340 GLN A CA 1
ATOM 2714 C C . GLN A 1 340 ? 4.573 -2.030 -6.993 1.00 76.69 340 GLN A C 1
ATOM 2716 O O . GLN A 1 340 ? 5.174 -1.387 -6.143 1.00 76.69 340 GLN A O 1
ATOM 2721 N N . GLN A 1 341 ? 3.600 -2.883 -6.666 1.00 75.25 341 GLN A N 1
ATOM 2722 C CA . GLN A 1 341 ? 3.190 -3.096 -5.273 1.00 75.25 341 GLN A CA 1
ATOM 2723 C C . GLN A 1 341 ? 4.339 -3.607 -4.405 1.00 75.25 341 GLN A C 1
ATOM 2725 O O . GLN A 1 341 ? 4.638 -3.023 -3.362 1.00 75.25 341 GLN A O 1
ATOM 2730 N N . LEU A 1 342 ? 5.072 -4.616 -4.878 1.00 76.31 342 LEU A N 1
ATOM 2731 C CA . LEU A 1 342 ? 6.234 -5.147 -4.168 1.00 76.31 342 LEU A CA 1
ATOM 2732 C C . LEU A 1 342 ? 7.323 -4.082 -3.973 1.00 76.31 342 LEU A C 1
ATOM 2734 O O . LEU A 1 342 ? 7.895 -3.986 -2.885 1.00 76.31 342 LEU A O 1
ATOM 2738 N N . LYS A 1 343 ? 7.597 -3.235 -4.976 1.00 71.69 343 LYS A N 1
ATOM 2739 C CA . LYS A 1 343 ? 8.563 -2.119 -4.886 1.00 71.69 343 LYS A CA 1
ATOM 2740 C C . LYS A 1 343 ? 8.079 -1.005 -3.959 1.00 71.69 343 LYS A C 1
ATOM 2742 O O . LYS A 1 343 ? 8.881 -0.408 -3.229 1.00 71.69 343 LYS A O 1
ATOM 2747 N N . LYS A 1 344 ? 6.784 -0.716 -3.978 1.00 69.75 344 LYS A N 1
ATOM 2748 C CA . LYS A 1 344 ? 6.166 0.412 -3.279 1.00 69.75 344 LYS A CA 1
ATOM 2749 C C . LYS A 1 344 ? 5.797 0.103 -1.837 1.00 69.75 344 LYS A C 1
ATOM 2751 O O . LYS A 1 344 ? 5.751 1.047 -1.063 1.00 69.75 344 LYS A O 1
ATOM 2756 N N . TYR A 1 345 ? 5.666 -1.169 -1.453 1.00 69.94 345 TYR A N 1
ATOM 2757 C CA . TYR A 1 345 ? 5.387 -1.551 -0.071 1.00 69.94 345 TYR A CA 1
ATOM 2758 C C . TYR A 1 345 ? 6.363 -0.886 0.910 1.00 69.94 345 TYR A C 1
ATOM 2760 O O . TYR A 1 345 ? 7.589 -0.873 0.685 1.00 69.94 345 TYR A O 1
ATOM 2768 N N . ARG A 1 346 ? 5.800 -0.313 1.976 1.00 59.25 346 ARG A N 1
ATOM 2769 C CA . ARG A 1 346 ? 6.507 0.290 3.108 1.00 59.25 346 ARG A CA 1
ATOM 2770 C C . ARG A 1 346 ? 5.896 -0.241 4.402 1.00 59.25 346 ARG A C 1
ATOM 2772 O O . ARG A 1 346 ? 4.683 -0.185 4.583 1.00 59.25 346 ARG A O 1
ATOM 2779 N N . HIS A 1 347 ? 6.757 -0.726 5.286 1.00 66.56 347 HIS A N 1
ATOM 2780 C CA . HIS A 1 347 ? 6.400 -1.130 6.639 1.00 66.56 347 HIS A CA 1
ATOM 2781 C C . HIS A 1 347 ? 7.143 -0.217 7.607 1.00 66.56 347 HIS A C 1
ATOM 2783 O O . HIS A 1 347 ? 8.377 -0.185 7.602 1.00 66.56 347 HIS A O 1
ATOM 2789 N N . TYR A 1 348 ? 6.395 0.559 8.386 1.00 56.97 348 TYR A N 1
ATOM 2790 C CA . TYR A 1 348 ? 6.959 1.478 9.365 1.00 56.97 348 TYR A CA 1
ATOM 2791 C C . TYR A 1 348 ? 6.827 0.853 10.752 1.00 56.97 348 TYR A C 1
ATOM 2793 O O . TYR A 1 348 ? 5.724 0.632 11.237 1.00 56.97 348 TYR A O 1
ATOM 2801 N N . HIS A 1 349 ? 7.974 0.553 11.358 1.00 49.50 349 HIS A N 1
ATOM 2802 C CA . HIS A 1 349 ? 8.110 0.043 12.721 1.00 49.50 349 HIS A CA 1
ATOM 2803 C C . HIS A 1 349 ? 9.416 0.592 13.315 1.00 49.50 349 HIS A C 1
ATOM 2805 O O . HIS A 1 349 ? 10.360 0.834 12.558 1.00 49.50 349 HIS A O 1
ATOM 2811 N N . ASP A 1 350 ? 9.462 0.823 14.630 1.00 47.25 350 ASP A N 1
ATOM 2812 C CA . ASP A 1 350 ? 10.679 1.120 15.406 1.00 47.25 350 ASP A CA 1
ATOM 2813 C C . ASP A 1 350 ? 11.692 2.071 14.726 1.00 47.25 350 ASP A C 1
ATOM 2815 O O . ASP A 1 350 ? 12.832 1.693 14.453 1.00 47.25 350 ASP A O 1
ATOM 2819 N N . TYR A 1 351 ? 11.297 3.323 14.440 1.00 45.44 351 TYR A N 1
ATOM 2820 C CA . TYR A 1 351 ? 12.144 4.324 13.764 1.00 45.44 351 TYR A CA 1
ATOM 2821 C C . TYR A 1 351 ? 13.590 4.366 14.320 1.00 45.44 351 TYR A C 1
ATOM 2823 O O . TYR A 1 351 ? 13.839 4.900 15.412 1.00 45.44 351 TYR A O 1
ATOM 2831 N N . GLN A 1 352 ? 14.556 3.849 13.542 1.00 38.09 352 GLN A N 1
ATOM 2832 C CA . GLN A 1 352 ? 15.986 3.763 13.881 1.00 38.09 352 GLN A CA 1
ATOM 2833 C C . GLN A 1 352 ? 16.696 5.122 13.768 1.00 38.09 352 GLN A C 1
ATOM 2835 O O . GLN A 1 352 ? 17.606 5.337 12.971 1.00 38.09 352 GLN A O 1
ATOM 2840 N N . LEU A 1 353 ? 16.316 6.067 14.626 1.00 45.38 353 LEU A N 1
ATOM 2841 C CA . LEU A 1 353 ? 16.963 7.385 14.714 1.00 45.38 353 LEU A CA 1
ATOM 2842 C C . LEU A 1 353 ? 18.422 7.320 15.204 1.00 45.38 353 LEU A C 1
ATOM 2844 O O . LEU A 1 353 ? 19.125 8.328 15.198 1.00 45.38 353 LEU A O 1
ATOM 2848 N N . MET A 1 354 ? 18.885 6.141 15.630 1.00 37.16 354 MET A N 1
ATOM 2849 C CA . MET A 1 354 ? 20.249 5.911 16.098 1.00 37.16 354 MET A CA 1
ATOM 2850 C C . MET A 1 354 ? 21.282 5.956 14.959 1.00 37.16 354 MET A C 1
ATOM 2852 O O . MET A 1 354 ? 22.418 6.341 15.220 1.00 37.16 354 MET A O 1
ATOM 2856 N N . GLU A 1 355 ? 20.907 5.633 13.713 1.00 36.75 355 GLU A N 1
ATOM 2857 C CA . GLU A 1 355 ? 21.803 5.739 12.544 1.00 36.75 355 GLU A CA 1
ATOM 2858 C C . GLU A 1 355 ? 21.825 7.148 11.927 1.00 36.75 355 GLU A C 1
ATOM 2860 O O . GLU A 1 355 ? 22.874 7.598 11.469 1.00 36.75 355 GLU A O 1
ATOM 2865 N N . LEU A 1 356 ? 20.727 7.909 12.036 1.00 41.53 356 LEU A N 1
ATOM 2866 C CA . LEU A 1 356 ? 20.665 9.347 11.704 1.00 41.53 356 LEU A CA 1
ATOM 2867 C C . LEU A 1 356 ? 21.645 10.205 12.533 1.00 41.53 356 LEU A C 1
ATOM 2869 O O . LEU A 1 356 ? 21.991 11.319 12.152 1.00 41.53 356 LEU A O 1
ATOM 2873 N N . ARG A 1 357 ? 22.145 9.660 13.647 1.00 41.16 357 ARG A N 1
ATOM 2874 C CA . ARG A 1 357 ? 23.174 10.240 14.522 1.00 41.16 357 ARG A CA 1
ATOM 2875 C C . ARG A 1 357 ? 24.552 10.377 13.857 1.00 41.16 357 ARG A C 1
ATOM 2877 O O . ARG A 1 357 ? 25.347 11.190 14.319 1.00 41.16 357 ARG A O 1
ATOM 2884 N N . ARG A 1 358 ? 24.879 9.579 12.829 1.00 42.53 358 ARG A N 1
ATOM 2885 C CA . ARG A 1 358 ? 26.262 9.457 12.312 1.00 42.53 358 ARG A CA 1
ATOM 2886 C C . ARG A 1 358 ? 26.761 10.675 11.520 1.00 42.53 358 ARG A C 1
ATOM 2888 O O . ARG A 1 358 ? 27.971 10.817 11.385 1.00 42.53 358 ARG A O 1
ATOM 2895 N N . SER A 1 359 ? 25.866 11.548 11.047 1.00 46.94 359 SER A N 1
ATOM 2896 C CA . SER A 1 359 ? 26.214 12.717 10.213 1.00 46.94 359 SER A CA 1
ATOM 2897 C C . SER A 1 359 ? 26.160 14.068 10.946 1.00 46.94 359 SER A C 1
ATOM 2899 O O . SER A 1 359 ? 26.709 15.039 10.441 1.00 46.94 359 SER A O 1
ATOM 2901 N N . GLY A 1 360 ? 25.577 14.108 12.152 1.00 44.41 360 GLY A N 1
ATOM 2902 C CA . GLY A 1 360 ? 25.655 15.231 13.098 1.00 44.41 360 GLY A CA 1
ATOM 2903 C C . GLY A 1 360 ? 24.814 16.486 12.795 1.00 44.41 360 GLY A C 1
ATOM 2904 O O . GLY A 1 360 ? 24.476 16.788 11.658 1.00 44.41 360 GLY A O 1
ATOM 2905 N N . SER A 1 361 ? 24.528 17.228 13.873 1.00 41.69 361 SER A N 1
ATOM 2906 C CA . SER A 1 361 ? 24.207 18.665 13.939 1.00 41.69 361 SER A CA 1
ATOM 2907 C C . SER A 1 361 ? 25.218 19.263 14.936 1.00 41.69 361 SER A C 1
ATOM 2909 O O . SER A 1 361 ? 25.547 18.577 15.908 1.00 41.69 361 SER A O 1
ATOM 2911 N N . PRO A 1 362 ? 25.752 20.480 14.743 1.00 45.69 362 PRO A N 1
ATOM 2912 C CA . PRO A 1 362 ? 26.844 21.008 15.571 1.00 45.69 362 PRO A CA 1
ATOM 2913 C C . PRO A 1 362 ? 26.442 21.409 17.005 1.00 45.69 362 PRO A C 1
ATOM 2915 O O . PRO A 1 362 ? 27.310 21.780 17.793 1.00 45.69 362 PRO A O 1
ATOM 2918 N N . THR A 1 363 ? 25.159 21.333 17.374 1.00 48.91 363 THR A N 1
ATOM 2919 C CA . THR A 1 363 ? 24.638 21.784 18.675 1.00 48.91 363 THR A CA 1
ATOM 2920 C C . THR A 1 363 ? 23.891 20.671 19.423 1.00 48.91 363 THR A C 1
ATOM 2922 O O . THR A 1 363 ? 23.152 19.880 18.838 1.00 48.91 363 THR A O 1
ATOM 2925 N N . ASN A 1 364 ? 24.122 20.581 20.742 1.00 47.56 364 ASN A N 1
ATOM 2926 C CA . ASN A 1 364 ? 23.749 19.435 21.589 1.00 47.56 364 ASN A CA 1
ATOM 2927 C C . ASN A 1 364 ? 22.464 19.615 22.438 1.00 47.56 364 ASN A C 1
ATOM 2929 O O . ASN A 1 364 ? 22.151 18.706 23.210 1.00 47.56 364 ASN A O 1
ATOM 2933 N N . SER A 1 365 ? 21.707 20.718 22.315 1.00 52.44 365 SER A N 1
ATOM 2934 C CA . SER A 1 365 ? 20.484 20.969 23.116 1.00 52.44 365 SER A CA 1
ATOM 2935 C C . SER A 1 365 ? 19.621 22.126 22.586 1.00 52.44 365 SER A C 1
ATOM 2937 O O . SER A 1 365 ? 20.180 23.081 22.047 1.00 52.44 365 SER A O 1
ATOM 2939 N N . GLY A 1 366 ? 18.296 22.070 22.796 1.00 50.78 366 GLY A N 1
ATOM 2940 C CA . GLY A 1 366 ? 17.353 23.165 22.516 1.00 50.78 366 GLY A CA 1
ATOM 2941 C C . GLY A 1 366 ? 15.894 22.697 22.371 1.00 50.78 366 GLY A C 1
ATOM 2942 O O . GLY A 1 366 ? 15.635 21.780 21.596 1.00 50.78 366 GLY A O 1
ATOM 2943 N N . THR A 1 367 ? 14.960 23.361 23.066 1.00 49.50 367 THR A N 1
ATOM 2944 C CA . THR A 1 367 ? 13.505 23.076 23.068 1.00 49.50 367 THR A CA 1
ATOM 2945 C C . THR A 1 367 ? 12.727 23.787 21.953 1.00 49.50 367 THR A C 1
ATOM 2947 O O . THR A 1 367 ? 11.564 23.463 21.709 1.00 49.50 367 THR A O 1
ATOM 2950 N N . GLU A 1 368 ? 13.342 24.768 21.288 1.00 51.66 368 GLU A N 1
ATOM 2951 C CA . GLU A 1 368 ? 12.726 25.625 20.268 1.00 51.66 368 GLU A CA 1
ATOM 2952 C C . GLU A 1 368 ? 13.577 25.661 19.001 1.00 51.66 368 GLU A C 1
ATOM 2954 O O . GLU A 1 368 ? 14.805 25.678 19.078 1.00 51.66 368 GLU A O 1
ATOM 2959 N N . LEU A 1 369 ? 12.929 25.673 17.833 1.00 42.25 369 LEU A N 1
ATOM 2960 C CA . LEU A 1 369 ? 13.613 25.719 16.544 1.00 42.25 369 LEU A CA 1
ATOM 2961 C C . LEU A 1 369 ? 14.265 27.091 16.346 1.00 42.25 369 LEU A C 1
ATOM 2963 O O . LEU A 1 369 ? 13.584 28.113 16.305 1.00 42.25 369 LEU A O 1
ATOM 2967 N N . GLU A 1 370 ? 15.585 27.109 16.189 1.00 52.88 370 GLU A N 1
ATOM 2968 C CA . GLU A 1 370 ? 16.323 28.321 15.854 1.00 52.88 370 GLU A CA 1
ATOM 2969 C C . GLU A 1 370 ? 15.873 28.871 14.488 1.00 52.88 370 GLU A C 1
ATOM 2971 O O . GLU A 1 370 ? 15.517 28.090 13.601 1.00 52.88 370 GLU A O 1
ATOM 2976 N N . PRO A 1 371 ? 15.960 30.194 14.251 1.00 36.62 371 PRO A N 1
ATOM 2977 C CA . PRO A 1 371 ? 15.464 30.837 13.026 1.00 36.62 371 PRO A CA 1
ATOM 2978 C C . PRO A 1 371 ? 16.023 30.275 11.708 1.00 36.62 371 PRO A C 1
ATOM 2980 O O . PRO A 1 371 ? 15.392 30.412 10.663 1.00 36.62 371 PRO A O 1
ATOM 2983 N N . TYR A 1 372 ? 17.194 29.631 11.752 1.00 42.06 372 TYR A N 1
ATOM 2984 C CA . TYR A 1 372 ? 17.847 28.997 10.600 1.00 42.06 372 TYR A CA 1
ATOM 2985 C C . TYR A 1 372 ? 17.759 27.460 10.609 1.00 42.06 372 TYR A C 1
ATOM 2987 O O . TYR A 1 372 ? 18.347 26.803 9.754 1.00 42.06 372 TYR A O 1
ATOM 2995 N N . GLY A 1 373 ? 17.055 26.870 11.581 1.00 41.34 373 GLY A N 1
ATOM 2996 C CA . GLY A 1 373 ? 16.820 25.427 11.682 1.00 41.34 373 GLY A CA 1
ATOM 2997 C C . GLY A 1 373 ? 18.041 24.582 12.063 1.00 41.34 373 GLY A C 1
ATOM 2998 O O . GLY A 1 373 ? 17.997 23.359 11.946 1.00 41.34 373 GLY A O 1
ATOM 2999 N N . LEU A 1 374 ? 19.130 25.198 12.532 1.00 48.19 374 LEU A N 1
ATOM 3000 C CA . LEU A 1 374 ? 20.407 24.518 12.803 1.00 48.19 374 LEU A CA 1
ATOM 3001 C C . LEU A 1 374 ? 20.355 23.563 14.007 1.00 48.19 374 LEU A C 1
ATOM 3003 O O . LEU A 1 374 ? 21.145 22.619 14.096 1.00 48.19 374 LEU A O 1
ATOM 3007 N N . ASN A 1 375 ? 19.397 23.770 14.909 1.00 54.78 375 ASN A N 1
ATOM 3008 C CA . ASN A 1 375 ? 19.138 22.918 16.064 1.00 54.78 375 ASN A CA 1
ATOM 3009 C C . ASN A 1 375 ? 17.918 21.992 15.873 1.00 54.78 375 ASN A C 1
ATOM 3011 O O . ASN A 1 375 ? 17.497 21.348 16.834 1.00 54.78 375 ASN A O 1
ATOM 3015 N N . ALA A 1 376 ? 17.368 21.873 14.653 1.00 55.19 376 ALA A N 1
ATOM 3016 C CA . ALA A 1 376 ? 16.173 21.066 14.374 1.00 55.19 376 ALA A CA 1
ATOM 3017 C C . ALA A 1 376 ? 16.288 19.628 14.906 1.00 55.19 376 ALA A C 1
ATOM 3019 O O . ALA A 1 376 ? 15.331 19.073 15.440 1.00 55.19 376 ALA A O 1
ATOM 3020 N N . PHE A 1 377 ? 17.483 19.036 14.829 1.00 55.59 377 PHE A N 1
ATOM 3021 C CA . PHE A 1 377 ? 17.750 17.697 15.353 1.00 55.59 377 PHE A CA 1
ATOM 3022 C C . PHE A 1 377 ? 17.753 17.618 16.888 1.00 55.59 377 PHE A C 1
ATOM 3024 O O . PHE A 1 377 ? 17.366 16.584 17.432 1.00 55.59 377 PHE A O 1
ATOM 3031 N N . ALA A 1 378 ? 18.155 18.679 17.595 1.00 56.28 378 ALA A N 1
ATOM 3032 C CA . ALA A 1 378 ? 18.101 18.750 19.057 1.00 56.28 378 ALA A CA 1
ATOM 3033 C C . ALA A 1 378 ? 16.654 18.921 19.550 1.00 56.28 378 ALA A C 1
ATOM 3035 O O . ALA A 1 378 ? 16.233 18.208 20.461 1.00 56.28 378 ALA A O 1
ATOM 3036 N N . VAL A 1 379 ? 15.871 19.751 18.855 1.00 58.09 379 VAL A N 1
ATOM 3037 C CA . VAL A 1 379 ? 14.437 19.951 19.119 1.00 58.09 379 VAL A CA 1
ATOM 3038 C C . VAL A 1 379 ? 13.655 18.658 18.881 1.00 58.09 379 VAL A C 1
ATOM 3040 O O . VAL A 1 379 ? 12.918 18.208 19.755 1.00 58.09 379 VAL A O 1
ATOM 3043 N N . LEU A 1 380 ? 13.875 17.982 17.745 1.00 56.78 380 LEU A N 1
ATOM 3044 C CA . LEU A 1 380 ? 13.252 16.684 17.445 1.00 56.78 380 LEU A CA 1
ATOM 3045 C C . LEU A 1 380 ? 13.646 15.591 18.453 1.00 56.78 380 LEU A C 1
ATOM 3047 O O . LEU A 1 380 ? 12.850 14.696 18.744 1.00 56.78 380 LEU A O 1
ATOM 3051 N N . LYS A 1 381 ? 14.867 15.650 18.997 1.00 52.91 381 LYS A N 1
ATOM 3052 C CA . LYS A 1 381 ? 15.359 14.718 20.019 1.00 52.91 381 LYS A CA 1
ATOM 3053 C C . LYS A 1 381 ? 14.640 14.916 21.354 1.00 52.91 381 LYS A C 1
ATOM 3055 O O . LYS A 1 381 ? 14.189 13.923 21.921 1.00 52.91 381 LYS A O 1
ATOM 3060 N N . GLU A 1 382 ? 14.492 16.154 21.824 1.00 55.81 382 GLU A N 1
ATOM 3061 C CA . GLU A 1 382 ? 13.713 16.462 23.035 1.00 55.81 382 GLU A CA 1
ATOM 3062 C C . GLU A 1 382 ? 12.217 16.160 22.844 1.00 55.81 382 GLU A C 1
ATOM 3064 O O . GLU A 1 382 ? 11.562 15.636 23.750 1.00 55.81 382 GLU A O 1
ATOM 3069 N N . TRP A 1 383 ? 11.694 16.376 21.633 1.00 53.88 383 TRP A N 1
ATOM 3070 C CA . TRP A 1 383 ? 10.314 16.049 21.262 1.00 53.88 383 TRP A CA 1
ATOM 3071 C C . TRP A 1 383 ? 10.026 14.547 21.134 1.00 53.88 383 TRP A C 1
ATOM 3073 O O . TRP A 1 383 ? 8.882 14.148 21.307 1.00 53.88 383 TRP A O 1
ATOM 3083 N N . LYS A 1 384 ? 11.018 13.689 20.851 1.00 46.78 384 LYS A N 1
ATOM 3084 C CA . LYS A 1 384 ? 10.828 12.223 20.868 1.00 46.78 384 LYS A CA 1
ATOM 3085 C C . LYS A 1 384 ? 10.801 11.655 22.288 1.00 46.78 384 LYS A C 1
ATOM 3087 O O . LYS A 1 384 ? 10.164 10.633 22.532 1.00 46.78 384 LYS A O 1
ATOM 3092 N N . THR A 1 385 ? 11.520 12.277 23.219 1.00 53.16 385 THR A N 1
ATOM 3093 C CA . THR A 1 385 ? 11.490 11.881 24.634 1.00 53.16 385 THR A CA 1
ATOM 3094 C C . THR A 1 385 ? 10.196 12.286 25.337 1.00 53.16 385 THR A C 1
ATOM 3096 O O . THR A 1 385 ? 9.828 11.654 26.326 1.00 53.16 385 THR A O 1
ATOM 3099 N N . SER A 1 386 ? 9.463 13.273 24.815 1.00 48.88 386 SER A N 1
ATOM 3100 C CA . SER A 1 386 ? 8.079 13.519 25.212 1.00 48.88 386 SER A CA 1
ATOM 3101 C C . SER A 1 386 ? 7.151 12.591 24.417 1.00 48.88 386 SER A C 1
ATOM 3103 O O . SER A 1 386 ? 7.257 12.466 23.202 1.00 48.88 386 SER A O 1
ATOM 3105 N N . LYS A 1 387 ? 6.246 11.877 25.097 1.00 52.88 387 LYS A N 1
ATOM 3106 C CA . LYS A 1 387 ? 5.229 11.006 24.476 1.00 52.88 387 LYS A CA 1
ATOM 3107 C C . LYS A 1 387 ? 4.206 11.844 23.693 1.00 52.88 387 LYS A C 1
ATOM 3109 O O . LYS A 1 387 ? 3.067 11.986 24.125 1.00 52.88 387 LYS A O 1
ATOM 3114 N N . ASN A 1 388 ? 4.606 12.452 22.583 1.00 61.38 388 ASN A N 1
ATOM 3115 C CA . ASN A 1 388 ? 3.748 13.339 21.814 1.00 61.38 388 ASN A CA 1
ATOM 3116 C C . ASN A 1 388 ? 3.123 12.564 20.649 1.00 61.38 388 ASN A C 1
ATOM 3118 O O . ASN A 1 388 ? 3.682 12.521 19.553 1.00 61.38 388 ASN A O 1
ATOM 3122 N N . GLY A 1 389 ? 1.968 11.926 20.881 1.00 65.50 389 GLY A N 1
ATOM 3123 C CA . GLY A 1 389 ? 1.273 11.142 19.851 1.00 65.50 389 GLY A CA 1
ATOM 3124 C C . GLY A 1 389 ? 0.965 11.930 18.580 1.00 65.50 389 GLY A C 1
ATOM 3125 O O . GLY A 1 389 ? 0.873 11.341 17.508 1.00 65.50 389 GLY A O 1
ATOM 3126 N N . PHE A 1 390 ? 0.896 13.264 18.659 1.00 66.38 390 PHE A N 1
ATOM 3127 C CA . PHE A 1 390 ? 0.767 14.133 17.491 1.00 66.38 390 PHE A CA 1
ATOM 3128 C C . PHE A 1 390 ? 1.934 13.977 16.503 1.00 66.38 390 PHE A C 1
ATOM 3130 O O . PHE A 1 390 ? 1.711 13.895 15.298 1.00 66.38 390 PHE A O 1
ATOM 3137 N N . LEU A 1 391 ? 3.177 13.867 16.989 1.00 67.56 391 LEU A N 1
ATOM 3138 C CA . LEU A 1 391 ? 4.343 13.656 16.126 1.00 67.56 391 LEU A CA 1
ATOM 3139 C C . LEU A 1 391 ? 4.298 12.274 15.461 1.00 67.56 391 LEU A C 1
ATOM 3141 O O . LEU A 1 391 ? 4.567 12.164 14.266 1.00 67.56 391 LEU A O 1
ATOM 3145 N N . CYS A 1 392 ? 3.918 11.233 16.208 1.00 69.25 392 CYS A N 1
ATOM 3146 C CA . CYS A 1 392 ? 3.718 9.893 15.652 1.00 69.25 392 CYS A CA 1
ATOM 3147 C C . CYS A 1 392 ? 2.628 9.898 14.569 1.00 69.25 392 CYS A C 1
ATOM 3149 O O . CYS A 1 392 ? 2.855 9.380 13.478 1.00 69.25 392 CYS A O 1
ATOM 3151 N N . ALA A 1 393 ? 1.493 10.560 14.813 1.00 72.50 393 ALA A N 1
ATOM 3152 C CA . ALA A 1 393 ? 0.433 10.724 13.818 1.00 72.50 393 ALA A CA 1
ATOM 3153 C C . ALA A 1 393 ? 0.927 11.439 12.555 1.00 72.50 393 ALA A C 1
ATOM 3155 O O . ALA A 1 393 ? 0.661 10.975 11.449 1.00 72.50 393 ALA A O 1
ATOM 3156 N N . LEU A 1 394 ? 1.692 12.527 12.694 1.00 70.75 394 LEU A N 1
ATOM 3157 C CA . LEU A 1 394 ? 2.284 13.223 11.549 1.00 70.75 394 LEU A CA 1
ATOM 3158 C C . LEU A 1 394 ? 3.240 12.322 10.760 1.00 70.75 394 LEU A C 1
ATOM 3160 O O . LEU A 1 394 ? 3.210 12.334 9.530 1.00 70.75 394 LEU A O 1
ATOM 3164 N N . LEU A 1 395 ? 4.064 11.515 11.436 1.00 74.50 395 LEU A N 1
ATOM 3165 C CA . LEU A 1 395 ? 4.946 10.549 10.776 1.00 74.50 395 LEU A CA 1
ATOM 3166 C C . LEU A 1 395 ? 4.149 9.486 10.009 1.00 74.50 395 LEU A C 1
ATOM 3168 O O . LEU A 1 395 ? 4.508 9.172 8.874 1.00 74.50 395 LEU A O 1
ATOM 3172 N N . HIS A 1 396 ? 3.059 8.973 10.584 1.00 80.62 396 HIS A N 1
ATOM 3173 C CA . HIS A 1 396 ? 2.151 8.036 9.917 1.00 80.62 396 HIS A CA 1
ATOM 3174 C C . HIS A 1 396 ? 1.478 8.664 8.691 1.00 80.62 396 HIS A C 1
ATOM 3176 O O . HIS A 1 396 ? 1.464 8.059 7.619 1.00 80.62 396 HIS A O 1
ATOM 3182 N N . LEU A 1 397 ? 0.993 9.902 8.804 1.00 76.94 397 LEU A N 1
ATOM 3183 C CA . LEU A 1 397 ? 0.398 10.633 7.685 1.00 76.94 397 LEU A CA 1
ATOM 3184 C C . LEU A 1 397 ? 1.417 10.890 6.572 1.00 76.94 397 LEU A C 1
ATOM 3186 O O . LEU A 1 397 ? 1.122 10.645 5.407 1.00 76.94 397 LEU A O 1
ATOM 3190 N N . MET A 1 398 ? 2.638 11.317 6.905 1.00 72.25 398 MET A N 1
ATOM 3191 C CA . MET A 1 398 ? 3.708 11.494 5.917 1.00 72.25 398 MET A CA 1
ATOM 3192 C C . MET A 1 398 ? 4.086 10.173 5.243 1.00 72.25 398 MET A C 1
ATOM 3194 O O . MET A 1 398 ? 4.255 10.132 4.024 1.00 72.25 398 MET A O 1
ATOM 3198 N N . ALA A 1 399 ? 4.177 9.089 6.017 1.00 74.06 399 ALA A N 1
ATOM 3199 C CA . ALA A 1 399 ? 4.400 7.745 5.503 1.00 74.06 399 ALA A CA 1
ATOM 3200 C C . ALA A 1 399 ? 3.332 7.366 4.470 1.00 74.06 399 ALA A C 1
ATOM 3202 O O . ALA A 1 399 ? 3.684 7.029 3.340 1.00 74.06 399 ALA A O 1
ATOM 3203 N N . VAL A 1 400 ? 2.049 7.506 4.806 1.00 78.75 400 VAL A N 1
ATOM 3204 C CA . VAL A 1 400 ? 0.929 7.194 3.902 1.00 78.75 400 VAL A CA 1
ATOM 3205 C C . VAL A 1 400 ? 0.912 8.122 2.687 1.00 78.75 400 VAL A C 1
ATOM 3207 O O . VAL A 1 400 ? 0.744 7.659 1.563 1.00 78.75 400 VAL A O 1
ATOM 3210 N N . CYS A 1 401 ? 1.172 9.417 2.864 1.00 71.56 401 CYS A N 1
ATOM 3211 C CA . CYS A 1 401 ? 1.246 10.378 1.763 1.00 71.56 401 CYS A CA 1
ATOM 3212 C C . CYS A 1 401 ? 2.388 10.092 0.779 1.00 71.56 401 CYS A C 1
ATOM 3214 O O . CYS A 1 401 ? 2.254 10.428 -0.398 1.00 71.56 401 CYS A O 1
ATOM 3216 N N . SER A 1 402 ? 3.482 9.480 1.247 1.00 73.94 402 SER A N 1
ATOM 3217 C CA . SER A 1 402 ? 4.632 9.089 0.420 1.00 73.94 402 SER A CA 1
ATOM 3218 C C . SER A 1 402 ? 4.406 7.807 -0.388 1.00 73.94 402 SER A C 1
ATOM 3220 O O . SER A 1 402 ? 5.190 7.494 -1.289 1.00 73.94 402 SER A O 1
ATOM 3222 N N . VAL A 1 403 ? 3.353 7.049 -0.068 1.00 75.62 403 VAL A N 1
ATOM 3223 C CA . VAL A 1 403 ? 3.011 5.817 -0.778 1.00 75.62 403 VAL A CA 1
ATOM 3224 C C . VAL A 1 403 ? 2.404 6.201 -2.130 1.00 75.62 403 VAL A C 1
ATOM 3226 O O . VAL A 1 403 ? 1.477 7.011 -2.173 1.00 75.62 403 VAL A O 1
ATOM 3229 N N . PRO A 1 404 ? 2.906 5.661 -3.254 1.00 71.94 404 PRO A N 1
ATOM 3230 C CA . PRO A 1 404 ? 2.360 6.007 -4.559 1.00 71.94 404 PRO A CA 1
ATOM 3231 C C . PRO A 1 404 ? 0.998 5.358 -4.769 1.00 71.94 404 PRO A C 1
ATOM 3233 O O . PRO A 1 404 ? 0.684 4.349 -4.139 1.00 71.94 404 PRO A O 1
ATOM 3236 N N . ASP A 1 405 ? 0.265 5.861 -5.754 1.00 78.06 405 ASP A N 1
ATOM 3237 C CA . ASP A 1 405 ? -1.065 5.374 -6.103 1.00 78.06 405 ASP A CA 1
ATOM 3238 C C . ASP A 1 405 ? -1.107 3.850 -6.275 1.00 78.06 405 ASP A C 1
ATOM 3240 O O . ASP A 1 405 ? -0.174 3.223 -6.809 1.00 78.06 405 ASP A O 1
ATOM 3244 N N . ASN A 1 406 ? -2.225 3.282 -5.824 1.00 78.69 406 ASN A N 1
ATOM 3245 C CA . ASN A 1 406 ? -2.508 1.860 -5.669 1.00 78.69 406 ASN A CA 1
ATOM 3246 C C . ASN A 1 406 ? -1.681 1.143 -4.591 1.00 78.69 406 ASN A C 1
ATOM 3248 O O . ASN A 1 406 ? -1.804 -0.067 -4.473 1.00 78.69 406 ASN A O 1
ATOM 3252 N N . GLY A 1 407 ? -0.786 1.824 -3.871 1.00 79.75 407 GLY A N 1
ATOM 3253 C CA . GLY A 1 407 ? 0.204 1.207 -2.986 1.00 79.75 407 GLY A CA 1
ATOM 3254 C C . GLY A 1 407 ? -0.351 0.536 -1.722 1.00 79.75 407 GLY A C 1
ATOM 3255 O O . GLY A 1 407 ? -1.432 0.866 -1.239 1.00 79.75 407 GLY A O 1
ATOM 3256 N N . ILE A 1 408 ? 0.452 -0.362 -1.143 1.00 86.81 408 ILE A N 1
ATOM 3257 C CA . ILE A 1 408 ? 0.195 -0.985 0.162 1.00 86.81 408 ILE A CA 1
ATOM 3258 C C . ILE A 1 408 ? 1.090 -0.350 1.235 1.00 86.81 408 ILE A C 1
ATOM 3260 O O . ILE A 1 408 ? 2.307 -0.232 1.048 1.00 86.81 408 ILE A O 1
ATOM 3264 N N . VAL A 1 409 ? 0.507 -0.001 2.382 1.00 87.31 409 VAL A N 1
ATOM 3265 C CA . VAL A 1 409 ? 1.226 0.487 3.569 1.00 87.31 409 VAL A CA 1
ATOM 3266 C C . VAL A 1 409 ? 0.738 -0.219 4.824 1.00 87.31 409 VAL A C 1
ATOM 3268 O O . VAL A 1 409 ? -0.450 -0.486 4.968 1.00 87.31 409 VAL A O 1
ATOM 3271 N N . ALA A 1 410 ? 1.663 -0.531 5.727 1.00 89.19 410 ALA A N 1
ATOM 3272 C CA . ALA A 1 410 ? 1.351 -1.129 7.017 1.00 89.19 410 ALA A CA 1
ATOM 3273 C C . ALA A 1 410 ? 1.940 -0.298 8.165 1.00 89.19 410 ALA A C 1
ATOM 3275 O O . ALA A 1 410 ? 3.096 0.136 8.078 1.00 89.19 410 ALA A O 1
ATOM 3276 N N . ILE A 1 411 ? 1.148 -0.088 9.219 1.00 87.31 411 ILE A N 1
ATOM 3277 C CA . ILE A 1 411 ? 1.500 0.711 10.398 1.00 87.31 411 ILE A CA 1
ATOM 3278 C C . ILE A 1 411 ? 1.152 -0.080 11.661 1.00 87.31 411 ILE A C 1
ATOM 3280 O O . ILE A 1 411 ? 0.010 -0.515 11.821 1.00 87.31 411 ILE A O 1
ATOM 3284 N N . ASP A 1 412 ? 2.136 -0.243 12.545 1.00 85.50 412 ASP A N 1
ATOM 3285 C CA . ASP A 1 412 ? 1.954 -0.896 13.844 1.00 85.50 412 ASP A CA 1
ATOM 3286 C C . ASP A 1 412 ? 1.661 0.142 14.935 1.00 85.50 412 ASP A C 1
ATOM 3288 O O . ASP A 1 412 ? 2.361 1.150 15.034 1.00 85.50 412 ASP A O 1
ATOM 3292 N N . GLU A 1 413 ? 0.606 -0.095 15.716 1.00 85.19 413 GLU A N 1
ATOM 3293 C CA . GLU A 1 413 ? 0.125 0.740 16.826 1.00 85.19 413 GLU A CA 1
ATOM 3294 C C . GLU A 1 413 ? 0.041 2.250 16.496 1.00 85.19 413 GLU A C 1
ATOM 3296 O O . GLU A 1 413 ? 0.694 3.086 17.143 1.00 85.19 413 GLU A O 1
ATOM 3301 N N . PRO A 1 414 ? -0.767 2.645 15.486 1.00 85.00 414 PRO A N 1
ATOM 3302 C CA . PRO A 1 414 ? -0.859 4.031 15.030 1.00 85.00 414 PRO A CA 1
ATOM 3303 C C . PRO A 1 414 ? -1.389 5.015 16.089 1.00 85.00 414 PRO A C 1
ATOM 3305 O O . PRO A 1 414 ? -1.177 6.221 15.956 1.00 85.00 414 PRO A O 1
ATOM 3308 N N . GLU A 1 415 ? -2.067 4.521 17.129 1.00 83.06 415 GLU A N 1
ATOM 3309 C CA . GLU A 1 415 ? -2.662 5.286 18.230 1.00 83.06 415 GLU A CA 1
ATOM 3310 C C . GLU A 1 415 ? -1.672 5.780 19.291 1.00 83.06 415 GLU A C 1
ATOM 3312 O O . GLU A 1 415 ? -2.065 6.548 20.172 1.00 83.06 415 GLU A O 1
ATOM 3317 N N . ASN A 1 416 ? -0.426 5.302 19.285 1.00 75.88 416 ASN A N 1
ATOM 3318 C CA . ASN A 1 416 ? 0.460 5.441 20.437 1.00 75.88 416 ASN A CA 1
ATOM 3319 C C . ASN A 1 416 ? 0.664 6.910 20.861 1.00 75.88 416 ASN A C 1
ATOM 3321 O O . ASN A 1 416 ? 1.272 7.718 20.157 1.00 75.88 416 ASN A O 1
ATOM 3325 N N . GLY A 1 417 ? 0.163 7.247 22.057 1.00 67.88 417 GLY A N 1
ATOM 3326 C CA . GLY A 1 417 ? 0.239 8.587 22.649 1.00 67.88 417 GLY A CA 1
ATOM 3327 C C . GLY A 1 417 ? -0.808 9.592 22.150 1.00 67.88 417 GLY A C 1
ATOM 3328 O O . GLY A 1 417 ? -0.692 10.774 22.478 1.00 67.88 417 GLY A O 1
ATOM 3329 N N . LEU A 1 418 ? -1.798 9.172 21.355 1.00 77.44 418 LEU A N 1
ATOM 3330 C CA . LEU A 1 418 ? -2.876 10.033 20.864 1.00 77.44 418 LEU A CA 1
ATOM 3331 C C . LEU A 1 418 ? -4.086 10.045 21.800 1.00 77.44 418 LEU A C 1
ATOM 3333 O O . LEU A 1 418 ? -4.519 9.021 22.324 1.00 77.44 418 LEU A O 1
ATOM 3337 N N . HIS A 1 419 ? -4.685 11.226 21.949 1.00 76.81 419 HIS A N 1
ATOM 3338 C CA . HIS A 1 419 ? -6.014 11.367 22.539 1.00 76.81 419 HIS A CA 1
ATOM 3339 C C . HIS A 1 419 ? -7.074 10.719 21.619 1.00 76.81 419 HIS A C 1
ATOM 3341 O O . HIS A 1 419 ? -6.919 10.818 20.399 1.00 76.81 419 HIS A O 1
ATOM 3347 N N . PRO A 1 420 ? -8.181 10.142 22.138 1.00 80.00 420 PRO A N 1
ATOM 3348 C CA . PRO A 1 420 ? -9.222 9.499 21.322 1.00 80.00 420 PRO A CA 1
ATOM 3349 C C . PRO A 1 420 ? -9.727 10.332 20.136 1.00 80.00 420 PRO A C 1
ATOM 3351 O O . PRO A 1 420 ? -9.877 9.820 19.033 1.00 80.00 420 PRO A O 1
ATOM 3354 N N . TYR A 1 421 ? -9.901 11.642 20.326 1.00 76.44 421 TYR A N 1
ATOM 3355 C CA . TYR A 1 421 ? -10.263 12.549 19.229 1.00 76.44 421 TYR A CA 1
ATOM 3356 C C . TYR A 1 421 ? -9.210 12.584 18.104 1.00 76.44 421 TYR A C 1
ATOM 3358 O O . TYR A 1 421 ? -9.552 12.570 16.927 1.00 76.44 421 TYR A O 1
ATOM 3366 N N . GLY A 1 422 ? -7.921 12.579 18.456 1.00 77.62 422 GLY A N 1
ATOM 3367 C CA . GLY A 1 422 ? -6.827 12.537 17.483 1.00 77.62 422 GLY A CA 1
ATOM 3368 C C . GLY A 1 422 ? -6.719 11.192 16.762 1.00 77.62 422 GLY A C 1
ATOM 3369 O O . GLY A 1 422 ? -6.355 11.168 15.591 1.00 77.62 422 GLY A O 1
ATOM 3370 N N . ILE A 1 423 ? -7.085 10.089 17.426 1.00 86.44 423 ILE A N 1
ATOM 3371 C CA . ILE A 1 423 ? -7.200 8.770 16.789 1.00 86.44 423 ILE A CA 1
ATOM 3372 C C . ILE A 1 423 ? -8.256 8.820 15.683 1.00 86.44 423 ILE A C 1
ATOM 3374 O O . ILE A 1 423 ? -7.961 8.449 14.551 1.00 86.44 423 ILE A O 1
ATOM 3378 N N . LYS A 1 424 ? -9.451 9.338 15.986 1.00 84.81 424 LYS A N 1
ATOM 3379 C CA . LYS A 1 424 ? -10.524 9.491 14.998 1.00 84.81 424 LYS A CA 1
ATOM 3380 C C . LYS A 1 424 ? -10.074 10.307 13.783 1.00 84.81 424 LYS A C 1
ATOM 3382 O O . LYS A 1 424 ? -10.181 9.828 12.657 1.00 84.81 424 LYS A O 1
ATOM 3387 N N . MET A 1 425 ? -9.477 11.480 14.014 1.00 80.75 425 MET A N 1
ATOM 3388 C CA . MET A 1 425 ? -8.940 12.321 12.934 1.00 80.75 425 MET A CA 1
ATOM 3389 C C . MET A 1 425 ? -7.875 11.602 12.098 1.00 80.75 425 MET A C 1
ATOM 3391 O O . MET A 1 425 ? -7.843 11.747 10.877 1.00 80.75 425 MET A O 1
ATOM 3395 N N . LEU A 1 426 ? -6.993 10.827 12.740 1.00 86.56 426 LEU A N 1
ATOM 3396 C CA . LEU A 1 426 ? -5.984 10.041 12.036 1.00 86.56 426 LEU A CA 1
ATOM 3397 C C . LEU A 1 426 ? -6.650 9.007 11.122 1.00 86.56 426 LEU A C 1
ATOM 3399 O O . LEU A 1 426 ? -6.308 8.942 9.946 1.00 86.56 426 LEU A O 1
ATOM 3403 N N . ILE A 1 427 ? -7.610 8.228 11.627 1.00 92.88 427 ILE A N 1
ATOM 3404 C CA . ILE A 1 427 ? -8.301 7.209 10.828 1.00 92.88 427 ILE A CA 1
ATOM 3405 C C . ILE A 1 427 ? -9.079 7.842 9.663 1.00 92.88 427 ILE A C 1
ATOM 3407 O O . ILE A 1 427 ? -9.008 7.327 8.547 1.00 92.88 427 ILE A O 1
ATOM 3411 N N . GLU A 1 428 ? -9.771 8.964 9.881 1.00 88.88 428 GLU A N 1
ATOM 3412 C CA . GLU A 1 428 ? -10.462 9.715 8.820 1.00 88.88 428 GLU A CA 1
ATOM 3413 C C . GLU A 1 428 ? -9.488 10.156 7.717 1.00 88.88 428 GLU A C 1
ATOM 3415 O O . GLU A 1 428 ? -9.700 9.835 6.548 1.00 88.88 428 GLU A O 1
ATOM 3420 N N . ALA A 1 429 ? -8.359 10.769 8.082 1.00 84.56 429 ALA A N 1
ATOM 3421 C CA . ALA A 1 429 ? -7.341 11.189 7.120 1.00 84.56 429 ALA A CA 1
ATOM 3422 C C . ALA A 1 429 ? -6.716 10.004 6.356 1.00 84.56 429 ALA A C 1
ATOM 3424 O O . ALA A 1 429 ? -6.457 10.094 5.153 1.00 84.56 429 ALA A O 1
ATOM 3425 N N . LEU A 1 430 ? -6.492 8.868 7.029 1.00 90.56 430 LEU A N 1
ATOM 3426 C CA . LEU A 1 430 ? -6.020 7.643 6.378 1.00 90.56 430 LEU A CA 1
ATOM 3427 C C . LEU A 1 430 ? -7.049 7.105 5.374 1.00 90.56 430 LEU A C 1
ATOM 3429 O O . LEU A 1 430 ? -6.660 6.696 4.280 1.00 90.56 430 LEU A O 1
ATOM 3433 N N . ARG A 1 431 ? -8.346 7.129 5.711 1.00 91.69 431 ARG A N 1
ATOM 3434 C CA . ARG A 1 431 ? -9.437 6.709 4.814 1.00 91.69 431 ARG A CA 1
ATOM 3435 C C . ARG A 1 431 ? -9.534 7.608 3.590 1.00 91.69 431 ARG A C 1
ATOM 3437 O O . ARG A 1 431 ? -9.560 7.087 2.477 1.00 91.69 431 ARG A O 1
ATOM 3444 N N . GLU A 1 432 ? -9.535 8.924 3.783 1.00 85.75 432 GLU A N 1
ATOM 3445 C CA . GLU A 1 432 ? -9.560 9.896 2.686 1.00 85.75 432 GLU A CA 1
ATOM 3446 C C . GLU A 1 432 ? -8.389 9.664 1.732 1.00 85.75 432 GLU A C 1
ATOM 3448 O O . GLU A 1 432 ? -8.577 9.528 0.522 1.00 85.75 432 GLU A O 1
ATOM 3453 N N . ARG A 1 433 ? -7.174 9.519 2.275 1.00 85.81 433 ARG A N 1
ATOM 3454 C CA . ARG A 1 433 ? -5.979 9.294 1.461 1.00 85.81 433 ARG A CA 1
ATOM 3455 C C . ARG A 1 433 ? -5.994 7.939 0.757 1.00 85.81 433 ARG A C 1
ATOM 3457 O O . ARG A 1 433 ? -5.566 7.846 -0.396 1.00 85.81 433 ARG A O 1
ATOM 3464 N N . ALA A 1 434 ? -6.487 6.895 1.424 1.00 87.25 434 ALA A N 1
ATOM 3465 C CA . ALA A 1 434 ? -6.648 5.574 0.828 1.00 87.25 434 ALA A CA 1
ATOM 3466 C C . ALA A 1 434 ? -7.648 5.590 -0.331 1.00 87.25 434 ALA A C 1
ATOM 3468 O O . ALA A 1 434 ? -7.391 4.961 -1.353 1.00 87.25 434 ALA A O 1
ATOM 3469 N N . GLN A 1 435 ? -8.745 6.337 -0.209 1.00 86.25 435 GLN A N 1
ATOM 3470 C CA . GLN A 1 435 ? -9.716 6.508 -1.287 1.00 86.25 435 GLN A CA 1
ATOM 3471 C C . GLN A 1 435 ? -9.138 7.331 -2.443 1.00 86.25 435 GLN A C 1
ATOM 3473 O O . GLN A 1 435 ? -9.194 6.884 -3.585 1.00 86.25 435 GLN A O 1
ATOM 3478 N N . GLU A 1 436 ? -8.527 8.486 -2.153 1.00 83.00 436 GLU A N 1
ATOM 3479 C CA . GLU A 1 436 ? -7.943 9.391 -3.155 1.00 83.00 436 GLU A CA 1
ATOM 3480 C C . GLU A 1 436 ? -6.878 8.691 -4.011 1.00 83.00 436 GLU A C 1
ATOM 3482 O O . GLU A 1 436 ? -6.804 8.905 -5.219 1.00 83.00 436 GLU A O 1
ATOM 3487 N N . ARG A 1 437 ? -6.028 7.871 -3.380 1.00 79.50 437 ARG A N 1
ATOM 3488 C CA . ARG A 1 437 ? -4.866 7.238 -4.023 1.00 79.50 437 ARG A CA 1
ATOM 3489 C C . ARG A 1 437 ? -5.014 5.736 -4.222 1.00 79.50 437 ARG A C 1
ATOM 3491 O O . ARG A 1 437 ? -4.041 5.086 -4.602 1.00 79.50 437 ARG A O 1
ATOM 3498 N N . HIS A 1 438 ? -6.201 5.181 -3.987 1.00 82.94 438 HIS A N 1
ATOM 3499 C CA . HIS A 1 438 ? -6.482 3.751 -4.130 1.00 82.94 438 HIS A CA 1
ATOM 3500 C C . HIS A 1 438 ? -5.559 2.852 -3.281 1.00 82.94 438 HIS A C 1
ATOM 3502 O O . HIS A 1 438 ? -5.134 1.788 -3.725 1.00 82.94 438 HIS A O 1
ATOM 3508 N N . LEU A 1 439 ? -5.205 3.285 -2.069 1.00 85.75 439 LEU A N 1
ATOM 3509 C CA . LEU A 1 439 ? -4.264 2.565 -1.205 1.00 85.75 439 LEU A CA 1
ATOM 3510 C C . LEU A 1 439 ? -4.946 1.441 -0.425 1.00 85.75 439 LEU A C 1
ATOM 3512 O O . LEU A 1 439 ? -6.111 1.550 -0.040 1.00 85.75 439 LEU A O 1
ATOM 3516 N N . THR A 1 440 ? -4.161 0.417 -0.097 1.00 91.31 440 THR A N 1
ATOM 3517 C CA . THR A 1 440 ? -4.497 -0.540 0.962 1.00 91.31 440 THR A CA 1
ATOM 3518 C C . THR A 1 440 ? -3.624 -0.262 2.183 1.00 91.31 440 THR A C 1
ATOM 3520 O O . THR A 1 440 ? -2.396 -0.318 2.113 1.00 91.31 440 THR A O 1
ATOM 3523 N N . ILE A 1 441 ? -4.259 0.066 3.306 1.00 93.12 441 ILE A N 1
ATOM 3524 C CA . ILE A 1 441 ? -3.621 0.437 4.569 1.00 93.12 441 ILE A CA 1
ATOM 3525 C C . ILE A 1 441 ? -3.925 -0.650 5.598 1.00 93.12 441 ILE A C 1
ATOM 3527 O O . ILE A 1 441 ? -5.082 -0.869 5.937 1.00 93.12 441 ILE A O 1
ATOM 3531 N N . LEU A 1 442 ? -2.895 -1.315 6.113 1.00 93.88 442 LEU A N 1
ATOM 3532 C CA . LEU A 1 442 ? -3.005 -2.270 7.213 1.00 93.88 442 LEU A CA 1
ATOM 3533 C C . LEU A 1 442 ? -2.593 -1.611 8.524 1.00 93.88 442 LEU A C 1
ATOM 3535 O O . LEU A 1 442 ? -1.474 -1.115 8.643 1.00 93.88 442 LEU A O 1
ATOM 3539 N N . LEU A 1 443 ? -3.476 -1.643 9.512 1.00 94.12 443 LEU A N 1
ATOM 3540 C CA . LEU A 1 443 ? -3.210 -1.144 10.855 1.00 94.12 443 LEU A CA 1
ATOM 3541 C C . LEU A 1 443 ? -3.238 -2.309 11.838 1.00 94.12 443 LEU A C 1
ATOM 3543 O O . LEU A 1 443 ? -4.173 -3.106 11.810 1.00 94.12 443 LEU A O 1
ATOM 3547 N N . THR A 1 444 ? -2.257 -2.403 12.725 1.00 91.44 444 THR A N 1
ATOM 3548 C CA . THR A 1 444 ? -2.312 -3.307 13.883 1.00 91.44 444 THR A CA 1
ATOM 3549 C C . THR A 1 444 ? -2.500 -2.493 15.155 1.00 91.44 444 THR A C 1
ATOM 3551 O O . THR A 1 444 ? -1.865 -1.459 15.324 1.00 91.44 444 THR A O 1
ATOM 3554 N N . THR A 1 445 ? -3.403 -2.920 16.040 1.00 87.50 445 THR A N 1
ATOM 3555 C CA . THR A 1 445 ? -3.741 -2.160 17.255 1.00 87.50 445 THR A CA 1
ATOM 3556 C C . THR A 1 445 ? -4.147 -3.076 18.405 1.00 87.50 445 THR A C 1
ATOM 3558 O O . THR A 1 445 ? -4.589 -4.212 18.204 1.00 87.50 445 THR A O 1
ATOM 3561 N N . HIS A 1 446 ? -4.038 -2.538 19.616 1.00 79.94 446 HIS A N 1
ATOM 3562 C CA . HIS A 1 446 ? -4.653 -3.070 20.832 1.00 79.94 446 HIS A CA 1
ATOM 3563 C C . HIS A 1 446 ? -5.708 -2.118 21.419 1.00 79.94 446 HIS A C 1
ATOM 3565 O O . HIS A 1 446 ? -6.273 -2.382 22.481 1.00 79.94 446 HIS A O 1
ATOM 3571 N N . SER A 1 447 ? -5.961 -0.993 20.752 1.00 81.56 447 SER A N 1
ATOM 3572 C CA . SER A 1 447 ? -6.798 0.088 21.244 1.00 81.56 447 SER A CA 1
ATOM 3573 C C . SER A 1 447 ? -8.262 -0.125 20.901 1.00 81.56 447 SER A C 1
ATOM 3575 O O . SER A 1 447 ? -8.668 -0.082 19.736 1.00 81.56 447 SER A O 1
ATOM 3577 N N . GLY A 1 448 ? -9.083 -0.239 21.946 1.00 83.25 448 GLY A N 1
ATOM 3578 C CA . GLY A 1 448 ? -10.537 -0.237 21.808 1.00 83.25 448 GLY A CA 1
ATOM 3579 C C . GLY A 1 448 ? -11.077 1.024 21.120 1.00 83.25 448 GLY A C 1
ATOM 3580 O O . GLY A 1 448 ? -12.115 0.963 20.468 1.00 83.25 448 GLY A O 1
ATOM 3581 N N . PHE A 1 449 ? -10.354 2.149 21.193 1.00 84.50 449 PHE A N 1
ATOM 3582 C CA . PHE A 1 449 ? -10.739 3.380 20.499 1.00 84.50 449 PHE A CA 1
ATOM 3583 C C . PHE A 1 449 ? -10.608 3.257 18.982 1.00 84.50 449 PHE A C 1
ATOM 3585 O O . PHE A 1 449 ? -11.528 3.670 18.287 1.00 84.50 449 PHE A O 1
ATOM 3592 N N . ILE A 1 450 ? -9.527 2.657 18.462 1.00 87.62 450 ILE A N 1
ATOM 3593 C CA . ILE A 1 450 ? -9.425 2.411 17.014 1.00 87.62 450 ILE A CA 1
ATOM 3594 C C . ILE A 1 450 ? -10.500 1.424 16.582 1.00 87.62 450 ILE A C 1
ATOM 3596 O O . ILE A 1 450 ? -11.185 1.682 15.602 1.00 87.62 450 ILE A O 1
ATOM 3600 N N . LEU A 1 451 ? -10.688 0.330 17.322 1.00 87.75 451 LEU A N 1
ATOM 3601 C CA . LEU A 1 451 ? -11.740 -0.652 17.042 1.00 87.75 451 LEU A CA 1
ATOM 3602 C C . LEU A 1 451 ? -13.117 0.001 16.880 1.00 87.75 451 LEU A C 1
ATOM 3604 O O . LEU A 1 451 ? -13.834 -0.312 15.935 1.00 87.75 451 LEU A O 1
ATOM 3608 N N . ASN A 1 452 ? -13.466 0.946 17.753 1.00 87.56 452 ASN A N 1
ATOM 3609 C CA . ASN A 1 452 ? -14.743 1.654 17.680 1.00 87.56 452 ASN A CA 1
ATOM 3610 C C . ASN A 1 452 ? -14.926 2.456 16.383 1.00 87.56 452 ASN A C 1
ATOM 3612 O O . ASN A 1 452 ? -16.052 2.553 15.898 1.00 87.56 452 ASN A O 1
ATOM 3616 N N . GLU A 1 453 ? -13.849 2.958 15.774 1.00 90.25 453 GLU A N 1
ATOM 3617 C CA . GLU A 1 453 ? -13.915 3.649 14.479 1.00 90.25 453 GLU A CA 1
ATOM 3618 C C . GLU A 1 453 ? -14.270 2.707 13.317 1.00 90.25 453 GLU A C 1
ATOM 3620 O O . GLU A 1 453 ? -14.674 3.183 12.258 1.00 90.25 453 GLU A O 1
ATOM 3625 N N . PHE A 1 454 ? -14.147 1.386 13.489 1.00 89.50 454 PHE A N 1
ATOM 3626 C CA . PHE A 1 454 ? -14.469 0.364 12.481 1.00 89.50 454 PHE A CA 1
ATOM 3627 C C . PHE A 1 454 ? -15.823 -0.318 12.717 1.00 89.50 454 PHE A C 1
ATOM 3629 O O . PHE A 1 454 ? -16.123 -1.319 12.072 1.00 89.50 454 PHE A O 1
ATOM 3636 N N . LYS A 1 455 ? -16.662 0.210 13.617 1.00 83.44 455 LYS A N 1
ATOM 3637 C CA . LYS A 1 455 ? -17.952 -0.400 13.976 1.00 83.44 455 LYS A CA 1
ATOM 3638 C C . LYS A 1 455 ? -18.853 -0.685 12.766 1.00 83.44 455 LYS A C 1
ATOM 3640 O O . LYS A 1 455 ? -19.356 -1.794 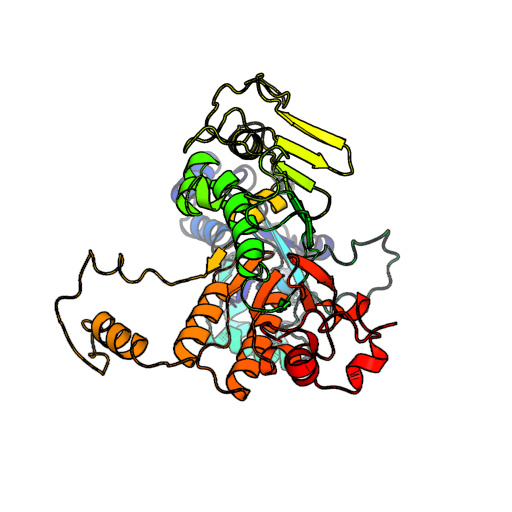12.629 1.00 83.44 455 LYS A O 1
ATOM 3645 N N . GLU A 1 456 ? -18.997 0.284 11.865 1.00 84.06 456 GLU A N 1
ATOM 3646 C CA . GLU A 1 456 ? -19.807 0.150 10.640 1.00 84.06 456 GLU A CA 1
ATOM 3647 C C . GLU A 1 456 ? -19.072 -0.605 9.511 1.00 84.06 456 GLU A C 1
ATOM 3649 O O . GLU A 1 456 ? -19.624 -0.862 8.444 1.00 84.06 456 GLU A O 1
ATOM 3654 N N . GLU A 1 457 ? -17.810 -0.977 9.732 1.00 87.62 457 GLU A N 1
ATOM 3655 C CA . GLU A 1 457 ? -16.924 -1.613 8.758 1.00 87.62 457 GLU A CA 1
ATOM 3656 C C . GLU A 1 457 ? -16.314 -2.908 9.324 1.00 87.62 457 GLU A C 1
ATOM 3658 O O . GLU A 1 457 ? -15.144 -3.199 9.086 1.00 87.62 457 GLU A O 1
ATOM 3663 N N . ALA A 1 458 ? -17.090 -3.713 10.062 1.00 85.88 458 ALA A N 1
ATOM 3664 C CA . ALA A 1 458 ? -16.610 -4.956 10.687 1.00 85.88 458 ALA A CA 1
ATOM 3665 C C . ALA A 1 458 ? -15.929 -5.924 9.692 1.00 85.88 458 ALA A C 1
ATOM 3667 O O . ALA A 1 458 ? -14.959 -6.594 10.037 1.00 85.88 458 ALA A O 1
ATOM 3668 N N . HIS A 1 459 ? -16.354 -5.922 8.424 1.00 87.88 459 HIS A N 1
ATOM 3669 C CA . HIS A 1 459 ? -15.723 -6.664 7.323 1.00 87.88 459 HIS A CA 1
ATOM 3670 C C . HIS A 1 459 ? -14.276 -6.222 7.001 1.00 87.88 459 HIS A C 1
ATOM 3672 O O . HIS A 1 459 ? -13.578 -6.888 6.238 1.00 87.88 459 HIS A O 1
ATOM 3678 N N . ARG A 1 460 ? -13.808 -5.094 7.548 1.00 91.31 460 ARG A N 1
ATOM 3679 C CA . ARG A 1 460 ? -12.424 -4.594 7.446 1.00 91.31 460 ARG A CA 1
ATOM 3680 C C . ARG A 1 460 ? -11.591 -4.901 8.690 1.00 91.31 460 ARG A C 1
ATOM 3682 O O . ARG A 1 460 ? -10.417 -4.532 8.730 1.00 91.31 460 ARG A O 1
ATOM 3689 N N . VAL A 1 461 ? -12.175 -5.560 9.691 1.00 91.88 461 VAL A N 1
ATOM 3690 C CA . VAL A 1 461 ? -11.502 -5.950 10.930 1.00 91.88 461 VAL A CA 1
ATOM 3691 C C . VAL A 1 461 ? -11.156 -7.433 10.877 1.00 91.88 461 VAL A C 1
ATOM 3693 O O . VAL A 1 461 ? -12.007 -8.284 10.628 1.00 91.88 461 VAL A O 1
ATOM 3696 N N . TYR A 1 462 ? -9.893 -7.739 11.139 1.00 91.81 462 TYR A N 1
ATOM 3697 C CA . TYR A 1 462 ? -9.347 -9.083 11.219 1.00 91.81 462 TYR A CA 1
ATOM 3698 C C . TYR A 1 462 ? -8.877 -9.350 12.647 1.00 91.81 462 TYR A C 1
ATOM 3700 O O . TYR A 1 462 ? -8.093 -8.586 13.209 1.00 91.81 462 TYR A O 1
ATOM 3708 N N . VAL A 1 463 ? -9.353 -10.438 13.236 1.00 90.00 463 VAL A N 1
ATOM 3709 C CA . VAL A 1 463 ? -9.005 -10.883 14.582 1.00 90.00 463 VAL A CA 1
ATOM 3710 C C . VAL A 1 463 ? -7.974 -11.995 14.473 1.00 90.00 463 VAL A C 1
ATOM 3712 O O . VAL A 1 463 ? -8.202 -13.000 13.800 1.00 90.00 463 VAL A O 1
ATOM 3715 N N . MET A 1 464 ? -6.835 -11.796 15.129 1.00 87.19 464 MET A N 1
ATOM 3716 C CA . MET A 1 464 ? -5.770 -12.775 15.261 1.00 87.19 464 MET A CA 1
ATOM 3717 C C . MET A 1 464 ? -5.778 -13.350 16.677 1.00 87.19 464 MET A C 1
ATOM 3719 O O . MET A 1 464 ? -5.606 -12.602 17.640 1.00 87.19 464 MET A O 1
ATOM 3723 N N . ASP A 1 465 ? -5.995 -14.653 16.819 1.00 81.94 465 ASP A N 1
ATOM 3724 C CA . ASP A 1 465 ? -6.138 -15.298 18.129 1.00 81.94 465 ASP A CA 1
ATOM 3725 C C . ASP A 1 465 ? -4.790 -15.721 18.756 1.00 81.94 465 ASP A C 1
ATOM 3727 O O . ASP A 1 465 ? -3.706 -15.496 18.209 1.00 81.94 465 ASP A O 1
ATOM 3731 N N . GLY A 1 466 ? -4.843 -16.327 19.948 1.00 75.12 466 GLY A N 1
ATOM 3732 C CA . GLY A 1 466 ? -3.653 -16.833 20.646 1.00 75.12 466 GLY A CA 1
ATOM 3733 C C . GLY A 1 466 ? -2.956 -18.000 19.934 1.00 75.12 466 GLY A C 1
ATOM 3734 O O . GLY A 1 466 ? -1.756 -18.218 20.134 1.00 75.12 466 GLY A O 1
ATOM 3735 N N . GLU A 1 467 ? -3.676 -18.715 19.070 1.00 78.00 467 GLU A N 1
ATOM 3736 C CA . GLU A 1 467 ? -3.151 -19.788 18.223 1.00 78.00 467 GLU A CA 1
ATOM 3737 C C . GLU A 1 467 ? -2.583 -19.267 16.895 1.00 78.00 467 GLU A C 1
ATOM 3739 O O . GLU A 1 467 ? -1.972 -20.031 16.146 1.00 78.00 467 GLU A O 1
ATOM 3744 N N . LYS A 1 468 ? -2.657 -17.947 16.669 1.00 82.25 468 LYS A N 1
ATOM 3745 C CA . LYS A 1 468 ? -2.173 -17.228 15.483 1.00 82.25 468 LYS A CA 1
ATOM 3746 C C . LYS A 1 468 ? -2.996 -17.529 14.229 1.00 82.25 468 LYS A C 1
ATOM 3748 O O . LYS A 1 468 ? -2.480 -17.369 13.121 1.00 82.25 468 LYS A O 1
ATOM 3753 N N . GLN A 1 469 ? -4.254 -17.927 14.406 1.00 85.19 469 GLN A N 1
ATOM 3754 C CA . GLN A 1 469 ? -5.252 -17.977 13.342 1.00 85.19 469 GLN A CA 1
ATOM 3755 C C . GLN A 1 469 ? -5.786 -16.574 13.081 1.00 85.19 469 GLN A C 1
ATOM 3757 O O . GLN A 1 469 ? -5.869 -15.755 13.996 1.00 85.19 469 GLN A O 1
ATOM 3762 N N . LEU A 1 470 ? -6.145 -16.291 11.831 1.00 89.88 470 LEU A N 1
ATOM 3763 C CA . LEU A 1 470 ? -6.706 -15.008 11.422 1.00 89.88 470 LEU A CA 1
ATOM 3764 C C . LEU A 1 470 ? -8.118 -15.219 10.884 1.00 89.88 470 LEU A C 1
ATOM 3766 O O . LEU A 1 470 ? -8.308 -15.983 9.942 1.00 89.88 470 LEU A O 1
ATOM 3770 N N . SER A 1 471 ? -9.088 -14.513 11.453 1.00 88.19 471 SER A N 1
ATOM 3771 C CA . SER A 1 471 ? -10.488 -14.547 11.016 1.00 88.19 471 SER A CA 1
ATOM 3772 C C . SER A 1 471 ? -11.030 -13.134 10.837 1.00 88.19 471 SER A C 1
ATOM 3774 O O . SER A 1 471 ? -10.575 -12.201 11.495 1.00 88.19 471 SER A O 1
ATOM 3776 N N . ARG A 1 472 ? -12.000 -12.948 9.941 1.00 89.12 472 ARG A N 1
ATOM 3777 C CA . ARG A 1 472 ? -12.655 -11.646 9.739 1.00 89.12 472 ARG A CA 1
ATOM 3778 C C . ARG A 1 472 ? -13.754 -11.468 10.787 1.00 89.12 472 ARG A C 1
ATOM 3780 O O . ARG A 1 472 ? -14.452 -12.428 11.104 1.00 89.12 472 ARG A O 1
ATOM 3787 N N . LEU A 1 473 ? -13.906 -10.277 11.354 1.00 86.56 473 LEU A N 1
ATOM 3788 C CA . LEU A 1 473 ? -14.776 -10.081 12.519 1.00 86.56 473 LEU A CA 1
ATOM 3789 C C . LEU A 1 473 ? -16.247 -10.416 12.224 1.00 86.56 473 LEU A C 1
ATOM 3791 O O . LEU A 1 473 ? -16.891 -11.095 13.011 1.00 86.56 473 LEU A O 1
ATOM 3795 N N . ASP A 1 474 ? -16.741 -10.015 11.058 1.00 83.12 474 ASP A N 1
ATOM 3796 C CA . ASP A 1 474 ? -18.088 -10.313 10.547 1.00 83.12 474 ASP A CA 1
ATOM 3797 C C . ASP A 1 474 ? -18.311 -11.791 10.160 1.00 83.12 474 ASP A C 1
ATOM 3799 O O . ASP A 1 474 ? -19.416 -12.169 9.783 1.00 83.12 474 ASP A O 1
ATOM 3803 N N . THR A 1 475 ? -17.264 -12.623 10.201 1.00 85.25 475 THR A N 1
ATOM 3804 C CA . THR A 1 475 ? -17.379 -14.087 10.070 1.00 85.25 475 THR A CA 1
ATOM 3805 C C . THR A 1 475 ? -17.381 -14.796 11.418 1.00 85.25 475 THR A C 1
ATOM 3807 O O . THR A 1 475 ? -17.814 -15.942 11.495 1.00 85.25 475 THR A O 1
ATOM 3810 N N . LEU A 1 476 ? -16.891 -14.125 12.464 1.00 80.06 476 LEU A N 1
ATOM 3811 C CA . LEU A 1 476 ? -16.902 -14.629 13.834 1.00 80.06 476 LEU A CA 1
ATOM 3812 C C . LEU A 1 476 ? -18.217 -14.297 14.536 1.00 80.06 476 LEU A C 1
ATOM 3814 O O . LEU A 1 476 ? -18.734 -15.127 15.273 1.00 80.06 476 LEU A O 1
ATOM 3818 N N . GLU A 1 477 ? -18.744 -13.097 14.295 1.00 78.56 477 GLU A N 1
ATOM 3819 C CA . GLU A 1 477 ? -19.934 -12.572 14.957 1.00 78.56 477 GLU A CA 1
ATOM 3820 C C . GLU A 1 477 ? -20.907 -11.978 13.939 1.00 78.56 477 GLU A C 1
ATOM 3822 O O . GLU A 1 477 ? -20.503 -11.419 12.914 1.00 78.56 477 GLU A O 1
ATOM 3827 N N . ASP A 1 478 ? -22.200 -12.068 14.244 1.00 75.94 478 ASP A N 1
ATOM 3828 C CA . ASP A 1 478 ? -23.248 -11.527 13.384 1.00 75.94 478 ASP A CA 1
ATOM 3829 C C . ASP A 1 478 ? -23.138 -9.988 13.262 1.00 75.94 478 ASP A C 1
ATOM 3831 O O . ASP A 1 478 ? -23.076 -9.286 14.279 1.00 75.94 478 ASP A O 1
ATOM 3835 N N . PRO A 1 479 ? -23.141 -9.421 12.039 1.00 74.56 479 PRO A N 1
ATOM 3836 C CA . PRO A 1 479 ? -23.024 -7.979 11.840 1.00 74.56 479 PRO A CA 1
ATOM 3837 C C . PRO A 1 479 ? -24.125 -7.149 12.507 1.00 74.56 479 PRO A C 1
ATOM 3839 O O . PRO A 1 479 ? -23.844 -6.032 12.940 1.00 74.56 479 PRO A O 1
ATOM 3842 N N . GLU A 1 480 ? -25.362 -7.653 12.600 1.00 71.38 480 GLU A N 1
ATOM 3843 C CA . GLU A 1 480 ? -26.441 -6.935 13.294 1.00 71.38 480 GLU A CA 1
ATOM 3844 C C . GLU A 1 480 ? -26.224 -6.960 14.808 1.00 71.38 480 GLU A C 1
ATOM 3846 O O . GLU A 1 480 ? -26.381 -5.935 15.473 1.00 71.38 480 GLU A O 1
ATOM 3851 N N . TRP A 1 481 ? -25.756 -8.084 15.352 1.00 75.75 481 TRP A N 1
ATOM 3852 C CA . TRP A 1 481 ? -25.366 -8.178 16.756 1.00 75.75 481 TRP A CA 1
ATOM 3853 C C . TRP A 1 481 ? -24.227 -7.213 17.123 1.00 75.75 481 TRP A C 1
ATOM 3855 O O . TRP A 1 481 ? -24.321 -6.494 18.124 1.00 75.75 481 TRP A O 1
ATOM 3865 N N . LEU A 1 482 ? -23.186 -7.118 16.284 1.00 73.69 482 LEU A N 1
ATOM 3866 C CA . LEU A 1 482 ? -22.039 -6.223 16.496 1.00 73.69 482 LEU A CA 1
ATOM 3867 C C . LEU A 1 482 ? -22.445 -4.742 16.614 1.00 73.69 482 LEU A C 1
ATOM 3869 O O . LEU A 1 482 ? -21.793 -3.979 17.335 1.00 73.69 482 LEU A O 1
ATOM 3873 N N . LYS A 1 483 ? -23.553 -4.320 15.986 1.00 73.62 483 LYS A N 1
ATOM 3874 C CA . LYS A 1 483 ? -24.065 -2.940 16.097 1.00 73.62 483 LYS A CA 1
ATOM 3875 C C . LYS A 1 483 ? -24.523 -2.581 17.510 1.00 73.62 483 LYS A C 1
ATOM 3877 O O . LYS A 1 483 ? -24.522 -1.396 17.862 1.00 73.62 483 LYS A O 1
ATOM 3882 N N . HIS A 1 484 ? -24.877 -3.558 18.343 1.00 73.31 484 HIS A N 1
ATOM 3883 C CA . HIS A 1 484 ? -25.334 -3.314 19.714 1.00 73.31 484 HIS A CA 1
ATOM 3884 C C . HIS A 1 484 ? -24.200 -3.030 20.705 1.00 73.31 484 HIS A C 1
ATOM 3886 O O . HIS A 1 484 ? -24.464 -2.538 21.802 1.00 73.31 484 HIS A O 1
ATOM 3892 N N . PHE A 1 485 ? -22.943 -3.266 20.321 1.00 69.19 485 PHE A N 1
ATOM 3893 C CA . PHE A 1 485 ? -21.785 -3.099 21.196 1.00 69.19 485 PHE A CA 1
ATOM 3894 C C . PHE A 1 485 ? -20.814 -2.044 20.661 1.00 69.19 485 PHE A C 1
ATOM 3896 O O . PHE A 1 485 ? -20.879 -1.616 19.504 1.00 69.19 485 PHE A O 1
ATOM 3903 N N . SER A 1 486 ? -19.918 -1.575 21.528 1.00 75.88 486 SER A N 1
ATOM 3904 C CA . SER A 1 486 ? -18.684 -0.943 21.071 1.00 75.88 486 SER A CA 1
ATOM 3905 C C . SER A 1 486 ? -17.660 -2.058 20.836 1.00 75.88 486 SER A C 1
ATOM 3907 O O . SER A 1 486 ? -17.511 -2.961 21.665 1.00 75.88 486 SER A O 1
ATOM 3909 N N . LEU A 1 487 ? -16.978 -2.039 19.688 1.00 77.62 487 LEU A N 1
ATOM 3910 C CA . LEU A 1 487 ? -15.986 -3.068 19.360 1.00 77.62 487 LEU A CA 1
ATOM 3911 C C . LEU A 1 487 ? -14.824 -3.068 20.365 1.00 77.62 487 LEU A C 1
ATOM 3913 O O . LEU A 1 487 ? -14.236 -4.113 20.635 1.00 77.62 487 LEU A O 1
ATOM 3917 N N . GLY A 1 488 ? -14.523 -1.916 20.969 1.00 73.88 488 GLY A N 1
ATOM 3918 C CA . GLY A 1 488 ? -13.546 -1.797 22.044 1.00 73.88 488 GLY A CA 1
ATOM 3919 C C . GLY A 1 488 ? -13.944 -2.536 23.323 1.00 73.88 488 GLY A C 1
ATOM 3920 O O . GLY A 1 488 ? -13.089 -3.181 23.930 1.00 73.88 488 GLY A O 1
ATOM 3921 N N . ASP A 1 489 ? -15.225 -2.513 23.707 1.00 73.25 489 ASP A N 1
ATOM 3922 C CA . ASP A 1 489 ? -15.710 -3.269 24.870 1.00 73.25 489 ASP A CA 1
ATOM 3923 C C . ASP A 1 489 ? -15.677 -4.779 24.614 1.00 73.25 489 ASP A C 1
ATOM 3925 O O . ASP A 1 489 ? -15.301 -5.546 25.503 1.00 73.25 489 ASP A O 1
ATOM 3929 N N . LEU A 1 490 ? -16.033 -5.207 23.396 1.00 70.75 490 LEU A N 1
ATOM 3930 C CA . LEU A 1 490 ? -15.910 -6.606 22.973 1.00 70.75 490 LEU A CA 1
ATOM 3931 C C . LEU A 1 490 ? -14.451 -7.055 22.995 1.00 70.75 490 LEU A C 1
ATOM 3933 O O . LEU A 1 490 ? -14.128 -8.109 23.538 1.00 70.75 490 LEU A O 1
ATOM 3937 N N . TYR A 1 491 ? -13.541 -6.220 22.496 1.00 70.06 491 TYR A N 1
ATOM 3938 C CA . TYR A 1 491 ? -12.115 -6.500 22.556 1.00 70.06 491 TYR A CA 1
ATOM 3939 C C . TYR A 1 491 ? -11.621 -6.636 24.002 1.00 70.06 491 TYR A C 1
ATOM 3941 O O . TYR A 1 491 ? -10.985 -7.631 24.331 1.00 70.06 491 TYR A O 1
ATOM 3949 N N . GLY A 1 492 ? -11.975 -5.716 24.903 1.00 61.72 492 GLY A N 1
ATOM 3950 C CA . GLY A 1 492 ? -11.584 -5.802 26.315 1.00 61.72 492 GLY A CA 1
ATOM 3951 C C . GLY A 1 492 ? -12.135 -7.029 27.058 1.00 61.72 492 GLY A C 1
ATOM 3952 O O . GLY A 1 492 ? -11.512 -7.488 28.013 1.00 61.72 492 GLY A O 1
ATOM 3953 N N . LYS A 1 493 ? -13.280 -7.572 26.622 1.00 62.91 493 LYS A N 1
ATOM 3954 C CA . LYS A 1 493 ? -13.971 -8.699 27.273 1.00 62.91 493 LYS A CA 1
ATOM 3955 C C . LYS A 1 493 ? -13.763 -10.060 26.610 1.00 62.91 493 LYS A C 1
ATOM 3957 O O . LYS A 1 493 ? -14.089 -11.063 27.233 1.00 62.91 493 LYS A O 1
ATOM 3962 N N . GLN A 1 494 ? -13.293 -10.108 25.366 1.00 64.06 494 GLN A N 1
ATOM 3963 C CA . GLN A 1 494 ? -13.207 -11.346 24.583 1.00 64.06 494 GLN A CA 1
ATOM 3964 C C . GLN A 1 494 ? -11.859 -11.452 23.862 1.00 64.06 494 GLN A C 1
ATOM 3966 O O . GLN A 1 494 ? -11.057 -12.327 24.174 1.00 64.06 494 GLN A O 1
ATOM 3971 N N . PHE A 1 495 ? -11.567 -10.533 22.938 1.00 59.41 495 PHE A N 1
ATOM 3972 C CA . PHE A 1 495 ? -10.435 -10.677 22.008 1.00 59.41 495 PHE A CA 1
ATOM 3973 C C . PHE A 1 495 ? -9.072 -10.212 22.554 1.00 59.41 495 PHE A C 1
ATOM 3975 O O . PHE A 1 495 ? -8.032 -10.561 22.004 1.00 59.41 495 PHE A O 1
ATOM 3982 N N . GLY A 1 496 ? -9.053 -9.394 23.604 1.00 55.53 496 GLY A N 1
ATOM 3983 C CA . GLY A 1 496 ? -7.868 -8.710 24.128 1.00 55.53 496 GLY A CA 1
ATOM 3984 C C . GLY A 1 496 ? -7.337 -9.258 25.452 1.00 55.53 496 GLY A C 1
ATOM 3985 O O . GLY A 1 496 ? -6.383 -8.695 25.991 1.00 55.53 496 GLY A O 1
ATOM 3986 N N . ILE A 1 497 ? -7.933 -10.326 25.992 1.00 56.19 497 ILE A N 1
ATOM 3987 C CA . ILE A 1 497 ? -7.538 -10.889 27.289 1.00 56.19 497 ILE A CA 1
ATOM 3988 C C . ILE A 1 497 ? -6.136 -11.519 27.183 1.00 56.19 497 ILE A C 1
ATOM 3990 O O . ILE A 1 497 ? -5.901 -12.415 26.373 1.00 56.19 497 ILE A O 1
ATOM 3994 N N . GLN A 1 498 ? -5.196 -11.062 28.018 1.00 46.19 498 GLN A N 1
ATOM 3995 C CA . GLN A 1 498 ? -3.906 -11.727 28.252 1.00 46.19 498 GLN A CA 1
ATOM 3996 C C . GLN A 1 498 ? -4.096 -12.824 29.317 1.00 46.19 498 GLN A C 1
ATOM 3998 O O . GLN A 1 498 ? -4.756 -12.563 30.318 1.00 46.19 498 GLN A O 1
ATOM 4003 N N . GLY A 1 499 ? -3.563 -14.036 29.080 1.00 41.75 499 GLY A N 1
ATOM 4004 C CA . GLY A 1 499 ? -3.800 -15.264 29.876 1.00 41.75 499 GLY A CA 1
ATOM 4005 C C . GLY A 1 499 ? -3.752 -15.067 31.400 1.00 41.75 499 GLY A C 1
ATOM 4006 O O . GLY A 1 499 ? -3.034 -14.211 31.895 1.00 41.75 499 GLY A O 1
ATOM 4007 N N . THR A 1 500 ? -4.516 -15.793 32.212 1.00 32.88 500 THR A N 1
ATOM 4008 C CA . THR A 1 500 ? -4.453 -17.244 32.418 1.00 32.88 500 THR A CA 1
ATOM 4009 C C . THR A 1 500 ? -5.835 -17.791 32.772 1.00 32.88 500 THR A C 1
ATOM 4011 O O . THR A 1 500 ? -6.275 -17.687 33.909 1.00 32.88 500 THR A O 1
ATOM 4014 N N . ASP A 1 501 ? -6.520 -18.385 31.813 1.00 35.41 501 ASP A N 1
ATOM 4015 C CA . ASP A 1 501 ? -7.436 -19.480 32.092 1.00 35.41 501 ASP A CA 1
ATOM 4016 C C . ASP A 1 501 ? -7.717 -20.144 30.756 1.00 35.41 501 ASP A C 1
ATOM 4018 O O . ASP A 1 501 ? -7.995 -19.473 29.761 1.00 35.41 501 ASP A O 1
ATOM 4022 N N . ASP A 1 502 ? -7.678 -21.467 30.755 1.00 36.72 502 ASP A N 1
ATOM 4023 C CA . ASP A 1 502 ? -8.036 -22.368 29.654 1.00 36.72 502 ASP A CA 1
ATOM 4024 C C . ASP A 1 502 ? -9.531 -22.244 29.255 1.00 36.72 502 ASP A C 1
ATOM 4026 O O . ASP A 1 502 ? -10.147 -23.176 28.751 1.00 36.72 502 ASP A O 1
ATOM 4030 N N . ARG A 1 503 ? -10.164 -21.098 29.550 1.00 37.09 503 ARG A N 1
ATOM 4031 C CA . ARG A 1 503 ? -11.604 -20.838 29.479 1.00 37.09 503 ARG A CA 1
ATOM 4032 C C . ARG A 1 503 ? -11.998 -19.613 28.655 1.00 37.09 503 ARG A C 1
ATOM 4034 O O . ARG A 1 503 ? -13.194 -19.389 28.495 1.00 37.09 503 ARG A O 1
ATOM 4041 N N . SER A 1 504 ? -11.065 -18.851 28.076 1.00 39.44 504 SER A N 1
ATOM 4042 C CA . SER A 1 504 ? -11.423 -17.724 27.188 1.00 39.44 504 SER A CA 1
ATOM 4043 C C . SER A 1 504 ? -11.953 -18.156 25.810 1.00 39.44 504 SER A C 1
ATOM 4045 O O . SER A 1 504 ? -12.465 -17.320 25.073 1.00 39.44 504 SER A O 1
ATOM 4047 N N . LEU A 1 505 ? -11.921 -19.459 25.501 1.00 36.75 505 LEU A N 1
ATOM 4048 C CA . LEU A 1 505 ? -12.611 -20.079 24.358 1.00 36.75 505 LEU A CA 1
ATOM 4049 C C . LEU A 1 505 ? -13.800 -20.979 24.767 1.00 36.75 505 LEU A C 1
ATOM 4051 O O . LEU A 1 505 ? -14.491 -21.501 23.899 1.00 36.75 505 LEU A O 1
ATOM 4055 N N . LEU A 1 506 ? -14.078 -21.162 26.067 1.00 32.97 506 LEU A N 1
ATOM 4056 C CA . LEU A 1 506 ? -15.138 -22.068 26.556 1.00 32.97 506 LEU A CA 1
ATOM 4057 C C . LEU A 1 506 ? -16.499 -21.398 26.783 1.00 32.97 506 LEU A C 1
ATOM 4059 O O . LEU A 1 506 ? -17.435 -22.070 27.209 1.00 32.97 506 LEU A O 1
ATOM 4063 N N . PHE A 1 507 ? -16.643 -20.108 26.483 1.00 31.41 507 PHE A N 1
ATOM 4064 C CA . PHE A 1 507 ?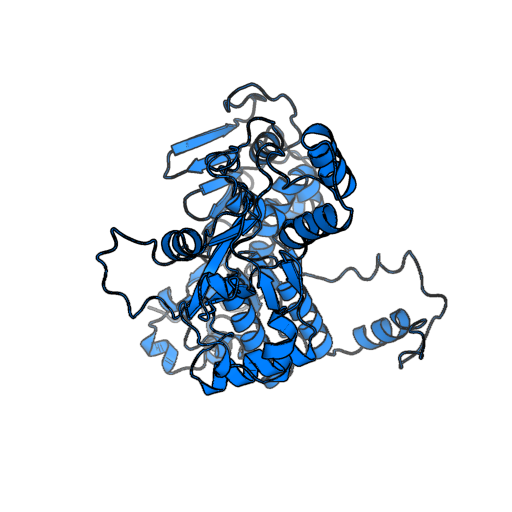 -17.932 -19.425 26.604 1.00 31.41 507 PHE A CA 1
ATOM 4065 C C . PHE A 1 507 ? -18.814 -19.515 25.356 1.00 31.41 507 PHE A C 1
ATOM 4067 O O . PHE A 1 507 ? -19.738 -18.728 25.258 1.00 31.41 507 PHE A O 1
ATOM 4074 N N . TRP A 1 508 ? -18.587 -20.456 24.429 1.00 33.09 508 TRP A N 1
ATOM 4075 C CA . TRP A 1 508 ? -19.474 -20.626 23.269 1.00 33.09 508 TRP A CA 1
ATOM 4076 C C . TRP A 1 508 ? -19.616 -22.094 22.830 1.00 33.09 508 TRP A C 1
ATOM 4078 O O . TRP A 1 508 ? -18.997 -22.556 21.872 1.00 33.09 508 TRP A O 1
ATOM 4088 N N . ARG A 1 509 ? -20.473 -22.823 23.554 1.00 29.27 509 ARG A N 1
ATOM 4089 C CA . ARG A 1 509 ? -21.363 -23.862 23.016 1.00 29.27 509 ARG A CA 1
ATOM 4090 C C . ARG A 1 509 ? -22.753 -23.677 23.597 1.00 29.27 509 ARG A C 1
ATOM 4092 O O . ARG A 1 509 ? -22.823 -23.353 24.804 1.00 29.27 509 ARG A O 1
#

InterPro domains:
  IPR003593 AAA+ ATPase domain [SM00382] (206-474)
  IPR003959 ATPase, AAA-type, core [PF13304] (392-451)
  IPR027417 P-loop containing nucleoside triphosphate hydrolase [G3DSA:3.40.50.300] (190-476)
  IPR027417 P-loop containing nucleoside triphosphate hydrolase [SSF52540] (190-468)
  IPR041685 Endonuclease GajA/Old nuclease/RecF-like, AAA domain [PF13175] (191-262)
  IPR051396 Bacterial Antiviral Defense Nuclease [PTHR43581] (190-291)
  IPR059470 Domain of unknown function DUF8426 [PF28530] (18-136)

pLDDT: mean 75.46, std 17.52, range [25.81, 96.0]